Protein AF-0000000075576558 (afdb_homodimer)

Radius of gyration: 31.25 Å; Cα contacts (8 Å, |Δi|>4): 1022; chains: 2; bounding box: 121×92×85 Å

Structure (mmCIF, N/CA/C/O backbone):
data_AF-0000000075576558-model_v1
#
loop_
_entity.id
_entity.type
_entity.pdbx_description
1 polymer 'Transposase IS204/IS1001/IS1096/IS1165 family'
#
loop_
_atom_site.group_PDB
_atom_site.id
_atom_site.type_symbol
_atom_site.label_atom_id
_atom_site.label_alt_id
_atom_site.label_comp_id
_atom_site.label_asym_id
_atom_site.label_entity_id
_atom_site.label_seq_id
_atom_site.pdbx_PDB_ins_code
_atom_site.Cartn_x
_atom_site.Cartn_y
_atom_site.Cartn_z
_atom_site.occupancy
_atom_site.B_iso_or_equiv
_atom_site.auth_seq_id
_atom_site.auth_comp_id
_atom_site.auth_asym_id
_atom_site.auth_atom_id
_atom_site.pdbx_PDB_model_num
ATOM 1 N N . MET A 1 1 ? 25.047 -18.75 -14.352 1 43.75 1 MET A N 1
ATOM 2 C CA . MET A 1 1 ? 23.75 -18.609 -14.984 1 43.75 1 MET A CA 1
ATOM 3 C C . MET A 1 1 ? 22.656 -18.359 -13.945 1 43.75 1 MET A C 1
ATOM 5 O O . MET A 1 1 ? 22.531 -19.109 -12.977 1 43.75 1 MET A O 1
ATOM 9 N N . ASP A 1 2 ? 22.25 -17.172 -13.664 1 61.94 2 ASP A N 1
ATOM 10 C CA . ASP A 1 2 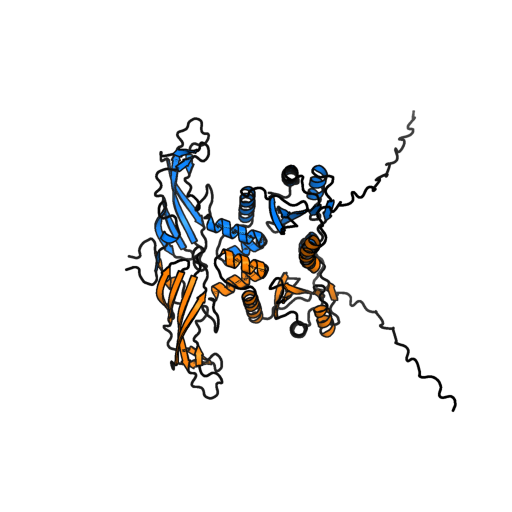? 21.359 -16.844 -12.555 1 61.94 2 ASP A CA 1
ATOM 11 C C . ASP A 1 2 ? 20.109 -17.719 -12.578 1 61.94 2 ASP A C 1
ATOM 13 O O . ASP A 1 2 ? 19.625 -18.094 -13.648 1 61.94 2 ASP A O 1
ATOM 17 N N . SER A 1 3 ? 20.016 -18.594 -11.555 1 80.56 3 SER A N 1
ATOM 18 C CA . SER A 1 3 ? 18.844 -19.469 -11.43 1 80.56 3 SER A CA 1
ATOM 19 C C . SER A 1 3 ? 17.578 -18.75 -11.891 1 80.56 3 SER A C 1
ATOM 21 O O . SER A 1 3 ? 17.406 -17.547 -11.641 1 80.56 3 SER A O 1
ATOM 23 N N . PRO A 1 4 ? 16.859 -19.344 -12.773 1 87.75 4 PRO A N 1
ATOM 24 C CA . PRO A 1 4 ? 15.672 -18.734 -13.383 1 87.75 4 PRO A CA 1
ATOM 25 C C . PRO A 1 4 ? 14.664 -18.25 -12.344 1 87.75 4 PRO A C 1
ATOM 27 O O . PRO A 1 4 ? 13.758 -17.484 -12.672 1 87.75 4 PRO A O 1
ATOM 30 N N . ASN A 1 5 ? 14.906 -18.609 -11.062 1 91.69 5 ASN A N 1
ATOM 31 C CA . ASN A 1 5 ? 13.914 -18.297 -10.031 1 91.69 5 ASN A CA 1
ATOM 32 C C . ASN A 1 5 ? 14.438 -17.281 -9.031 1 91.69 5 ASN A C 1
ATOM 34 O O . ASN A 1 5 ? 13.953 -17.203 -7.898 1 91.69 5 ASN A O 1
ATOM 38 N N . THR A 1 6 ? 15.492 -16.594 -9.531 1 90.94 6 THR A N 1
ATOM 39 C CA . THR A 1 6 ? 16.109 -15.664 -8.586 1 90.94 6 THR A CA 1
ATOM 40 C C . THR A 1 6 ? 15.938 -14.227 -9.055 1 90.94 6 THR A C 1
ATOM 42 O O . THR A 1 6 ? 15.82 -13.969 -10.25 1 90.94 6 THR A O 1
ATOM 45 N N . LEU A 1 7 ? 15.875 -13.344 -8.125 1 93 7 LEU A N 1
ATOM 46 C CA . LEU A 1 7 ? 15.828 -11.906 -8.367 1 93 7 LEU A CA 1
ATOM 47 C C . LEU A 1 7 ? 17.094 -11.234 -7.863 1 93 7 LEU A C 1
ATOM 49 O O . LEU A 1 7 ? 17.531 -11.484 -6.734 1 93 7 LEU A O 1
ATOM 53 N N . ILE A 1 8 ? 17.703 -10.469 -8.711 1 92.38 8 ILE A N 1
ATOM 54 C CA . ILE A 1 8 ? 18.891 -9.727 -8.32 1 92.38 8 ILE A CA 1
ATOM 55 C C . ILE A 1 8 ? 18.484 -8.445 -7.598 1 92.38 8 ILE A C 1
ATOM 57 O O . ILE A 1 8 ? 17.969 -7.516 -8.219 1 92.38 8 ILE A O 1
ATOM 61 N N . LEU A 1 9 ? 18.828 -8.359 -6.32 1 94.69 9 LEU A N 1
ATOM 62 C CA . LEU A 1 9 ? 18.344 -7.273 -5.477 1 94.69 9 LEU A CA 1
ATOM 63 C C . LEU A 1 9 ? 19.156 -6.004 -5.695 1 94.69 9 LEU A C 1
ATOM 65 O O . LEU A 1 9 ? 18.703 -4.902 -5.375 1 94.69 9 LEU A O 1
ATOM 69 N N . ASP A 1 10 ? 20.328 -6.051 -6.27 1 93.19 10 ASP A N 1
ATOM 70 C CA . ASP A 1 10 ? 21.188 -4.895 -6.496 1 93.19 10 ASP A CA 1
ATOM 71 C C . ASP A 1 10 ? 20.5 -3.861 -7.387 1 93.19 10 ASP A C 1
ATOM 73 O O . ASP A 1 10 ? 20.781 -2.664 -7.285 1 93.19 10 ASP A O 1
ATOM 77 N N . HIS A 1 11 ? 19.594 -4.352 -8.141 1 92.31 11 HIS A N 1
ATOM 78 C CA . HIS A 1 11 ? 18.922 -3.479 -9.094 1 92.31 11 HIS A CA 1
ATOM 79 C C . HIS A 1 11 ? 17.969 -2.518 -8.375 1 92.31 11 HIS A C 1
ATOM 81 O O . HIS A 1 11 ? 17.531 -1.526 -8.961 1 92.31 11 HIS A O 1
ATOM 87 N N . TYR A 1 12 ? 17.688 -2.75 -7.125 1 94.31 12 TYR A N 1
ATOM 88 C CA . TYR A 1 12 ? 16.672 -1.981 -6.414 1 94.31 12 TYR A CA 1
ATOM 89 C C . TYR A 1 12 ? 17.312 -1.049 -5.391 1 94.31 12 TYR A C 1
ATOM 91 O O . TYR A 1 12 ? 16.609 -0.318 -4.688 1 94.31 12 TYR A O 1
ATOM 99 N N . PHE A 1 13 ? 18.578 -1.089 -5.289 1 95.88 13 PHE A N 1
ATOM 100 C CA . PHE A 1 13 ? 19.312 -0.277 -4.332 1 95.88 13 PHE A CA 1
ATOM 101 C C . PHE A 1 13 ? 20.469 0.448 -5.02 1 95.88 13 PHE A C 1
ATOM 103 O O . PHE A 1 13 ? 20.875 0.072 -6.117 1 95.88 13 PHE A O 1
ATOM 110 N N . PRO A 1 14 ? 20.875 1.584 -4.43 1 95 14 PRO A N 1
ATOM 111 C CA . PRO A 1 14 ? 22.047 2.24 -5.008 1 95 14 PRO A CA 1
ATOM 112 C C . PRO A 1 14 ? 23.312 1.404 -4.867 1 95 14 PRO A C 1
ATOM 114 O O . PRO A 1 14 ? 24.094 1.612 -3.934 1 95 14 PRO A O 1
ATOM 117 N N . SER A 1 15 ? 23.547 0.588 -5.863 1 93.12 15 SER A N 1
ATOM 118 C CA . SER A 1 15 ? 24.594 -0.417 -5.805 1 93.12 15 SER A CA 1
ATOM 119 C C . SER A 1 15 ? 25.969 0.22 -5.953 1 93.12 15 SER A C 1
ATOM 121 O O . SER A 1 15 ? 27 -0.423 -5.691 1 93.12 15 SER A O 1
ATOM 123 N N . ASP A 1 16 ? 26 1.448 -6.332 1 92.88 16 ASP A N 1
ATOM 124 C CA . ASP A 1 16 ? 27.266 2.164 -6.461 1 92.88 16 ASP A CA 1
ATOM 125 C C . ASP A 1 16 ? 27.812 2.578 -5.094 1 92.88 16 ASP A C 1
ATOM 127 O O . ASP A 1 16 ? 29.016 2.734 -4.918 1 92.88 16 ASP A O 1
ATOM 131 N N . VAL A 1 17 ? 26.922 2.699 -4.105 1 94.81 17 VAL A N 1
ATOM 132 C CA . VAL A 1 17 ? 27.375 3.197 -2.812 1 94.81 17 VAL A CA 1
ATOM 133 C C . VAL A 1 17 ? 27.031 2.188 -1.72 1 94.81 17 VAL A C 1
ATOM 135 O O . VAL A 1 17 ? 27.531 2.279 -0.6 1 94.81 17 VAL A O 1
ATOM 138 N N . LEU A 1 18 ? 26.172 1.231 -2.031 1 96.12 18 LEU A N 1
ATOM 139 C CA . LEU A 1 18 ? 25.781 0.194 -1.083 1 96.12 18 LEU A CA 1
ATOM 140 C C . LEU A 1 18 ? 25.953 -1.193 -1.694 1 96.12 18 LEU A C 1
ATOM 142 O O . LEU A 1 18 ? 25.516 -1.438 -2.82 1 96.12 18 LEU A O 1
ATOM 146 N N . LYS A 1 19 ? 26.594 -2.057 -0.961 1 96.44 19 LYS A N 1
ATOM 147 C CA . LYS A 1 19 ? 26.781 -3.436 -1.399 1 96.44 19 LYS A CA 1
ATOM 148 C C . LYS A 1 19 ? 26 -4.406 -0.516 1 96.44 19 LYS A C 1
ATOM 150 O O . LYS A 1 19 ? 26.141 -4.387 0.709 1 96.44 19 LYS A O 1
ATOM 155 N N . ILE A 1 20 ? 25.266 -5.199 -1.132 1 97 20 ILE A N 1
ATOM 156 C CA . ILE A 1 20 ? 24.531 -6.211 -0.384 1 97 20 ILE A CA 1
ATOM 157 C C . ILE A 1 20 ? 25.469 -7.348 0.014 1 97 20 ILE A C 1
ATOM 159 O O . ILE A 1 20 ? 26.172 -7.902 -0.832 1 97 20 ILE A O 1
ATOM 163 N N . THR A 1 21 ? 25.484 -7.75 1.27 1 96.19 21 THR A N 1
ATOM 164 C CA . THR A 1 21 ? 26.406 -8.766 1.767 1 96.19 21 THR A CA 1
ATOM 165 C C . THR A 1 21 ? 25.672 -10.07 2.064 1 96.19 21 THR A C 1
ATOM 167 O O . THR A 1 21 ? 26.266 -11.148 2.006 1 96.19 21 THR A O 1
ATOM 170 N N . GLU A 1 22 ? 24.469 -9.898 2.441 1 95.75 22 GLU A N 1
ATOM 171 C CA . GLU A 1 22 ? 23.703 -11.086 2.811 1 95.75 22 GLU A CA 1
ATOM 172 C C . GLU A 1 22 ? 22.203 -10.805 2.773 1 95.75 22 GLU A C 1
ATOM 174 O O . GLU A 1 22 ? 21.766 -9.688 3.053 1 95.75 22 GLU A O 1
ATOM 179 N N . VAL A 1 23 ? 21.5 -11.805 2.373 1 95.69 23 VAL A N 1
ATOM 180 C CA . VAL A 1 23 ? 20.047 -11.766 2.432 1 95.69 23 VAL A CA 1
ATOM 181 C C . VAL A 1 23 ? 19.531 -12.93 3.275 1 95.69 23 VAL A C 1
ATOM 183 O O . VAL A 1 23 ? 19.812 -14.094 2.98 1 95.69 23 VAL A O 1
ATOM 186 N N . ILE A 1 24 ? 18.812 -12.578 4.328 1 94.88 24 ILE A N 1
ATOM 187 C CA . ILE A 1 24 ? 18.25 -13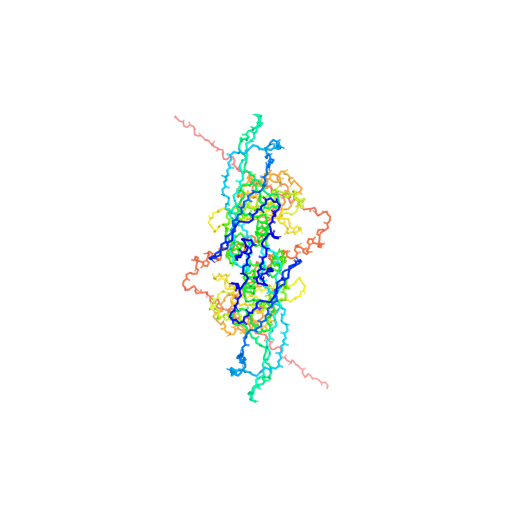.586 5.227 1 94.88 24 ILE A CA 1
ATOM 188 C C . ILE A 1 24 ? 16.719 -13.562 5.137 1 94.88 24 ILE A C 1
ATOM 190 O O . ILE A 1 24 ? 16.094 -12.531 5.363 1 94.88 24 ILE A O 1
ATOM 194 N N . GLU A 1 25 ? 16.156 -14.695 4.828 1 92.12 25 GLU A N 1
ATOM 195 C CA . GLU A 1 25 ? 14.711 -14.789 4.695 1 92.12 25 GLU A CA 1
ATOM 196 C C . GLU A 1 25 ? 14.102 -15.617 5.828 1 92.12 25 GLU A C 1
ATOM 198 O O . GLU A 1 25 ? 14.43 -16.797 5.988 1 92.12 25 GLU A O 1
ATOM 203 N N . THR A 1 26 ? 13.367 -15.07 6.711 1 90 26 THR A N 1
ATOM 204 C CA . THR A 1 26 ? 12.562 -15.719 7.738 1 90 26 THR A CA 1
ATOM 205 C C . THR A 1 26 ? 11.109 -15.258 7.656 1 90 26 THR A C 1
ATOM 207 O O . THR A 1 26 ? 10.469 -15.391 6.613 1 90 26 THR A O 1
ATOM 210 N N . ASP A 1 27 ? 10.555 -14.75 8.711 1 89.31 27 ASP A N 1
ATOM 211 C CA . ASP A 1 27 ? 9.242 -14.125 8.68 1 89.31 27 ASP A CA 1
ATOM 212 C C . ASP A 1 27 ? 9.289 -12.773 7.965 1 89.31 27 ASP A C 1
ATOM 214 O O . ASP A 1 27 ? 8.273 -12.297 7.453 1 89.31 27 ASP A O 1
ATOM 218 N N . LYS A 1 28 ? 10.445 -12.312 7.984 1 94.81 28 LYS A N 1
ATOM 219 C CA . LYS A 1 28 ? 10.75 -11.094 7.234 1 94.81 28 LYS A CA 1
ATOM 220 C C . LYS A 1 28 ? 12.008 -11.266 6.395 1 94.81 28 LYS A C 1
ATOM 222 O O . LYS A 1 28 ? 12.703 -12.281 6.5 1 94.81 28 LYS A O 1
ATOM 227 N N . ILE A 1 29 ? 12.227 -10.438 5.484 1 96.75 29 ILE A N 1
ATOM 228 C CA . ILE A 1 29 ? 13.438 -10.43 4.672 1 96.75 29 ILE A CA 1
ATOM 229 C C . ILE A 1 29 ? 14.422 -9.398 5.223 1 96.75 29 ILE A C 1
ATOM 231 O O . ILE A 1 29 ? 14.109 -8.203 5.277 1 96.75 29 ILE A O 1
ATOM 235 N N . ILE A 1 30 ? 15.523 -9.875 5.691 1 97.62 30 ILE A N 1
ATOM 236 C CA . ILE A 1 30 ? 16.562 -8.984 6.184 1 97.62 30 ILE A CA 1
ATOM 237 C C . ILE A 1 30 ? 17.703 -8.906 5.16 1 97.62 30 ILE A C 1
ATOM 239 O O . ILE A 1 30 ? 18.297 -9.922 4.809 1 97.62 30 ILE A O 1
ATOM 243 N N . ILE A 1 31 ? 17.969 -7.738 4.672 1 97.69 31 ILE A N 1
ATOM 244 C CA . ILE A 1 31 ? 19.031 -7.508 3.697 1 97.69 31 ILE A CA 1
ATOM 245 C C . ILE A 1 31 ? 20.188 -6.766 4.359 1 97.69 31 ILE A C 1
ATOM 247 O O . ILE A 1 31 ? 20.031 -5.625 4.801 1 97.69 31 ILE A O 1
ATOM 251 N N . HIS A 1 32 ? 21.266 -7.387 4.449 1 97.94 32 HIS A N 1
ATOM 252 C CA . HIS A 1 32 ? 22.469 -6.77 4.988 1 97.94 32 HIS A CA 1
ATOM 253 C C . HIS A 1 32 ? 23.266 -6.062 3.895 1 97.94 32 HIS A C 1
ATOM 255 O O . HIS A 1 32 ? 23.484 -6.621 2.818 1 97.94 32 HIS A O 1
ATOM 261 N N . MET A 1 33 ? 23.656 -4.832 4.23 1 97.31 33 MET A N 1
ATOM 262 C CA . MET A 1 33 ? 24.406 -4.027 3.273 1 97.31 33 MET A CA 1
ATOM 263 C C . MET A 1 33 ? 25.578 -3.334 3.953 1 97.31 33 MET A C 1
ATOM 265 O O . MET A 1 33 ? 25.578 -3.143 5.172 1 97.31 33 MET A O 1
ATOM 269 N N . LYS A 1 34 ? 26.516 -3.025 3.145 1 96.69 34 LYS A N 1
ATOM 270 C CA . LYS A 1 34 ? 27.688 -2.266 3.604 1 96.69 34 LYS A CA 1
ATOM 271 C C . LYS A 1 34 ? 27.953 -1.071 2.693 1 96.69 34 LYS A C 1
ATOM 273 O O . LYS A 1 34 ? 27.844 -1.179 1.47 1 96.69 34 LYS A O 1
ATOM 278 N N . SER A 1 35 ? 28.266 0.017 3.383 1 96.06 35 SER A N 1
ATOM 279 C CA . SER A 1 35 ? 28.562 1.229 2.629 1 96.06 35 SER A CA 1
ATOM 280 C C . SER A 1 35 ? 29.906 1.114 1.91 1 96.06 35 SER A C 1
ATOM 282 O O . SER A 1 35 ? 30.859 0.576 2.461 1 96.06 35 SER A O 1
ATOM 284 N N . LEU A 1 36 ? 29.891 1.662 0.644 1 94.19 36 LEU A N 1
ATOM 285 C CA . LEU A 1 36 ? 31.109 1.731 -0.153 1 94.19 36 LEU A CA 1
ATOM 286 C C . LEU A 1 36 ? 31.609 3.166 -0.244 1 94.19 36 LEU A C 1
ATOM 288 O O . LEU A 1 36 ? 32.625 3.43 -0.899 1 94.19 36 LEU A O 1
ATOM 292 N N . SER A 1 37 ? 30.922 4 0.435 1 91.25 37 SER A N 1
ATOM 293 C CA . SER A 1 37 ? 31.25 5.418 0.349 1 91.25 37 SER A CA 1
ATOM 294 C C . SER A 1 37 ? 32.594 5.707 1.018 1 91.25 37 SER A C 1
ATOM 296 O O . SER A 1 37 ? 32.969 5.062 2.002 1 91.25 37 SER A O 1
ATOM 298 N N . ARG A 1 38 ? 33.25 6.738 0.469 1 90.38 38 ARG A N 1
ATOM 299 C CA . ARG A 1 38 ? 34.531 7.129 1.039 1 90.38 38 ARG A CA 1
ATOM 300 C C . ARG A 1 38 ? 34.5 8.555 1.571 1 90.38 38 ARG A C 1
ATOM 302 O O . ARG A 1 38 ? 35.406 9 2.252 1 90.38 38 ARG A O 1
ATOM 309 N N . THR A 1 39 ? 33.438 9.188 1.192 1 91.44 39 THR A N 1
ATOM 310 C CA . THR A 1 39 ? 33.281 10.57 1.624 1 91.44 39 THR A CA 1
ATOM 311 C C . THR A 1 39 ? 31.828 10.883 1.938 1 91.44 39 THR A C 1
ATOM 313 O O . THR A 1 39 ? 30.922 10.117 1.584 1 91.44 39 THR A O 1
ATOM 316 N N . CYS A 1 40 ? 31.656 11.914 2.695 1 90.5 40 CYS A N 1
ATOM 317 C CA . CYS A 1 40 ? 30.312 12.422 2.979 1 90.5 40 CYS A CA 1
ATOM 318 C C . CYS A 1 40 ? 30.328 13.938 3.123 1 90.5 40 CYS A C 1
ATOM 320 O O . CYS A 1 40 ? 31.391 14.539 3.352 1 90.5 40 CYS A O 1
ATOM 322 N N . ILE A 1 41 ? 29.234 14.492 2.842 1 90 41 ILE A N 1
ATOM 323 C CA . ILE A 1 41 ? 29.125 15.938 2.969 1 90 41 ILE A CA 1
ATOM 324 C C . ILE A 1 41 ? 28.547 16.297 4.336 1 90 41 ILE A C 1
ATOM 326 O O . ILE A 1 41 ? 27.531 15.727 4.758 1 90 41 ILE A O 1
ATOM 330 N N . CYS A 1 42 ? 29.219 17.219 5.023 1 90.88 42 CYS A N 1
ATOM 331 C CA . CYS A 1 42 ? 28.703 17.703 6.301 1 90.88 42 CYS A CA 1
ATOM 332 C C . CYS A 1 42 ? 27.391 18.453 6.113 1 90.88 42 CYS A C 1
ATOM 334 O O . CYS A 1 42 ? 27.312 19.375 5.297 1 90.88 42 CYS A O 1
ATOM 336 N N . PRO A 1 43 ? 26.391 18.062 6.844 1 86.44 43 PRO A N 1
ATOM 337 C CA . PRO A 1 43 ? 25.109 18.734 6.664 1 86.44 43 PRO A CA 1
ATOM 338 C C . PRO A 1 43 ? 25.094 20.172 7.188 1 86.44 43 PRO A C 1
ATOM 340 O O . PRO A 1 43 ? 24.219 20.953 6.824 1 86.44 43 PRO A O 1
ATOM 343 N N . ARG A 1 44 ? 25.984 20.531 7.934 1 86.88 44 ARG A N 1
ATOM 344 C CA . ARG A 1 44 ? 26.016 21.844 8.547 1 86.88 44 ARG A CA 1
ATOM 345 C C . ARG A 1 44 ? 26.922 22.797 7.754 1 86.88 44 ARG A C 1
ATOM 347 O O . ARG A 1 44 ? 26.469 23.844 7.285 1 86.88 44 ARG A O 1
ATOM 354 N N . CYS A 1 45 ? 28.125 22.453 7.594 1 92 45 CYS A N 1
ATOM 355 C CA . CYS A 1 45 ? 29.078 23.359 6.949 1 92 45 CYS A CA 1
ATOM 356 C C . CYS A 1 45 ? 29.266 23 5.484 1 92 45 CYS A C 1
ATOM 358 O O . CYS A 1 45 ? 29.969 23.703 4.754 1 92 45 CYS A O 1
ATOM 360 N N . HIS A 1 46 ? 28.828 21.797 4.992 1 90.75 46 HIS A N 1
ATOM 361 C CA . HIS A 1 46 ? 28.781 21.344 3.604 1 90.75 46 HIS A CA 1
ATOM 362 C C . HIS A 1 46 ? 30.172 21 3.088 1 90.75 46 HIS A C 1
ATOM 364 O O . HIS A 1 46 ? 30.375 20.875 1.879 1 90.75 46 HIS A O 1
ATOM 370 N N . GLN A 1 47 ? 31.078 20.891 3.908 1 91.19 47 GLN A N 1
ATOM 371 C CA . GLN A 1 47 ? 32.406 20.438 3.512 1 91.19 47 GLN A CA 1
ATOM 372 C C . GLN A 1 47 ? 32.438 18.922 3.305 1 91.19 47 GLN A C 1
ATOM 374 O O . GLN A 1 47 ? 31.688 18.188 3.967 1 91.19 47 GLN A O 1
ATOM 379 N N . THR A 1 48 ? 33.312 18.531 2.393 1 93.12 48 THR A N 1
ATOM 380 C CA . THR A 1 48 ? 33.5 17.094 2.15 1 93.12 48 THR A CA 1
ATOM 381 C C . THR A 1 48 ? 34.344 16.469 3.254 1 93.12 48 THR A C 1
ATOM 383 O O . THR A 1 48 ? 35.438 16.938 3.555 1 93.12 48 THR A O 1
ATOM 386 N N . LEU A 1 49 ? 33.75 15.492 3.818 1 93 49 LEU A N 1
ATOM 387 C CA . LEU A 1 49 ? 34.375 14.789 4.918 1 93 49 LEU A CA 1
ATOM 388 C C . LEU A 1 49 ? 35.031 13.508 4.43 1 93 49 LEU A C 1
ATOM 390 O O . LEU A 1 49 ? 34.438 12.75 3.668 1 93 49 LEU A O 1
ATOM 394 N N . ASN A 1 50 ? 36.281 13.234 4.832 1 91.12 50 ASN A N 1
ATOM 395 C CA . ASN A 1 50 ? 37 12.039 4.398 1 91.12 50 ASN A CA 1
ATOM 396 C C . ASN A 1 50 ? 37.594 11.273 5.582 1 91.12 50 ASN A C 1
ATOM 398 O O . ASN A 1 50 ? 38.156 10.195 5.41 1 91.12 50 ASN A O 1
ATOM 402 N N . HIS A 1 51 ? 37.438 11.852 6.734 1 90.94 51 HIS A N 1
ATOM 403 C CA . HIS A 1 51 ? 38 11.211 7.918 1 90.94 51 HIS A CA 1
ATOM 404 C C . HIS A 1 51 ? 36.969 10.312 8.594 1 90.94 51 HIS A C 1
ATOM 406 O O . HIS A 1 51 ? 36 10.789 9.18 1 90.94 51 HIS A O 1
ATOM 412 N N . TYR A 1 52 ? 37.344 9.016 8.578 1 90.38 52 TYR A N 1
ATOM 413 C CA . TYR A 1 52 ? 36.438 8.039 9.164 1 90.38 52 TYR A CA 1
ATOM 414 C C . TYR A 1 52 ? 36.469 8.102 10.688 1 90.38 52 TYR A C 1
ATOM 416 O O . TYR A 1 52 ? 37.562 8.227 11.273 1 90.38 52 TYR A O 1
ATOM 424 N N . HIS A 1 53 ? 35.406 8.133 11.32 1 90.12 53 HIS A N 1
ATOM 425 C CA . HIS A 1 53 ? 35.312 8.039 12.773 1 90.12 53 HIS A CA 1
ATOM 426 C C . HIS A 1 53 ? 34.938 6.625 13.211 1 90.12 53 HIS A C 1
ATOM 428 O O . HIS A 1 53 ? 35.469 6.125 14.211 1 90.12 53 HIS A O 1
ATOM 434 N N . GLY A 1 54 ? 34.031 5.973 12.539 1 91.88 54 GLY A N 1
ATOM 435 C CA . GLY A 1 54 ? 33.562 4.648 12.891 1 91.88 54 GLY A CA 1
ATOM 436 C C . GLY A 1 54 ? 32.438 4.16 12 1 91.88 54 GLY A C 1
ATOM 437 O O . GLY A 1 54 ? 32.156 4.758 10.953 1 91.88 54 GLY A O 1
ATOM 438 N N . THR A 1 55 ? 32.094 2.928 12.312 1 91.38 55 THR A N 1
ATOM 439 C CA . THR A 1 55 ? 30.953 2.342 11.594 1 91.38 55 THR A CA 1
ATOM 440 C C . THR A 1 55 ? 29.781 2.104 12.539 1 91.38 55 THR A C 1
ATOM 442 O O . THR A 1 55 ? 29.969 1.946 13.742 1 91.38 55 THR A O 1
ATOM 445 N N . TYR A 1 56 ? 28.672 2.246 12.016 1 90.31 56 TYR A N 1
ATOM 446 C CA . TYR A 1 56 ? 27.484 1.903 12.781 1 90.31 56 TYR A CA 1
ATOM 447 C C . TYR A 1 56 ? 26.438 1.231 11.891 1 90.31 56 TYR A C 1
ATOM 449 O O . TYR A 1 56 ? 26.438 1.414 10.672 1 90.31 56 TYR A O 1
ATOM 457 N N . THR A 1 57 ? 25.641 0.376 12.539 1 94.75 57 THR A N 1
ATOM 458 C CA . THR A 1 57 ? 24.609 -0.355 11.805 1 94.75 57 THR A CA 1
ATOM 459 C C . THR A 1 57 ? 23.266 0.353 11.914 1 94.75 57 THR A C 1
ATOM 461 O O . THR A 1 57 ? 22.75 0.569 13.016 1 94.75 57 THR A O 1
ATOM 464 N N . ARG A 1 58 ? 22.75 0.715 10.758 1 95.12 58 ARG A N 1
ATOM 465 C CA . ARG A 1 58 ? 21.422 1.325 10.703 1 95.12 58 ARG A CA 1
ATOM 466 C C . ARG A 1 58 ? 20.359 0.287 10.375 1 95.12 58 ARG A C 1
ATOM 468 O O . ARG A 1 58 ? 20.562 -0.568 9.508 1 95.12 58 ARG A O 1
ATOM 475 N N . LYS A 1 59 ? 19.281 0.338 11.156 1 96.06 59 LYS A N 1
ATOM 476 C CA . LYS A 1 59 ? 18.109 -0.468 10.859 1 96.06 59 LYS A CA 1
ATOM 477 C C . LYS A 1 59 ? 17.062 0.344 10.102 1 96.06 59 LYS A C 1
ATOM 479 O O . LYS A 1 59 ? 16.5 1.308 10.641 1 96.06 59 LYS A O 1
ATOM 484 N N . VAL A 1 60 ? 16.859 -0.066 8.875 1 96.75 60 VAL A N 1
ATOM 485 C CA . VAL A 1 60 ? 16.016 0.718 7.988 1 96.75 60 VAL A CA 1
ATOM 486 C C . VAL A 1 60 ? 14.922 -0.176 7.398 1 96.75 60 VAL A C 1
ATOM 488 O O . VAL A 1 60 ? 15.195 -1.296 6.961 1 96.75 60 VAL A O 1
ATOM 491 N N . GLN A 1 61 ? 13.688 0.27 7.438 1 97.12 61 GLN A N 1
ATOM 492 C CA . GLN A 1 61 ? 12.586 -0.453 6.805 1 97.12 61 GLN A CA 1
ATOM 493 C C . GLN A 1 61 ? 12.398 -0.01 5.359 1 97.12 61 GLN A C 1
ATOM 495 O O . GLN A 1 61 ? 12.492 1.18 5.051 1 97.12 61 GLN A O 1
ATOM 500 N N . ASP A 1 62 ? 12.156 -0.929 4.438 1 97.06 62 ASP A N 1
ATOM 501 C CA . ASP A 1 62 ? 11.844 -0.652 3.039 1 97.06 62 ASP A CA 1
ATOM 502 C C . ASP A 1 62 ? 10.461 -1.189 2.67 1 97.06 62 ASP A C 1
ATOM 504 O O . ASP A 1 62 ? 9.766 -1.764 3.512 1 97.06 62 ASP A O 1
ATOM 508 N N . LEU A 1 63 ? 10.008 -0.887 1.453 1 95.75 63 LEU A N 1
ATOM 509 C CA . LEU A 1 63 ? 8.75 -1.438 0.952 1 95.75 63 LEU A CA 1
ATOM 510 C C . LEU A 1 63 ? 8.797 -2.963 0.944 1 95.75 63 LEU A C 1
ATOM 512 O O . LEU A 1 63 ? 9.852 -3.559 0.724 1 95.75 63 LEU A O 1
ATOM 516 N N . PRO A 1 64 ? 7.641 -3.602 1.137 1 95.12 64 PRO A N 1
ATOM 517 C CA . PRO A 1 64 ? 7.602 -5.066 1.174 1 95.12 64 PRO A CA 1
ATOM 518 C C . PRO A 1 64 ? 7.863 -5.695 -0.192 1 95.12 64 PRO A C 1
ATOM 520 O O . PRO A 1 64 ? 7.742 -5.027 -1.22 1 95.12 64 PRO A O 1
ATOM 523 N N . ILE A 1 65 ? 8.328 -6.883 -0.168 1 95.75 65 ILE A N 1
ATOM 524 C CA . ILE A 1 65 ? 8.438 -7.75 -1.337 1 95.75 65 ILE A CA 1
ATOM 525 C C . ILE A 1 65 ? 7.312 -8.781 -1.329 1 95.75 65 ILE A C 1
ATOM 527 O O . ILE A 1 65 ? 7.293 -9.68 -0.49 1 95.75 65 ILE A O 1
ATOM 531 N N . LEU A 1 66 ? 6.406 -8.586 -2.238 1 94.31 66 LEU A N 1
ATOM 532 C CA . LEU A 1 66 ? 5.27 -9.5 -2.357 1 94.31 66 LEU A CA 1
ATOM 533 C C . LEU A 1 66 ? 4.551 -9.648 -1.02 1 94.31 66 LEU A C 1
ATOM 535 O O . LEU A 1 66 ? 4.184 -10.758 -0.631 1 94.31 66 LEU A O 1
ATOM 539 N N . GLY A 1 67 ? 4.504 -8.57 -0.32 1 91.12 67 GLY A N 1
ATOM 540 C CA . GLY A 1 67 ? 3.752 -8.539 0.923 1 91.12 67 GLY A CA 1
ATOM 541 C C . GLY A 1 67 ? 4.594 -8.883 2.139 1 91.12 67 GLY A C 1
ATOM 542 O O . GLY A 1 67 ? 4.117 -8.789 3.273 1 91.12 67 GLY A O 1
ATOM 543 N N . LYS A 1 68 ? 5.797 -9.281 1.999 1 94.5 68 LYS A N 1
ATOM 544 C CA . LYS A 1 68 ? 6.668 -9.641 3.115 1 94.5 68 LYS A CA 1
ATOM 545 C C . LYS A 1 68 ? 7.496 -8.438 3.568 1 94.5 68 LYS A C 1
ATOM 547 O O . LYS A 1 68 ? 8.016 -7.688 2.742 1 94.5 68 LYS A O 1
ATOM 552 N N . ASN A 1 69 ? 7.613 -8.312 4.855 1 96.44 69 ASN A N 1
ATOM 553 C CA . ASN A 1 69 ? 8.336 -7.188 5.434 1 96.44 69 ASN A CA 1
ATOM 554 C C . ASN A 1 69 ? 9.812 -7.219 5.059 1 96.44 69 ASN A C 1
ATOM 556 O O . ASN A 1 69 ? 10.445 -8.281 5.078 1 96.44 69 ASN A O 1
ATOM 560 N N . VAL A 1 70 ? 10.359 -6.07 4.734 1 97.88 70 VAL A N 1
ATOM 561 C CA . VAL A 1 70 ? 11.758 -5.953 4.344 1 97.88 70 VAL A CA 1
ATOM 562 C C . VAL A 1 70 ? 12.484 -5.008 5.301 1 97.88 70 VAL A C 1
ATOM 564 O O . VAL A 1 70 ? 12.055 -3.867 5.5 1 97.88 70 VAL A O 1
ATOM 567 N N . GLN A 1 71 ? 13.539 -5.523 5.879 1 97.88 71 GLN A N 1
ATOM 568 C CA . GLN A 1 71 ? 14.414 -4.746 6.758 1 97.88 71 GLN A CA 1
ATOM 569 C C . GLN A 1 71 ? 15.836 -4.703 6.219 1 97.88 71 GLN A C 1
ATOM 571 O O . GLN A 1 71 ? 16.391 -5.73 5.812 1 97.88 71 GLN A O 1
ATOM 576 N N . LEU A 1 72 ? 16.344 -3.512 6.199 1 97.88 72 LEU A N 1
ATOM 577 C CA . LEU A 1 72 ? 17.734 -3.32 5.797 1 97.88 72 LEU A CA 1
ATOM 578 C C . LEU A 1 72 ? 18.641 -3.125 7.012 1 97.88 72 LEU A C 1
ATOM 580 O O . LEU A 1 72 ? 18.266 -2.41 7.949 1 97.88 72 LEU A O 1
ATOM 584 N N . ARG A 1 73 ? 19.672 -3.846 7.059 1 98 73 ARG A N 1
ATOM 585 C CA . ARG A 1 73 ? 20.75 -3.627 8.008 1 98 73 ARG A CA 1
ATOM 586 C C . ARG A 1 73 ? 21.984 -3.051 7.312 1 98 73 ARG A C 1
ATOM 588 O O . ARG A 1 73 ? 22.797 -3.793 6.754 1 98 73 ARG A O 1
ATOM 595 N N . ILE A 1 74 ? 22.141 -1.748 7.473 1 97.19 74 ILE A N 1
ATOM 596 C CA . ILE A 1 74 ? 23.172 -1.048 6.703 1 97.19 74 ILE A CA 1
ATOM 597 C C . ILE A 1 74 ? 24.344 -0.681 7.609 1 97.19 74 ILE A C 1
ATOM 599 O O . ILE A 1 74 ? 24.188 0.101 8.555 1 97.19 74 ILE A O 1
ATOM 603 N N . LYS A 1 75 ? 25.422 -1.265 7.348 1 96.69 75 LYS A N 1
ATOM 604 C CA . LYS A 1 75 ? 26.641 -0.816 7.996 1 96.69 75 LYS A CA 1
ATOM 605 C C . LYS A 1 75 ? 27.172 0.458 7.344 1 96.69 75 LYS A C 1
ATOM 607 O O . LYS A 1 75 ? 27.828 0.402 6.301 1 96.69 75 LYS A O 1
ATOM 612 N N . ALA A 1 76 ? 26.953 1.569 7.984 1 94.81 76 ALA A N 1
ATOM 613 C CA . ALA A 1 76 ? 27.312 2.881 7.449 1 94.81 76 ALA A CA 1
ATOM 614 C C . ALA A 1 76 ? 28.5 3.475 8.203 1 94.81 76 ALA A C 1
ATOM 616 O O . ALA A 1 76 ? 28.844 3.016 9.297 1 94.81 76 ALA A O 1
ATOM 617 N N . HIS A 1 77 ? 29.078 4.457 7.535 1 93.75 77 HIS A N 1
ATOM 618 C CA . HIS A 1 77 ? 30.234 5.109 8.117 1 93.75 77 HIS A CA 1
ATOM 619 C C . HIS A 1 77 ? 29.859 6.402 8.828 1 93.75 77 HIS A C 1
ATOM 621 O O . HIS A 1 77 ? 28.844 7.02 8.492 1 93.75 77 HIS A O 1
ATOM 627 N N . GLU A 1 78 ? 30.641 6.668 9.836 1 93.38 78 GLU A N 1
ATOM 628 C CA . GLU A 1 78 ? 30.641 7.988 10.461 1 93.38 78 GLU A CA 1
ATOM 629 C C . GLU A 1 78 ? 31.922 8.758 10.133 1 93.38 78 GLU A C 1
ATOM 631 O O . GLU A 1 78 ? 33 8.18 10.102 1 93.38 78 GLU A O 1
ATOM 636 N N . TYR A 1 79 ? 31.719 9.969 9.859 1 93.81 79 TYR A N 1
ATOM 637 C CA . TYR A 1 79 ? 32.844 10.82 9.508 1 93.81 79 TYR A CA 1
ATOM 638 C C . TYR A 1 79 ? 33.031 11.922 10.539 1 93.81 79 TYR A C 1
ATOM 640 O O . TYR A 1 79 ? 32.094 12.305 11.242 1 93.81 79 TYR A O 1
ATOM 648 N N . ILE A 1 80 ? 34.219 12.367 10.609 1 93.75 80 ILE A N 1
ATOM 649 C CA . ILE A 1 80 ? 34.562 13.492 11.484 1 93.75 80 ILE A CA 1
ATOM 650 C C . ILE A 1 80 ? 34.688 14.773 10.656 1 93.75 80 ILE A C 1
ATOM 652 O O . ILE A 1 80 ? 35.281 14.781 9.586 1 93.75 80 ILE A O 1
ATOM 656 N N . CYS A 1 81 ? 33.938 15.742 11.078 1 93.31 81 CYS A N 1
ATOM 657 C CA . CYS A 1 81 ? 34.094 17.062 10.469 1 93.31 81 CYS A CA 1
ATOM 658 C C . CYS A 1 81 ? 35.281 17.781 11.078 1 93.31 81 CYS A C 1
ATOM 660 O O . CYS A 1 81 ? 35.281 18.125 12.258 1 93.31 81 CYS A O 1
ATOM 662 N N . ASP A 1 82 ? 36.219 18.109 10.273 1 88.62 82 ASP A N 1
ATOM 663 C CA . ASP A 1 82 ? 37.469 18.719 10.734 1 88.62 82 ASP A CA 1
ATOM 664 C C . ASP A 1 82 ? 37.375 20.234 10.766 1 88.62 82 ASP A C 1
ATOM 666 O O . ASP A 1 82 ? 38.344 20.922 11.094 1 88.62 82 ASP A O 1
ATOM 670 N N . ASN A 1 83 ? 36.219 20.719 10.375 1 91.12 83 ASN A N 1
ATOM 671 C CA . ASN A 1 83 ? 36 22.172 10.438 1 91.12 83 ASN A CA 1
ATOM 672 C C . ASN A 1 83 ? 35.781 22.641 11.875 1 91.12 83 ASN A C 1
ATOM 674 O O . ASN A 1 83 ? 34.75 22.375 12.469 1 91.12 83 ASN A O 1
ATOM 678 N N . GLU A 1 84 ? 36.719 23.391 12.367 1 89.5 84 GLU A N 1
ATOM 679 C CA . GLU A 1 84 ? 36.656 23.844 13.758 1 89.5 84 GLU A CA 1
ATOM 680 C C . GLU A 1 84 ? 35.469 24.797 13.984 1 89.5 84 GLU A C 1
ATOM 682 O O . GLU A 1 84 ? 34.969 24.875 15.094 1 89.5 84 GLU A O 1
ATOM 687 N N . ALA A 1 85 ? 35.125 25.453 12.969 1 91.94 85 ALA A N 1
ATOM 688 C CA . ALA A 1 85 ? 34.031 26.422 13.086 1 91.94 85 ALA A CA 1
ATOM 689 C C . ALA A 1 85 ? 32.656 25.734 13.039 1 91.94 85 ALA A C 1
ATOM 691 O O . ALA A 1 85 ? 31.641 26.344 13.328 1 91.94 85 ALA A O 1
ATOM 692 N N . CYS A 1 86 ? 32.719 24.469 12.688 1 92.38 86 CYS A N 1
ATOM 693 C CA . CYS A 1 86 ? 31.469 23.734 12.531 1 92.38 86 CYS A CA 1
ATOM 694 C C . CYS A 1 86 ? 31.016 23.141 13.867 1 92.38 86 CYS A C 1
ATOM 696 O O . CYS A 1 86 ? 31.828 22.594 14.609 1 92.38 86 CYS A O 1
ATOM 698 N N . SER A 1 87 ? 29.766 23.266 14.219 1 90.38 87 SER A N 1
ATOM 699 C CA . SER A 1 87 ? 29.219 22.781 15.484 1 90.38 87 SER A CA 1
ATOM 700 C C . SER A 1 87 ? 29.078 21.25 15.461 1 90.38 87 SER A C 1
ATOM 702 O O . SER A 1 87 ? 28.938 20.625 16.516 1 90.38 87 SER A O 1
ATOM 704 N N . VAL A 1 88 ? 29.109 20.688 14.297 1 87.19 88 VAL A N 1
ATOM 705 C CA . VAL A 1 88 ? 28.938 19.25 14.188 1 87.19 88 VAL A CA 1
ATOM 706 C C . VAL A 1 88 ? 30.312 18.562 14.195 1 87.19 88 VAL A C 1
ATOM 708 O O . VAL A 1 88 ? 31.219 18.984 13.469 1 87.19 88 VAL A O 1
ATOM 711 N N . LYS A 1 89 ? 30.516 17.609 15.078 1 88.44 89 LYS A N 1
ATOM 712 C CA . LYS A 1 89 ? 31.781 16.906 15.172 1 88.44 89 LYS A CA 1
ATOM 713 C C . LYS A 1 89 ? 31.766 15.602 14.375 1 88.44 89 LYS A C 1
ATOM 715 O O . LYS A 1 89 ? 32.719 15.281 13.656 1 88.44 89 LYS A O 1
ATOM 720 N N . THR A 1 90 ? 30.703 14.891 14.555 1 91.12 90 THR A N 1
ATOM 721 C CA . THR A 1 90 ? 30.547 13.625 13.852 1 91.12 90 THR A CA 1
ATOM 722 C C . THR A 1 90 ? 29.297 13.625 13 1 91.12 90 THR A C 1
ATOM 724 O O . THR A 1 90 ? 28.25 14.164 13.406 1 91.12 90 THR A O 1
ATOM 727 N N . VAL A 1 91 ? 29.5 13.094 11.781 1 90.31 91 VAL A N 1
ATOM 728 C CA . VAL A 1 91 ? 28.375 13.07 10.844 1 90.31 91 VAL A CA 1
ATOM 729 C C . VAL A 1 91 ? 28.125 11.641 10.367 1 90.31 91 VAL A C 1
ATOM 731 O O . VAL A 1 91 ? 29.047 10.969 9.906 1 90.31 91 VAL A O 1
ATOM 734 N N . ALA A 1 92 ? 26.922 11.203 10.547 1 90 92 ALA A N 1
ATOM 735 C CA . ALA A 1 92 ? 26.516 9.93 9.961 1 90 92 ALA A CA 1
ATOM 736 C C . ALA A 1 92 ? 26.234 10.078 8.469 1 90 92 ALA A C 1
ATOM 738 O O . ALA A 1 92 ? 25.562 11.031 8.047 1 90 92 ALA A O 1
ATOM 739 N N . GLU A 1 93 ? 26.734 9.211 7.676 1 91.19 93 GLU A N 1
ATOM 740 C CA . GLU A 1 93 ? 26.547 9.336 6.234 1 91.19 93 GLU A CA 1
ATOM 741 C C . GLU A 1 93 ? 25.094 9.117 5.848 1 91.19 93 GLU A C 1
ATOM 743 O O . GLU A 1 93 ? 24.344 8.438 6.562 1 91.19 93 GLU A O 1
ATOM 748 N N . THR A 1 94 ? 24.672 9.742 4.785 1 88.12 94 THR A N 1
ATOM 749 C CA . THR A 1 94 ? 23.359 9.586 4.152 1 88.12 94 THR A CA 1
ATOM 750 C C . THR A 1 94 ? 23.516 9.086 2.721 1 88.12 94 THR A C 1
ATOM 752 O O . THR A 1 94 ? 24.609 9.094 2.166 1 88.12 94 THR A O 1
ATOM 755 N N . PHE A 1 95 ? 22.516 8.477 2.26 1 91.38 95 PHE A N 1
ATOM 756 C CA . PHE A 1 95 ? 22.5 7.992 0.884 1 91.38 95 PHE A CA 1
ATOM 757 C C . PHE A 1 95 ? 21.453 8.742 0.069 1 91.38 95 PHE A C 1
ATOM 759 O O . PHE A 1 95 ? 20.25 8.555 0.27 1 91.38 95 PHE A O 1
ATOM 766 N N . ASN A 1 96 ? 21.906 9.5 -0.83 1 85.62 96 ASN A N 1
ATOM 767 C CA . ASN A 1 96 ? 21.047 10.406 -1.589 1 85.62 96 ASN A CA 1
ATOM 768 C C . ASN A 1 96 ? 19.906 9.648 -2.266 1 85.62 96 ASN A C 1
ATOM 770 O O . ASN A 1 96 ? 20.125 8.617 -2.895 1 85.62 96 ASN A O 1
ATOM 774 N N . ASP A 1 97 ? 18.703 10.203 -2.137 1 86.75 97 ASP A N 1
ATOM 775 C CA . ASP A 1 97 ? 17.484 9.711 -2.785 1 86.75 97 ASP A CA 1
ATOM 776 C C . ASP A 1 97 ? 17.141 8.305 -2.311 1 86.75 97 ASP A C 1
ATOM 778 O O . ASP A 1 97 ? 16.438 7.566 -2.996 1 86.75 97 ASP A O 1
ATOM 782 N N . PHE A 1 98 ? 17.828 7.926 -1.27 1 93.88 98 PHE A N 1
ATOM 783 C CA . PHE A 1 98 ? 17.562 6.578 -0.772 1 93.88 98 PHE A CA 1
ATOM 784 C C . PHE A 1 98 ? 17.297 6.602 0.728 1 93.88 98 PHE A C 1
ATOM 786 O O . PHE A 1 98 ? 16.281 6.066 1.188 1 93.88 98 PHE A O 1
ATOM 793 N N . LEU A 1 99 ? 18.219 7.195 1.446 1 92.81 99 LEU A N 1
ATOM 794 C CA . LEU A 1 99 ? 18.125 7.23 2.9 1 92.81 99 LEU A CA 1
ATOM 795 C C . LEU A 1 99 ? 18.594 8.57 3.449 1 92.81 99 LEU A C 1
ATOM 797 O O . LEU A 1 99 ? 19.781 8.891 3.373 1 92.81 99 LEU A O 1
ATOM 801 N N . ASN A 1 100 ? 17.641 9.305 4.035 1 84.06 100 ASN A N 1
ATOM 802 C CA . ASN A 1 100 ? 17.953 10.609 4.602 1 84.06 100 ASN A CA 1
ATOM 803 C C . ASN A 1 100 ? 18.531 10.492 6.008 1 84.06 100 ASN A C 1
ATOM 805 O O . ASN A 1 100 ? 18.516 9.414 6.602 1 84.06 100 ASN A O 1
ATOM 809 N N . ALA A 1 101 ? 19.016 11.625 6.457 1 82 101 ALA A N 1
ATOM 810 C CA . ALA A 1 101 ? 19.625 11.656 7.781 1 82 101 ALA A CA 1
ATOM 811 C C . ALA A 1 101 ? 18.594 11.312 8.867 1 82 101 ALA A C 1
ATOM 813 O O . ALA A 1 101 ? 17.453 11.758 8.805 1 82 101 ALA A O 1
ATOM 814 N N . ASN A 1 102 ? 18.984 10.406 9.75 1 81.06 102 ASN A N 1
ATOM 815 C CA . ASN A 1 102 ? 18.234 10.062 10.953 1 81.06 102 ASN A CA 1
ATOM 816 C C . ASN A 1 102 ? 16.906 9.391 10.617 1 81.06 102 ASN A C 1
ATOM 818 O O . ASN A 1 102 ? 15.969 9.414 11.422 1 81.06 102 ASN A O 1
ATOM 822 N N . ARG A 1 103 ? 16.859 8.898 9.414 1 86.88 103 ARG A N 1
ATOM 823 C CA . ARG A 1 103 ? 15.633 8.203 9.023 1 86.88 103 ARG A CA 1
ATOM 824 C C . ARG A 1 103 ? 15.781 6.695 9.18 1 86.88 103 ARG A C 1
ATOM 826 O O . ARG A 1 103 ? 16.891 6.16 9.055 1 86.88 103 ARG A O 1
ATOM 833 N N . ARG A 1 104 ? 14.602 6.078 9.422 1 91.06 104 ARG A N 1
ATOM 834 C CA . ARG A 1 104 ? 14.602 4.633 9.625 1 91.06 104 ARG A CA 1
ATOM 835 C C . ARG A 1 104 ? 13.781 3.926 8.555 1 91.06 104 ARG A C 1
ATOM 837 O O . ARG A 1 104 ? 13.43 2.756 8.703 1 91.06 104 ARG A O 1
ATOM 844 N N . MET A 1 105 ? 13.453 4.652 7.531 1 93.38 105 MET A N 1
ATOM 845 C CA . MET A 1 105 ? 12.773 4.121 6.352 1 93.38 105 MET A CA 1
ATOM 846 C C . MET A 1 105 ? 13.391 4.68 5.074 1 93.38 105 MET A C 1
ATOM 848 O O . MET A 1 105 ? 13.883 5.809 5.059 1 93.38 105 MET A O 1
ATOM 852 N N . THR A 1 106 ? 13.43 3.881 4.07 1 94.94 106 THR A N 1
ATOM 853 C CA . THR A 1 106 ? 13.898 4.383 2.783 1 94.94 106 THR A CA 1
ATOM 854 C C . THR A 1 106 ? 12.992 5.504 2.279 1 94.94 106 THR A C 1
ATOM 856 O O . THR A 1 106 ? 11.844 5.629 2.713 1 94.94 106 THR A O 1
ATOM 859 N N . GLN A 1 107 ? 13.508 6.27 1.394 1 90.38 107 GLN A N 1
ATOM 860 C CA . GLN A 1 107 ? 12.742 7.371 0.819 1 90.38 107 GLN A CA 1
ATOM 861 C C . GLN A 1 107 ? 11.492 6.859 0.115 1 90.38 107 GLN A C 1
ATOM 863 O O . GLN A 1 107 ? 10.422 7.457 0.232 1 90.38 107 GLN A O 1
ATOM 868 N N . ARG A 1 108 ? 11.578 5.805 -0.644 1 91.12 108 ARG A N 1
ATOM 869 C CA . ARG A 1 108 ? 10.414 5.262 -1.337 1 91.12 108 ARG A CA 1
ATOM 870 C C . ARG A 1 108 ? 9.344 4.82 -0.345 1 91.12 108 ARG A C 1
ATOM 872 O O . ARG A 1 108 ? 8.148 4.969 -0.607 1 91.12 108 ARG A O 1
ATOM 879 N N . CYS A 1 109 ? 9.766 4.254 0.735 1 92.56 109 CYS A N 1
ATOM 880 C CA . CYS A 1 109 ? 8.828 3.846 1.774 1 92.56 109 CYS A CA 1
ATOM 881 C C . CYS A 1 109 ? 8.141 5.059 2.391 1 92.56 109 CYS A C 1
ATOM 883 O O . CYS A 1 109 ? 6.918 5.062 2.561 1 92.56 109 CYS A O 1
ATOM 885 N N . GLU A 1 110 ? 8.898 6.07 2.707 1 86.94 110 GLU A N 1
ATOM 886 C CA . GLU A 1 110 ? 8.352 7.301 3.26 1 86.94 110 GLU A CA 1
ATOM 887 C C . GLU A 1 110 ? 7.359 7.945 2.293 1 86.94 110 GLU A C 1
ATOM 889 O O . GLU A 1 110 ? 6.289 8.398 2.703 1 86.94 110 GLU A O 1
ATOM 894 N N . ASP A 1 111 ? 7.727 7.992 1.064 1 83.62 111 ASP A N 1
ATOM 895 C CA . ASP A 1 111 ? 6.859 8.578 0.047 1 83.62 111 ASP A CA 1
ATOM 896 C C . ASP A 1 111 ? 5.523 7.844 -0.025 1 83.62 111 ASP A C 1
ATOM 898 O O . ASP A 1 111 ? 4.469 8.469 -0.131 1 83.62 111 ASP A O 1
ATOM 902 N N . PHE A 1 112 ? 5.621 6.582 0.02 1 87.62 112 PHE A N 1
ATOM 903 C CA . PHE A 1 112 ? 4.418 5.758 -0.028 1 87.62 112 PHE A CA 1
ATOM 904 C C . PHE A 1 112 ? 3.523 6.031 1.173 1 87.62 112 PHE A C 1
ATOM 906 O O . PHE A 1 112 ? 2.311 6.199 1.025 1 87.62 112 PHE A O 1
ATOM 913 N N . ILE A 1 113 ? 4.102 6.082 2.293 1 83.88 113 ILE A N 1
ATOM 914 C CA . ILE A 1 113 ? 3.352 6.301 3.523 1 83.88 113 ILE A CA 1
ATOM 915 C C . ILE A 1 113 ? 2.693 7.68 3.486 1 83.88 113 ILE A C 1
ATOM 917 O O . ILE A 1 113 ? 1.538 7.832 3.887 1 83.88 113 ILE A O 1
ATOM 921 N N . CYS A 1 114 ? 3.424 8.617 3.055 1 76.44 114 CYS A N 1
ATOM 922 C CA . CYS A 1 114 ? 2.873 9.961 2.938 1 76.44 114 CYS A CA 1
ATOM 923 C C . CYS A 1 114 ? 1.675 9.977 1.996 1 76.44 114 CYS A C 1
ATOM 925 O O . CYS A 1 114 ? 0.667 10.625 2.281 1 76.44 114 CYS A O 1
ATOM 927 N N . LEU A 1 115 ? 1.802 9.305 0.957 1 75.12 115 LEU A N 1
ATOM 928 C CA . LEU A 1 115 ? 0.701 9.211 0.004 1 75.12 115 LEU A CA 1
ATOM 929 C C . LEU A 1 115 ? -0.515 8.547 0.641 1 75.12 115 LEU A C 1
ATOM 931 O O . LEU A 1 115 ? -1.642 9.016 0.482 1 75.12 115 LEU A O 1
ATOM 935 N N . LEU A 1 116 ? -0.277 7.453 1.339 1 79.44 116 LEU A N 1
ATOM 936 C CA . LEU A 1 116 ? -1.357 6.762 2.035 1 79.44 116 LEU A CA 1
ATOM 937 C C . LEU A 1 116 ? -2.047 7.691 3.027 1 79.44 116 LEU A C 1
ATOM 939 O O . LEU A 1 116 ? -3.277 7.738 3.088 1 79.44 116 LEU A O 1
ATOM 943 N N . ALA A 1 117 ? -1.197 8.344 3.711 1 72 117 ALA A N 1
ATOM 944 C CA . ALA A 1 117 ? -1.712 9.219 4.766 1 72 117 ALA A CA 1
ATOM 945 C C . ALA A 1 117 ? -2.576 10.328 4.18 1 72 117 ALA A C 1
ATOM 947 O O . ALA A 1 117 ? -3.572 10.734 4.785 1 72 117 ALA A O 1
ATOM 948 N N . MET A 1 118 ? -2.189 10.75 3.066 1 65.75 118 MET A N 1
ATOM 949 C CA . MET A 1 118 ? -2.922 11.828 2.41 1 65.75 118 MET A CA 1
ATOM 950 C C . MET A 1 118 ? -4.266 11.336 1.889 1 65.75 118 MET A C 1
ATOM 952 O O . MET A 1 118 ? -5.23 12.102 1.823 1 65.75 118 MET A O 1
ATOM 956 N N . GLU A 1 119 ? -4.305 10.07 1.521 1 63.81 119 GLU A N 1
ATOM 957 C CA . GLU A 1 119 ? -5.516 9.516 0.919 1 63.81 119 GLU A CA 1
ATOM 958 C C . GLU A 1 119 ? -6.441 8.93 1.979 1 63.81 119 GLU A C 1
ATOM 960 O O . GLU A 1 119 ? -7.594 8.602 1.69 1 63.81 119 GLU A O 1
ATOM 965 N N . THR A 1 120 ? -5.84 8.766 3.16 1 65.81 120 THR A N 1
ATOM 966 C CA . THR A 1 120 ? -6.602 8.125 4.227 1 65.81 120 THR A CA 1
ATOM 967 C C . THR A 1 120 ? -6.48 8.914 5.527 1 65.81 120 THR A C 1
ATOM 969 O O . THR A 1 120 ? -6.117 10.094 5.512 1 65.81 120 THR A O 1
ATOM 972 N N . SER A 1 121 ? -6.871 8.344 6.613 1 55.19 121 SER A N 1
ATOM 973 C CA . SER A 1 121 ? -6.559 8.844 7.949 1 55.19 121 SER A CA 1
ATOM 974 C C . SER A 1 121 ? -5.254 8.25 8.469 1 55.19 121 SER A C 1
ATOM 976 O O . SER A 1 121 ? -4.719 7.305 7.887 1 55.19 121 SER A O 1
ATOM 978 N N . CYS A 1 122 ? -4.742 8.961 9.461 1 59.09 122 CYS A N 1
ATOM 979 C CA . CYS A 1 122 ? -3.516 8.43 10.047 1 59.09 122 CYS A CA 1
ATOM 980 C C . CYS A 1 122 ? -3.723 7.004 10.547 1 59.09 122 CYS A C 1
ATOM 982 O O . CYS A 1 122 ? -2.842 6.156 10.398 1 59.09 122 CYS A O 1
ATOM 984 N N . GLU A 1 123 ? -4.902 6.805 11.078 1 61.12 123 GLU A N 1
ATOM 985 C CA . GLU A 1 123 ? -5.215 5.457 11.531 1 61.12 123 GLU A CA 1
ATOM 986 C C . GLU A 1 123 ? -5.402 4.504 10.359 1 61.12 123 GLU A C 1
ATOM 988 O O . GLU A 1 123 ? -4.941 3.359 10.398 1 61.12 123 GLU A O 1
ATOM 993 N N . GLY A 1 124 ? -6.137 5.027 9.375 1 68.38 124 GLY A N 1
ATOM 994 C CA . GLY A 1 124 ? -6.281 4.238 8.164 1 68.38 124 GLY A CA 1
ATOM 995 C C . GLY A 1 124 ? -4.957 3.895 7.516 1 68.38 124 GLY A C 1
ATOM 996 O O . GLY A 1 124 ? -4.738 2.754 7.102 1 68.38 124 GLY A O 1
ATOM 997 N N . CYS A 1 125 ? -4.145 4.906 7.496 1 76.12 125 CYS A N 1
ATOM 998 C CA . CYS A 1 125 ? -2.805 4.711 6.957 1 76.12 125 CYS A CA 1
ATOM 999 C C . CYS A 1 125 ? -2.053 3.639 7.738 1 76.12 125 CYS A C 1
ATOM 1001 O O . CYS A 1 125 ? -1.458 2.734 7.148 1 76.12 125 CYS A O 1
ATOM 1003 N N . ALA A 1 126 ? -2.09 3.736 9 1 75.69 126 ALA A N 1
ATOM 1004 C CA . ALA A 1 126 ? -1.397 2.766 9.844 1 75.69 126 ALA A CA 1
ATOM 1005 C C . ALA A 1 126 ? -1.955 1.361 9.633 1 75.69 126 ALA A C 1
ATOM 1007 O O . ALA A 1 126 ? -1.199 0.388 9.578 1 75.69 126 ALA A O 1
ATOM 1008 N N . ARG A 1 127 ? -3.215 1.206 9.5 1 73.62 127 ARG A N 1
ATOM 1009 C CA . ARG A 1 127 ? -3.855 -0.087 9.281 1 73.62 127 ARG A CA 1
ATOM 1010 C C . ARG A 1 127 ? -3.447 -0.683 7.941 1 73.62 127 ARG A C 1
ATOM 1012 O O . ARG A 1 127 ? -3.158 -1.878 7.848 1 73.62 127 ARG A O 1
ATOM 1019 N N . ILE A 1 128 ? -3.514 0.193 6.984 1 80.62 128 ILE A N 1
ATOM 1020 C CA . ILE A 1 128 ? -3.123 -0.253 5.652 1 80.62 128 ILE A CA 1
ATOM 1021 C C . ILE A 1 128 ? -1.661 -0.696 5.664 1 80.62 128 ILE A C 1
ATOM 1023 O O . ILE A 1 128 ? -1.317 -1.74 5.105 1 80.62 128 ILE A O 1
ATOM 1027 N N . CYS A 1 129 ? -0.837 0.084 6.297 1 87.62 129 CYS A N 1
ATOM 1028 C CA . CYS A 1 129 ? 0.574 -0.27 6.406 1 87.62 129 CYS A CA 1
ATOM 1029 C C . CYS A 1 129 ? 0.747 -1.605 7.121 1 87.62 129 CYS A C 1
ATOM 1031 O O . CYS A 1 129 ? 1.532 -2.449 6.684 1 87.62 129 CYS A O 1
ATOM 1033 N N . GLN A 1 130 ? 0.029 -1.773 8.109 1 84.56 130 GLN A N 1
ATOM 1034 C CA . GLN A 1 130 ? 0.102 -3.021 8.859 1 84.56 130 GLN A CA 1
ATOM 1035 C C . GLN A 1 130 ? -0.297 -4.211 7.988 1 84.56 130 GLN A C 1
ATOM 1037 O O . GLN A 1 130 ? 0.342 -5.266 8.039 1 84.56 130 GLN A O 1
ATOM 1042 N N . ALA A 1 131 ? -1.295 -4.051 7.277 1 81 131 ALA A N 1
ATOM 1043 C CA . ALA A 1 131 ? -1.769 -5.117 6.398 1 81 131 ALA A CA 1
ATOM 1044 C C . ALA A 1 131 ? -0.713 -5.477 5.355 1 81 131 ALA A C 1
ATOM 1046 O O . ALA A 1 131 ? -0.68 -6.609 4.863 1 81 131 ALA A O 1
ATOM 1047 N N . MET A 1 132 ? 0.101 -4.562 5.07 1 87.5 132 MET A N 1
ATOM 1048 C CA . MET A 1 132 ? 1.167 -4.789 4.098 1 87.5 132 MET A CA 1
ATOM 1049 C C . MET A 1 132 ? 2.463 -5.191 4.793 1 87.5 132 MET A C 1
ATOM 1051 O O . MET A 1 132 ? 3.521 -5.238 4.164 1 87.5 132 MET A O 1
ATOM 1055 N N . ASN A 1 133 ? 2.389 -5.359 6.078 1 90.31 133 ASN A N 1
ATOM 1056 C CA . ASN A 1 133 ? 3.539 -5.715 6.902 1 90.31 133 ASN A CA 1
ATOM 1057 C C . ASN A 1 133 ? 4.586 -4.605 6.914 1 90.31 133 ASN A C 1
ATOM 1059 O O . ASN A 1 133 ? 5.785 -4.875 6.832 1 90.31 133 ASN A O 1
ATOM 1063 N N . LEU A 1 134 ? 4.113 -3.418 6.801 1 91.31 134 LEU A N 1
ATOM 1064 C CA . LEU A 1 134 ? 4.902 -2.217 7.055 1 91.31 134 LEU A CA 1
ATOM 1065 C C . LEU A 1 134 ? 4.656 -1.691 8.461 1 91.31 134 LEU A C 1
ATOM 1067 O O . LEU A 1 134 ? 3.518 -1.398 8.836 1 91.31 134 LEU A O 1
ATOM 1071 N N . TYR A 1 135 ? 5.656 -1.615 9.195 1 88.5 135 TYR A N 1
ATOM 1072 C CA . TYR A 1 135 ? 5.488 -1.236 10.602 1 88.5 135 TYR A CA 1
ATOM 1073 C C . TYR A 1 135 ? 5.734 0.255 10.789 1 88.5 135 TYR A C 1
ATOM 1075 O O . TYR A 1 135 ? 6.859 0.733 10.617 1 88.5 135 TYR A O 1
ATOM 1083 N N . ILE A 1 136 ? 4.691 0.961 11.133 1 84.69 136 ILE A N 1
ATOM 1084 C CA . ILE A 1 136 ? 4.789 2.391 11.398 1 84.69 136 ILE A CA 1
ATOM 1085 C C . ILE A 1 136 ? 3.688 2.809 12.375 1 84.69 136 ILE A C 1
ATOM 1087 O O . ILE A 1 136 ? 2.59 2.248 12.352 1 84.69 136 ILE A O 1
ATOM 1091 N N . SER A 1 137 ? 4.062 3.619 13.234 1 73.88 137 SER A N 1
ATOM 1092 C CA . SER A 1 137 ? 3.074 4.137 14.172 1 73.88 137 SER A CA 1
ATOM 1093 C C . SER A 1 137 ? 2.352 5.352 13.602 1 73.88 137 SER A C 1
ATOM 1095 O O . SER A 1 137 ? 2.85 5.996 12.672 1 73.88 137 SER A O 1
ATOM 1097 N N . GLY A 1 138 ? 1.239 5.609 14.141 1 67.5 138 GLY A N 1
ATOM 1098 C CA . GLY A 1 138 ? 0.534 6.824 13.766 1 67.5 138 GLY A CA 1
ATOM 1099 C C . GLY A 1 138 ? 1.358 8.078 13.977 1 67.5 138 GLY A C 1
ATOM 1100 O O . GLY A 1 138 ? 1.33 8.992 13.148 1 67.5 138 GLY A O 1
ATOM 1101 N N . ASP A 1 139 ? 2.158 8.047 15.039 1 65.44 139 ASP A N 1
ATOM 1102 C CA . ASP A 1 139 ? 3.012 9.188 15.344 1 65.44 139 ASP A CA 1
ATOM 1103 C C . ASP A 1 139 ? 4.059 9.406 14.258 1 65.44 139 ASP A C 1
ATOM 1105 O O . ASP A 1 139 ? 4.355 10.539 13.883 1 65.44 139 ASP A O 1
ATOM 1109 N N . SER A 1 140 ? 4.582 8.367 13.742 1 75.19 140 SER A N 1
ATOM 1110 C CA . SER A 1 140 ? 5.574 8.453 12.68 1 75.19 140 SER A CA 1
ATOM 1111 C C . SER A 1 140 ? 4.953 8.945 11.375 1 75.19 140 SER A C 1
ATOM 1113 O O . SER A 1 140 ? 5.582 9.703 10.633 1 75.19 140 SER A O 1
ATOM 1115 N N . VAL A 1 141 ? 3.734 8.539 11.195 1 73.94 141 VAL A N 1
ATOM 1116 C CA . VAL A 1 141 ? 3.031 8.984 9.992 1 73.94 141 VAL A CA 1
ATOM 1117 C C . VAL A 1 141 ? 2.857 10.5 10.031 1 73.94 141 VAL A C 1
ATOM 1119 O O . VAL A 1 141 ? 3.123 11.188 9.047 1 73.94 141 VAL A O 1
ATOM 1122 N N . ILE A 1 142 ? 2.584 10.977 11.141 1 63.47 142 ILE A N 1
ATOM 1123 C CA . ILE A 1 142 ? 2.383 12.406 11.305 1 63.47 142 ILE A CA 1
ATOM 1124 C C . ILE A 1 142 ? 3.701 13.141 11.086 1 63.47 142 ILE A C 1
ATOM 1126 O O . ILE A 1 142 ? 3.74 14.164 10.398 1 63.47 142 ILE A O 1
ATOM 1130 N N . ARG A 1 143 ? 4.574 12.609 11.68 1 68.25 143 ARG A N 1
ATOM 1131 C CA . ARG A 1 143 ? 5.891 13.227 11.539 1 68.25 143 ARG A CA 1
ATOM 1132 C C . ARG A 1 143 ? 6.309 13.289 10.07 1 68.25 143 ARG A C 1
ATOM 1134 O O . ARG A 1 143 ? 6.781 14.328 9.602 1 68.25 143 ARG A O 1
ATOM 1141 N N . PHE A 1 144 ? 6.066 12.227 9.367 1 71.38 144 PHE A N 1
ATOM 1142 C CA . PHE A 1 144 ? 6.422 12.18 7.957 1 71.38 144 PHE A CA 1
ATOM 1143 C C . PHE A 1 144 ? 5.621 13.203 7.16 1 71.38 144 PHE A C 1
ATOM 1145 O O . PHE A 1 144 ? 6.168 13.898 6.301 1 71.38 144 PHE A O 1
ATOM 1152 N N . LEU A 1 145 ? 4.43 13.258 7.512 1 63.84 145 LEU A N 1
ATOM 1153 C CA . LEU A 1 145 ? 3.557 14.18 6.789 1 63.84 145 LEU A CA 1
ATOM 1154 C C . LEU A 1 145 ? 3.982 15.625 7.02 1 63.84 145 LEU A C 1
ATOM 1156 O O . LEU A 1 145 ? 4.035 16.422 6.078 1 63.84 145 LEU A O 1
ATOM 1160 N N . THR A 1 146 ? 4.207 15.914 8.227 1 61.41 146 THR A N 1
ATOM 1161 C CA . THR A 1 146 ? 4.609 17.266 8.586 1 61.41 146 THR A CA 1
ATOM 1162 C C . THR A 1 146 ? 5.918 17.641 7.898 1 61.41 146 THR A C 1
ATOM 1164 O O . THR A 1 146 ? 6.043 18.734 7.344 1 61.41 146 THR A O 1
ATOM 1167 N N . GLU A 1 147 ? 6.793 16.75 7.941 1 65.69 147 GLU A N 1
ATOM 1168 C CA . GLU A 1 147 ? 8.094 17 7.324 1 65.69 147 GLU A CA 1
ATOM 1169 C C . GLU A 1 147 ? 7.969 17.125 5.809 1 65.69 147 GLU A C 1
ATOM 1171 O O . GLU A 1 147 ? 8.656 17.938 5.188 1 65.69 147 GLU A O 1
ATOM 1176 N N . HIS A 1 148 ? 7.172 16.25 5.297 1 62.78 148 HIS A N 1
ATOM 1177 C CA . HIS A 1 148 ? 6.949 16.281 3.857 1 62.78 148 HIS A CA 1
ATOM 117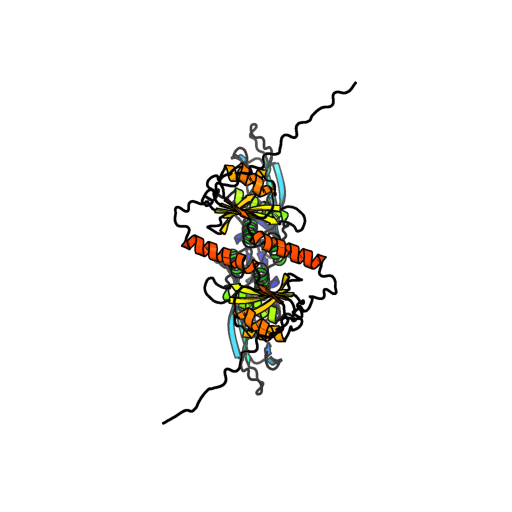8 C C . HIS A 1 148 ? 6.336 17.609 3.424 1 62.78 148 HIS A C 1
ATOM 1180 O O . HIS A 1 148 ? 6.703 18.156 2.383 1 62.78 148 HIS A O 1
ATOM 1186 N N . TYR A 1 149 ? 5.434 18.062 4.145 1 55.78 149 TYR A N 1
ATOM 1187 C CA . TYR A 1 149 ? 4.75 19.297 3.799 1 55.78 149 TYR A CA 1
ATOM 1188 C C . TYR A 1 149 ? 5.648 20.516 4.043 1 55.78 149 TYR A C 1
ATOM 1190 O O . TYR A 1 149 ? 5.57 21.5 3.322 1 55.78 149 TYR A O 1
ATOM 1198 N N . GLU A 1 150 ? 6.383 20.328 5.047 1 56.62 150 GLU A N 1
ATOM 1199 C CA . GLU A 1 150 ? 7.309 21.422 5.328 1 56.62 150 GLU A CA 1
ATOM 1200 C C . GLU A 1 150 ? 8.328 21.578 4.203 1 56.62 150 GLU A C 1
ATOM 1202 O O . GLU A 1 150 ? 8.797 22.688 3.943 1 56.62 150 GLU A O 1
ATOM 1207 N N . ALA A 1 151 ? 8.609 20.422 3.572 1 54.47 151 ALA A N 1
ATOM 1208 C CA . ALA A 1 151 ? 9.609 20.438 2.512 1 54.47 151 ALA A CA 1
ATOM 1209 C C . ALA A 1 151 ? 9.023 21 1.217 1 54.47 151 ALA A C 1
ATOM 1211 O O . ALA A 1 151 ? 9.766 21.438 0.331 1 54.47 151 ALA A O 1
ATOM 1212 N N . GLN A 1 152 ? 7.727 20.891 1.075 1 51.44 152 GLN A N 1
ATOM 1213 C CA . GLN A 1 152 ? 7.094 21.375 -0.147 1 51.44 152 GLN A CA 1
ATOM 1214 C C . GLN A 1 152 ? 6.977 22.906 -0.142 1 51.44 152 GLN A C 1
ATOM 1216 O O . GLN A 1 152 ? 6.848 23.516 0.919 1 51.44 152 GLN A O 1
ATOM 1221 N N . PRO A 1 153 ? 7.422 23.375 -1.335 1 49 153 PRO A N 1
ATOM 1222 C CA . PRO A 1 153 ? 7.168 24.812 -1.393 1 49 153 PRO A CA 1
ATOM 1223 C C . PRO A 1 153 ? 5.754 25.188 -0.953 1 49 153 PRO A C 1
ATOM 1225 O O . PRO A 1 153 ? 4.82 24.406 -1.134 1 49 153 PRO A O 1
ATOM 1228 N N . VAL A 1 154 ? 5.617 26.078 -0.083 1 49.03 154 VAL A N 1
ATOM 1229 C CA . VAL A 1 154 ? 4.348 26.562 0.454 1 49.03 154 VAL A CA 1
ATOM 1230 C C . VAL A 1 154 ? 3.326 26.688 -0.673 1 49.03 154 VAL A C 1
ATOM 1232 O O . VAL A 1 154 ? 3.527 27.453 -1.616 1 49.03 154 VAL A O 1
ATOM 1235 N N . PRO A 1 155 ? 2.656 25.625 -0.779 1 51.53 155 PRO A N 1
ATOM 1236 C CA . PRO A 1 155 ? 1.671 25.797 -1.848 1 51.53 155 PRO A CA 1
ATOM 1237 C C . PRO A 1 155 ? 0.896 27.109 -1.722 1 51.53 155 PRO A C 1
ATOM 1239 O O . PRO A 1 155 ? 0.681 27.609 -0.61 1 51.53 155 PRO A O 1
ATOM 1242 N N . VAL A 1 156 ? 0.836 27.812 -2.752 1 59.53 156 VAL A N 1
ATOM 1243 C CA . VAL A 1 156 ? -0.016 29 -2.758 1 59.53 156 VAL A CA 1
ATOM 1244 C C . VAL A 1 156 ? -1.458 28.609 -2.453 1 59.53 156 VAL A C 1
ATOM 1246 O O . VAL A 1 156 ? -2.021 27.734 -3.121 1 59.53 156 VAL A O 1
ATOM 1249 N N . CYS A 1 157 ? -1.798 28.734 -1.25 1 63.66 157 CYS A N 1
ATOM 1250 C CA . CYS A 1 157 ? -3.156 28.391 -0.845 1 63.66 157 CYS A CA 1
ATOM 1251 C C . CYS A 1 157 ? -4.156 29.422 -1.355 1 63.66 157 CYS A C 1
ATOM 1253 O O . CYS A 1 157 ? -3.828 30.609 -1.469 1 63.66 157 CYS A O 1
ATOM 1255 N N . SER A 1 158 ? -5.215 28.969 -1.84 1 74.06 158 SER A N 1
ATOM 1256 C CA . SER A 1 158 ? -6.297 29.859 -2.266 1 74.06 158 SER A CA 1
ATOM 1257 C C . SER A 1 158 ? -6.867 30.641 -1.087 1 74.06 158 SER A C 1
ATOM 1259 O O . SER A 1 158 ? -6.379 30.516 0.039 1 74.06 158 SER A O 1
ATOM 1261 N N . GLU A 1 159 ? -7.797 31.438 -1.413 1 81 159 GLU A N 1
ATOM 1262 C CA . GLU A 1 159 ? -8.398 32.312 -0.399 1 81 159 GLU A CA 1
ATOM 1263 C C . GLU A 1 159 ? -9.297 31.5 0.538 1 81 159 GLU A C 1
ATOM 1265 O O . GLU A 1 159 ? -9.711 32 1.587 1 81 159 GLU A O 1
ATOM 1270 N N . THR A 1 160 ? -9.648 30.266 0.135 1 79.81 160 THR A N 1
ATOM 1271 C CA . THR A 1 160 ? -10.516 29.438 0.968 1 79.81 160 THR A CA 1
ATOM 1272 C C . THR A 1 160 ? -9.781 28.188 1.437 1 79.81 160 THR A C 1
ATOM 1274 O O . THR A 1 160 ? -9.312 27.391 0.617 1 79.81 160 THR A O 1
ATOM 1277 N N . ILE A 1 161 ? -9.648 28.078 2.734 1 77.5 161 ILE A N 1
ATOM 1278 C CA . ILE A 1 161 ? -8.961 26.922 3.27 1 77.5 161 ILE A CA 1
ATOM 1279 C C . ILE A 1 161 ? -9.82 26.25 4.336 1 77.5 161 ILE A C 1
ATOM 1281 O O . ILE A 1 161 ? -10.75 26.859 4.867 1 77.5 161 ILE A O 1
ATOM 1285 N N . GLY A 1 162 ? -9.633 24.984 4.488 1 74.62 162 GLY A N 1
ATOM 1286 C CA . GLY A 1 162 ? -10.172 24.234 5.617 1 74.62 162 GLY A CA 1
ATOM 1287 C C . GLY A 1 162 ? -9.117 23.859 6.641 1 74.62 162 GLY A C 1
ATOM 1288 O O . GLY A 1 162 ? -7.996 23.5 6.277 1 74.62 162 GLY A O 1
ATOM 1289 N N . VAL A 1 163 ? -9.516 24.203 7.91 1 72.5 163 VAL A N 1
ATOM 1290 C CA . VAL A 1 163 ? -8.641 23.812 9.008 1 72.5 163 VAL A CA 1
ATOM 1291 C C . VAL A 1 163 ? -9.305 22.719 9.836 1 72.5 163 VAL A C 1
ATOM 1293 O O . VAL A 1 163 ? -10.469 22.844 10.227 1 72.5 163 VAL A O 1
ATOM 1296 N N . ASP A 1 164 ? -8.711 21.547 9.945 1 63.53 164 ASP A N 1
ATOM 1297 C CA . ASP A 1 164 ? -9.281 20.453 10.727 1 63.53 164 ASP A CA 1
ATOM 1298 C C . ASP A 1 164 ? -8.211 19.75 11.562 1 63.53 164 ASP A C 1
ATOM 1300 O O . ASP A 1 164 ? -7.02 19.875 11.289 1 63.53 164 ASP A O 1
ATOM 1304 N N . ASP A 1 165 ? -8.922 19.188 12.719 1 58.28 165 ASP A N 1
ATOM 1305 C CA . ASP A 1 165 ? -8.055 18.328 13.508 1 58.28 165 ASP A CA 1
ATOM 1306 C C . ASP A 1 165 ? -7.738 17.031 12.758 1 58.28 165 ASP A C 1
ATOM 1308 O O . ASP A 1 165 ? -8.594 16.484 12.062 1 58.28 165 ASP A O 1
ATOM 1312 N N . PHE A 1 166 ? -6.648 16.953 12.602 1 53.69 166 PHE A N 1
ATOM 1313 C CA . PHE A 1 166 ? -6.242 15.641 12.109 1 53.69 166 PHE A CA 1
ATOM 1314 C C . PHE A 1 166 ? -5.902 14.703 13.266 1 53.69 166 PHE A C 1
ATOM 1316 O O . PHE A 1 166 ? -5.055 15.031 14.102 1 53.69 166 PHE A O 1
ATOM 1323 N N . ALA A 1 167 ? -7.121 13.836 13.719 1 47.72 167 ALA A N 1
ATOM 1324 C CA . ALA A 1 167 ? -6.902 12.914 14.82 1 47.72 167 ALA A CA 1
ATOM 1325 C C . ALA A 1 167 ? -5.848 11.867 14.461 1 47.72 167 ALA A C 1
ATOM 1327 O O . ALA A 1 167 ? -5.945 11.211 13.422 1 47.72 167 ALA A O 1
ATOM 1328 N N . PHE A 1 168 ? -4.715 12.023 15.094 1 42.69 168 PHE A N 1
ATOM 1329 C CA . PHE A 1 168 ? -3.598 11.109 14.883 1 42.69 168 PHE A CA 1
ATOM 1330 C C . PHE A 1 168 ? -3.873 9.758 15.531 1 42.69 168 PHE A C 1
ATOM 1332 O O . PHE A 1 168 ? -3.438 8.719 15.031 1 42.69 168 PHE A O 1
ATOM 1339 N N . LYS A 1 169 ? -4.164 9.805 16.844 1 40.59 169 LYS A N 1
ATOM 1340 C CA . LYS A 1 169 ? -4.461 8.641 17.672 1 40.59 169 LYS A CA 1
ATOM 1341 C C . LYS A 1 169 ? -5.801 8.797 18.391 1 40.59 169 LYS A C 1
ATOM 1343 O O . LYS A 1 169 ? -6.27 9.922 18.594 1 40.59 169 LYS A O 1
ATOM 1348 N N . LYS A 1 170 ? -6.586 7.711 18.641 1 39.47 170 LYS A N 1
ATOM 1349 C CA . LYS A 1 170 ? -7.859 7.793 19.344 1 39.47 170 LYS A CA 1
ATOM 1350 C C . LYS A 1 170 ? -7.832 8.898 20.406 1 39.47 170 LYS A C 1
ATOM 1352 O O . LYS A 1 170 ? -8.828 9.594 20.594 1 39.47 170 LYS A O 1
ATOM 1357 N N . ARG A 1 171 ? -6.926 8.875 21.328 1 40.16 171 ARG A N 1
ATOM 1358 C CA . ARG A 1 171 ? -6.961 9.664 22.562 1 40.16 171 ARG A CA 1
ATOM 1359 C C . ARG A 1 171 ? -5.914 10.766 22.531 1 40.16 171 ARG A C 1
ATOM 1361 O O . ARG A 1 171 ? -5.695 11.445 23.531 1 40.16 171 ARG A O 1
ATOM 1368 N N . SER A 1 172 ? -5.031 10.867 21.641 1 44.25 172 SER A N 1
ATOM 1369 C CA . SER A 1 172 ? -4.043 11.859 22.062 1 44.25 172 SER A CA 1
ATOM 1370 C C . SER A 1 172 ? -3.781 12.883 20.953 1 44.25 172 SER A C 1
ATOM 1372 O O . SER A 1 172 ? -3.896 14.086 21.188 1 44.25 172 SER A O 1
ATOM 1374 N N . ARG A 1 173 ? -2.631 12.648 20.094 1 48.81 173 ARG A N 1
ATOM 1375 C CA . ARG A 1 173 ? -1.891 13.766 19.516 1 48.81 173 ARG A CA 1
ATOM 1376 C C . ARG A 1 173 ? -2.514 14.219 18.188 1 48.81 173 ARG A C 1
ATOM 1378 O O . ARG A 1 173 ? -2.781 13.398 17.312 1 48.81 173 ARG A O 1
ATOM 1385 N N . TYR A 1 174 ? -3.193 15.352 18.141 1 53.59 174 TYR A N 1
ATOM 1386 C CA . TYR A 1 174 ? -3.912 15.953 17.016 1 53.59 174 TYR A CA 1
ATOM 1387 C C . TYR A 1 174 ? -3.018 16.922 16.266 1 53.59 174 TYR A C 1
ATOM 1389 O O . TYR A 1 174 ? -2.08 17.484 16.828 1 53.59 174 TYR A O 1
ATOM 1397 N N . GLY A 1 175 ? -2.771 16.641 15.008 1 60.66 175 GLY A N 1
ATOM 1398 C CA . GLY A 1 175 ? -2.266 17.719 14.195 1 60.66 175 GLY A CA 1
ATOM 1399 C C . GLY A 1 175 ? -3.359 18.5 13.484 1 60.66 175 GLY A C 1
ATOM 1400 O O . GLY A 1 175 ? -4.543 18.203 13.641 1 60.66 175 GLY A O 1
ATOM 1401 N N . THR A 1 176 ? -2.973 19.734 13.125 1 65.56 176 THR A N 1
ATOM 1402 C CA . THR A 1 176 ? -3.871 20.562 12.328 1 65.56 176 THR A CA 1
ATOM 1403 C C . THR A 1 176 ? -3.572 20.422 10.844 1 65.56 176 THR A C 1
ATOM 1405 O O . THR A 1 176 ? -2.41 20.453 10.43 1 65.56 176 THR A O 1
ATOM 1408 N N . VAL A 1 177 ? -4.465 20 10.109 1 68.69 177 VAL A N 1
ATOM 1409 C CA . VAL A 1 177 ? -4.309 19.953 8.656 1 68.69 177 VAL A CA 1
ATOM 1410 C C . VAL A 1 177 ? -5.035 21.125 8.016 1 68.69 177 VAL A C 1
ATOM 1412 O O . VAL A 1 177 ? -6.141 21.484 8.438 1 68.69 177 VAL A O 1
ATOM 1415 N N . ILE A 1 178 ? -4.383 21.781 7.137 1 72.06 178 ILE A N 1
ATOM 1416 C CA . ILE A 1 178 ? -4.969 22.859 6.344 1 72.06 178 ILE A CA 1
ATOM 1417 C C . ILE A 1 178 ? -5.168 22.391 4.902 1 72.06 178 ILE A C 1
ATOM 1419 O O . ILE A 1 178 ? -4.23 21.906 4.266 1 72.06 178 ILE A O 1
ATOM 1423 N N . VAL A 1 179 ? -6.367 22.453 4.5 1 67.81 179 VAL A N 1
ATOM 1424 C CA . VAL A 1 179 ? -6.703 21.969 3.164 1 67.81 179 VAL A CA 1
ATOM 1425 C C . VAL A 1 179 ? -7.18 23.141 2.301 1 67.81 179 VAL A C 1
ATOM 1427 O O . VAL A 1 179 ? -7.938 23.984 2.766 1 67.81 179 VAL A O 1
ATOM 1430 N N . ASP A 1 180 ? -6.613 23.188 1.104 1 68 180 ASP A N 1
ATOM 1431 C CA . ASP A 1 180 ? -7.152 24.125 0.125 1 68 180 ASP A CA 1
ATOM 1432 C C . ASP A 1 180 ? -8.508 23.656 -0.401 1 68 180 ASP A C 1
ATOM 1434 O O . ASP A 1 180 ? -8.609 22.578 -0.98 1 68 180 ASP A O 1
ATOM 1438 N N . GLU A 1 181 ? -9.43 24.391 -0.137 1 65.19 181 GLU A N 1
ATOM 1439 C CA . GLU A 1 181 ? -10.781 23.953 -0.479 1 65.19 181 GLU A CA 1
ATOM 1440 C C . GLU A 1 181 ? -11.008 23.984 -1.987 1 65.19 181 GLU A C 1
ATOM 1442 O O . GLU A 1 181 ? -11.898 23.312 -2.502 1 65.19 181 GLU A O 1
ATOM 1447 N N . ALA A 1 182 ? -10.18 24.812 -2.627 1 60.41 182 ALA A N 1
ATOM 1448 C CA . ALA A 1 182 ? -10.289 24.875 -4.082 1 60.41 182 ALA A CA 1
ATOM 1449 C C . ALA A 1 182 ? -9.719 23.609 -4.73 1 60.41 182 ALA A C 1
ATOM 1451 O O . ALA A 1 182 ? -10.32 23.062 -5.66 1 60.41 182 ALA A O 1
ATOM 1452 N N . THR A 1 183 ? -8.656 23.203 -4.211 1 56.81 183 THR A N 1
ATOM 1453 C CA . THR A 1 183 ? -7.953 22.078 -4.824 1 56.81 183 THR A CA 1
ATOM 1454 C C . THR A 1 183 ? -8.234 20.781 -4.07 1 56.81 183 THR A C 1
ATOM 1456 O O . THR A 1 183 ? -7.984 19.703 -4.582 1 56.81 183 THR A O 1
ATOM 1459 N N . HIS A 1 184 ? -8.719 21.031 -2.822 1 55.12 184 HIS A N 1
ATOM 1460 C CA . HIS A 1 184 ? -8.984 19.922 -1.914 1 55.12 184 HIS A CA 1
ATOM 1461 C C . HIS A 1 184 ? -7.703 19.172 -1.573 1 55.12 184 HIS A C 1
ATOM 1463 O O . HIS A 1 184 ? -7.734 17.969 -1.301 1 55.12 184 HIS A O 1
ATOM 1469 N N . LYS A 1 185 ? -6.625 19.859 -1.739 1 59.97 185 LYS A N 1
ATOM 1470 C CA . LYS A 1 185 ? -5.324 19.312 -1.364 1 59.97 185 LYS A CA 1
ATOM 1471 C C . LYS A 1 185 ? -4.828 19.906 -0.053 1 59.97 185 LYS A C 1
ATOM 1473 O O . LYS A 1 185 ? -5.051 21.094 0.216 1 59.97 185 LYS A O 1
ATOM 1478 N N . PRO A 1 186 ? -4.293 19.016 0.742 1 62.41 186 PRO A N 1
ATOM 1479 C CA . PRO A 1 186 ? -3.67 19.609 1.929 1 62.41 186 PRO A CA 1
ATOM 1480 C C . PRO A 1 186 ? -2.541 20.578 1.582 1 62.41 186 PRO A C 1
ATOM 1482 O O . PRO A 1 186 ? -1.741 20.297 0.684 1 62.41 186 PRO A O 1
ATOM 1485 N N . VAL A 1 187 ? -2.6 21.766 2.141 1 67.19 187 VAL A N 1
ATOM 1486 C CA . VAL A 1 187 ? -1.572 22.766 1.866 1 67.19 187 VAL A CA 1
ATOM 1487 C C . VAL A 1 187 ? -0.603 22.844 3.045 1 67.19 187 VAL A C 1
ATOM 1489 O O . VAL A 1 187 ? 0.516 23.344 2.9 1 67.19 187 VAL A O 1
ATOM 1492 N N . ALA A 1 188 ? -1.137 22.359 4.219 1 67 188 ALA A N 1
ATOM 1493 C CA . ALA A 1 188 ? -0.235 22.359 5.367 1 67 188 ALA A CA 1
ATOM 1494 C C . ALA A 1 188 ? -0.676 21.344 6.418 1 67 188 ALA A C 1
ATOM 1496 O O . ALA A 1 188 ? -1.872 21.094 6.574 1 67 188 ALA A O 1
ATOM 1497 N N . VAL A 1 189 ? 0.216 20.734 7.039 1 66.69 189 VAL A N 1
ATOM 1498 C CA . VAL A 1 189 ? 0.008 19.938 8.242 1 66.69 189 VAL A CA 1
ATOM 1499 C C . VAL A 1 189 ? 0.849 20.5 9.391 1 66.69 189 VAL A C 1
ATOM 1501 O O . VAL A 1 189 ? 2.074 20.594 9.281 1 66.69 189 VAL A O 1
ATOM 1504 N N . LEU A 1 190 ? 0.123 21.016 10.336 1 68.31 190 LEU A N 1
ATOM 1505 C CA . LEU A 1 190 ? 0.794 21.688 11.438 1 68.31 190 LEU A CA 1
ATOM 1506 C C . LEU A 1 190 ? 0.868 20.781 12.664 1 68.31 190 LEU A C 1
ATOM 1508 O O . LEU A 1 190 ? -0.047 20 12.922 1 68.31 190 LEU A O 1
ATOM 1512 N N . ASN A 1 191 ? 1.989 20.812 13.305 1 63.88 191 ASN A N 1
ATOM 1513 C CA . ASN A 1 191 ? 2.166 20.016 14.516 1 63.88 191 ASN A CA 1
ATOM 1514 C C . ASN A 1 191 ? 1.303 20.531 15.664 1 63.88 191 ASN A C 1
ATOM 1516 O O . ASN A 1 191 ? 1.429 21.688 16.062 1 63.88 191 ASN A O 1
ATOM 1520 N N . GLY A 1 192 ? 0.51 19.703 16.141 1 62.19 192 GLY A N 1
ATOM 1521 C CA . GLY A 1 192 ? -0.298 20 17.312 1 62.19 192 GLY A CA 1
ATOM 1522 C C . GLY A 1 192 ? -1.582 20.734 16.984 1 62.19 192 GLY A C 1
ATOM 1523 O O . GLY A 1 192 ? -1.851 21.031 15.812 1 62.19 192 GLY A O 1
ATOM 1524 N N . ARG A 1 193 ? -2.393 20.891 18 1 60.88 193 ARG A N 1
ATOM 1525 C CA . ARG A 1 193 ? -3.656 21.609 17.891 1 60.88 193 ARG A CA 1
ATOM 1526 C C . ARG A 1 193 ? -3.549 23 18.5 1 60.88 193 ARG A C 1
ATOM 1528 O O . ARG A 1 193 ? -4.562 23.625 18.828 1 60.88 193 ARG A O 1
ATOM 1535 N N . ASP A 1 194 ? -2.26 23.312 18.562 1 65.31 194 ASP A N 1
ATOM 1536 C CA . ASP A 1 194 ? -2.055 24.594 19.234 1 65.31 194 ASP A CA 1
ATOM 1537 C C . ASP A 1 194 ? -2.303 25.766 18.281 1 65.31 194 ASP A C 1
ATOM 1539 O O . ASP A 1 194 ? -1.983 25.672 17.094 1 65.31 194 ASP A O 1
ATOM 1543 N N . SER A 1 195 ? -2.924 26.781 18.844 1 72.56 195 SER A N 1
ATOM 1544 C CA . SER A 1 195 ? -3.248 28 18.109 1 72.56 195 SER A CA 1
ATOM 1545 C C . SER A 1 195 ? -1.987 28.688 17.594 1 72.56 195 SER A C 1
ATOM 1547 O O . SER A 1 195 ? -2.016 29.328 16.547 1 72.56 195 SER A O 1
ATOM 1549 N N . ASN A 1 196 ? -0.882 28.406 18.172 1 79.5 196 ASN A N 1
ATOM 1550 C CA . ASN A 1 196 ? 0.319 29.141 17.797 1 79.5 196 ASN A CA 1
ATOM 1551 C C . ASN A 1 196 ? 0.847 28.672 16.438 1 79.5 196 ASN A C 1
ATOM 1553 O O . ASN A 1 196 ? 1.282 29.5 15.625 1 79.5 196 ASN A O 1
ATOM 1557 N N . THR A 1 197 ? 0.727 27.469 16.297 1 77.94 197 THR A N 1
ATOM 1558 C CA . THR A 1 197 ? 1.222 26.938 15.031 1 77.94 197 THR A CA 1
ATOM 1559 C C . THR A 1 197 ? 0.335 27.391 13.875 1 77.94 197 THR A C 1
ATOM 1561 O O . THR A 1 197 ? 0.834 27.734 12.805 1 77.94 197 THR A O 1
ATOM 1564 N N . LEU A 1 198 ? -0.908 27.359 14.164 1 81.88 198 LEU A N 1
ATOM 1565 C CA . LEU A 1 198 ? -1.829 27.844 13.141 1 81.88 198 LEU A CA 1
ATOM 1566 C C . LEU A 1 198 ? -1.62 29.328 12.883 1 81.88 198 LEU A C 1
ATOM 1568 O O . LEU A 1 198 ? -1.617 29.781 11.727 1 81.88 198 LEU A O 1
ATOM 1572 N N . LYS A 1 199 ? -1.413 30.094 13.914 1 86.62 199 LYS A N 1
ATOM 1573 C CA . LYS A 1 199 ? -1.172 31.531 13.781 1 86.62 199 LYS A CA 1
ATOM 1574 C C . LYS A 1 199 ? 0.048 31.812 12.906 1 86.62 199 LYS A C 1
ATOM 1576 O O . LYS A 1 199 ? 0.008 32.688 12.031 1 86.62 199 LYS A O 1
ATOM 1581 N N . ALA A 1 200 ? 1.039 31.078 13.141 1 84.62 200 ALA A N 1
ATOM 1582 C CA . ALA A 1 200 ? 2.268 31.25 12.375 1 84.62 200 ALA A CA 1
ATOM 1583 C C . ALA A 1 200 ? 2.027 30.984 10.891 1 84.62 200 ALA A C 1
ATOM 1585 O O . ALA A 1 200 ? 2.531 31.719 10.039 1 84.62 200 ALA A O 1
ATOM 1586 N N . TRP A 1 201 ? 1.263 30.031 10.664 1 83.12 201 TRP A N 1
ATOM 1587 C CA . TRP A 1 201 ? 0.978 29.703 9.273 1 83.12 201 TRP A CA 1
ATOM 1588 C C . TRP A 1 201 ? 0.102 30.766 8.633 1 83.12 201 TRP A C 1
ATOM 1590 O O . TRP A 1 201 ? 0.338 31.172 7.488 1 83.12 201 TRP A O 1
ATOM 1600 N N . LEU A 1 202 ? -0.835 31.281 9.367 1 86.88 202 LEU A N 1
ATOM 1601 C CA . LEU A 1 202 ? -1.751 32.281 8.859 1 86.88 202 LEU A CA 1
ATOM 1602 C C . LEU A 1 202 ? -1.012 33.594 8.562 1 86.88 202 LEU A C 1
ATOM 1604 O O . LEU A 1 202 ? -1.343 34.312 7.605 1 86.88 202 LEU A O 1
ATOM 1608 N N . ARG A 1 203 ? -0.017 33.875 9.328 1 87.44 203 ARG A N 1
ATOM 1609 C CA . ARG A 1 203 ? 0.77 35.062 9.125 1 87.44 203 ARG A CA 1
ATOM 1610 C C . ARG A 1 203 ? 1.486 35.062 7.777 1 87.44 203 ARG A C 1
ATOM 1612 O O . ARG A 1 203 ? 1.709 36.094 7.164 1 87.44 203 ARG A O 1
ATOM 1619 N N . GLN A 1 204 ? 1.776 33.844 7.363 1 83.75 204 GLN A N 1
ATOM 1620 C CA . GLN A 1 204 ? 2.49 33.688 6.102 1 83.75 204 GLN A CA 1
ATOM 1621 C C . GLN A 1 204 ? 1.518 33.562 4.93 1 83.75 204 GLN A C 1
ATOM 1623 O O . GLN A 1 204 ? 1.931 33.562 3.77 1 83.75 204 GLN A O 1
ATOM 1628 N N . ASN A 1 205 ? 0.252 33.406 5.305 1 86.12 205 ASN A N 1
ATOM 1629 C CA . ASN A 1 205 ? -0.77 33.219 4.281 1 86.12 205 ASN A CA 1
ATOM 1630 C C . ASN A 1 205 ? -1.966 34.125 4.496 1 86.12 205 ASN A C 1
ATOM 1632 O O . ASN A 1 205 ? -3.1 33.688 4.633 1 86.12 205 ASN A O 1
ATOM 1636 N N . ARG A 1 206 ? -1.72 35.344 4.371 1 85.88 206 ARG A N 1
ATOM 1637 C CA . ARG A 1 206 ? -2.703 36.344 4.711 1 85.88 206 ARG A CA 1
ATOM 1638 C C . ARG A 1 206 ? -3.717 36.531 3.586 1 85.88 206 ARG A C 1
ATOM 1640 O O . ARG A 1 206 ? -4.688 37.281 3.73 1 85.88 206 ARG A O 1
ATOM 1647 N N . GLN A 1 207 ? -3.469 35.812 2.549 1 83.38 207 GLN A N 1
ATOM 1648 C CA . GLN A 1 207 ? -4.395 35.875 1.424 1 83.38 207 GLN A CA 1
ATOM 1649 C C . GLN A 1 207 ? -5.672 35.094 1.702 1 83.38 207 GLN A C 1
ATOM 1651 O O . GLN A 1 207 ? -6.656 35.219 0.973 1 83.38 207 GLN A O 1
ATOM 1656 N N . VAL A 1 208 ? -5.715 34.281 2.682 1 87.06 208 VAL A N 1
ATOM 1657 C CA . VAL A 1 208 ? -6.859 33.438 3.033 1 87.06 208 VAL A CA 1
ATOM 1658 C C . VAL A 1 208 ? -8.023 34.344 3.49 1 87.06 208 VAL A C 1
ATOM 1660 O O . VAL A 1 208 ? -7.844 35.219 4.344 1 87.06 208 VAL A O 1
ATOM 1663 N N . LYS A 1 209 ? -9.242 34.062 2.963 1 84.62 209 LYS A N 1
ATOM 1664 C CA . LYS A 1 209 ? -10.398 34.906 3.281 1 84.62 209 LYS A CA 1
ATOM 1665 C C . LYS A 1 209 ? -11.531 34.062 3.875 1 84.62 209 LYS A C 1
ATOM 1667 O O . LYS A 1 209 ? -12.406 34.594 4.559 1 84.62 209 LYS A O 1
ATOM 1672 N N . ARG A 1 210 ? -11.578 32.875 3.559 1 82.31 210 ARG A N 1
ATOM 1673 C CA . ARG A 1 210 ? -12.609 31.953 4.059 1 82.31 210 ARG A CA 1
ATOM 1674 C C . ARG A 1 210 ? -11.977 30.703 4.664 1 82.31 210 ARG A C 1
ATOM 1676 O O . ARG A 1 210 ? -11.148 30.047 4.035 1 82.31 210 ARG A O 1
ATOM 1683 N N . ILE A 1 211 ? -12.336 30.422 5.855 1 81.94 211 ILE A N 1
ATOM 1684 C CA . ILE A 1 211 ? -11.781 29.266 6.555 1 81.94 211 ILE A CA 1
ATOM 1685 C C . ILE A 1 211 ? -12.914 28.406 7.113 1 81.94 211 ILE A C 1
ATOM 1687 O O . ILE A 1 211 ? -13.773 28.906 7.844 1 81.94 211 ILE A O 1
ATOM 1691 N N . THR A 1 212 ? -12.93 27.219 6.66 1 73.56 212 THR A N 1
ATOM 1692 C CA . THR A 1 212 ? -13.82 26.234 7.281 1 73.56 212 THR A CA 1
ATOM 1693 C C . THR A 1 212 ? -13.102 25.5 8.406 1 73.56 212 THR A C 1
ATOM 1695 O O . THR A 1 212 ? -11.953 25.078 8.258 1 73.56 212 THR A O 1
ATOM 1698 N N . ARG A 1 213 ? -13.609 25.531 9.531 1 70.25 213 ARG A N 1
ATOM 1699 C CA . ARG A 1 213 ? -12.961 24.891 10.672 1 70.25 213 ARG A CA 1
ATOM 1700 C C . ARG A 1 213 ? -13.961 24.109 11.508 1 70.25 213 ARG A C 1
ATOM 1702 O O . ARG A 1 213 ? -15.172 24.328 11.398 1 70.25 213 ARG A O 1
ATOM 1709 N N . ASP A 1 214 ? -13.289 23 12.164 1 59.53 214 ASP A N 1
ATOM 1710 C CA . ASP A 1 214 ? -14.133 22.359 13.156 1 59.53 214 ASP A CA 1
ATOM 1711 C C . ASP A 1 214 ? -14.477 23.312 14.297 1 59.53 214 ASP A C 1
ATOM 1713 O O . ASP A 1 214 ? -14.008 24.453 14.32 1 59.53 214 ASP A O 1
ATOM 1717 N N . ARG A 1 215 ? -15.328 22.844 15.195 1 49.81 215 ARG A N 1
ATOM 1718 C CA . ARG A 1 215 ? -15.859 23.688 16.266 1 49.81 215 ARG A CA 1
ATOM 1719 C C . ARG A 1 215 ? -14.797 23.969 17.312 1 49.81 215 ARG A C 1
ATOM 1721 O O . ARG A 1 215 ? -15.047 24.719 18.266 1 49.81 215 ARG A O 1
ATOM 1728 N N . ALA A 1 216 ? -13.602 23.5 17.062 1 53.94 216 ALA A N 1
ATOM 1729 C CA . ALA A 1 216 ? -12.688 23.75 18.172 1 53.94 216 ALA A CA 1
ATOM 1730 C C . ALA A 1 216 ? -12.383 25.25 18.281 1 53.94 216 ALA A C 1
ATOM 1732 O O . ALA A 1 216 ? -12.086 25.906 17.297 1 53.94 216 ALA A O 1
ATOM 1733 N N . GLY A 1 217 ? -12.703 25.75 19.328 1 60.53 217 GLY A N 1
ATOM 1734 C CA . GLY A 1 217 ? -12.547 27.141 19.719 1 60.53 217 GLY A CA 1
ATOM 1735 C C . GLY A 1 217 ? -11.133 27.656 19.531 1 60.53 217 GLY A C 1
ATOM 1736 O O . GLY A 1 217 ? -10.938 28.844 19.203 1 60.53 217 GLY A O 1
ATOM 1737 N N . ALA A 1 218 ? -10.188 26.844 19.562 1 69.19 218 ALA A N 1
ATOM 1738 C CA . ALA A 1 218 ? -8.812 27.312 19.484 1 69.19 218 ALA A CA 1
ATOM 1739 C C . ALA A 1 218 ? -8.484 27.828 18.094 1 69.19 218 ALA A C 1
ATOM 1741 O O . ALA A 1 218 ? -7.797 28.844 17.938 1 69.19 218 ALA A O 1
ATOM 1742 N N . TYR A 1 219 ? -9.133 27.219 17.109 1 78.06 219 TYR A N 1
ATOM 1743 C CA . TYR A 1 219 ? -8.867 27.672 15.75 1 78.06 219 TYR A CA 1
ATOM 1744 C C . TYR A 1 219 ? -9.578 28.984 15.469 1 78.06 219 TYR A C 1
ATOM 1746 O O . TYR A 1 219 ? -9.016 29.875 14.828 1 78.06 219 TYR A O 1
ATOM 1754 N N . ALA A 1 220 ? -10.766 29 16.031 1 78.69 220 ALA A N 1
ATOM 1755 C CA . ALA A 1 220 ? -11.531 30.219 15.805 1 78.69 220 ALA A CA 1
ATOM 1756 C C . ALA A 1 220 ? -10.789 31.438 16.344 1 78.69 220 ALA A C 1
ATOM 1758 O O . ALA A 1 220 ? -10.719 32.469 15.672 1 78.69 220 ALA A O 1
ATOM 1759 N N . SER A 1 221 ? -10.234 31.312 17.484 1 83.25 221 SER A N 1
ATOM 1760 C CA . SER A 1 221 ? -9.516 32.406 18.125 1 83.25 221 SER A CA 1
ATOM 1761 C C . SER A 1 221 ? -8.266 32.781 17.328 1 83.25 221 SER A C 1
ATOM 1763 O O . SER A 1 221 ? -7.973 33.969 17.141 1 83.25 221 SER A O 1
ATOM 1765 N N . ALA A 1 222 ? -7.547 31.859 16.922 1 85.25 222 ALA A N 1
ATOM 1766 C CA . ALA A 1 222 ? -6.32 32.094 16.156 1 85.25 222 ALA A CA 1
ATOM 1767 C C . ALA A 1 222 ? -6.621 32.812 14.844 1 85.25 222 ALA A C 1
ATOM 1769 O O . ALA A 1 222 ? -5.914 33.75 14.461 1 85.25 222 ALA A O 1
ATOM 1770 N N . ILE A 1 223 ? -7.695 32.438 14.242 1 86.19 223 ILE A N 1
ATOM 1771 C CA . ILE A 1 223 ? -8.078 33.031 12.961 1 86.19 223 ILE A CA 1
ATOM 1772 C C . ILE A 1 223 ? -8.516 34.469 13.164 1 86.19 223 ILE A C 1
ATOM 1774 O O . ILE A 1 223 ? -8.117 35.375 12.398 1 86.19 223 ILE A O 1
ATOM 1778 N N . ARG A 1 224 ? -9.289 34.656 14.172 1 86.44 224 ARG A N 1
ATOM 1779 C CA . ARG A 1 224 ? -9.766 36 14.469 1 86.44 224 ARG A CA 1
ATOM 1780 C C . ARG A 1 224 ? -8.602 36.938 14.766 1 86.44 224 ARG A C 1
ATOM 1782 O O . ARG A 1 224 ? -8.633 38.094 14.383 1 86.44 224 ARG A O 1
ATOM 1789 N N . GLU A 1 225 ? -7.617 36.438 15.383 1 89.94 225 GLU A N 1
ATOM 1790 C CA . GLU A 1 225 ? -6.469 37.25 15.781 1 89.94 225 GLU A CA 1
ATOM 1791 C C . GLU A 1 225 ? -5.613 37.625 14.578 1 89.94 225 GLU A C 1
ATOM 1793 O O . GLU A 1 225 ? -5.176 38.75 14.453 1 89.94 225 GLU A O 1
ATOM 1798 N N . ILE A 1 226 ? -5.422 36.75 13.695 1 90.75 226 ILE A N 1
ATOM 1799 C CA . ILE A 1 226 ? -4.457 36.969 12.617 1 90.75 226 ILE A CA 1
ATOM 1800 C C . ILE A 1 226 ? -5.18 37.469 11.367 1 90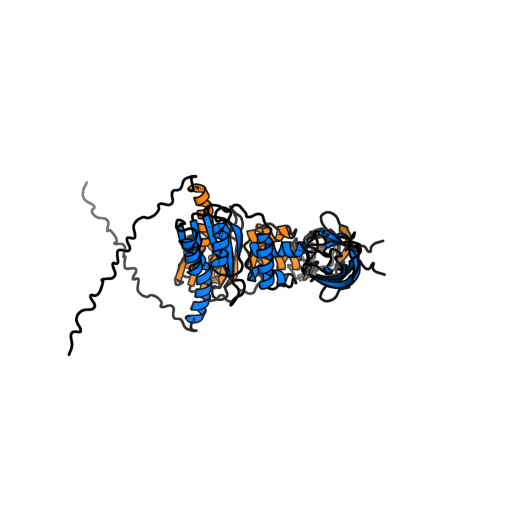.75 226 ILE A C 1
ATOM 1802 O O . ILE A 1 226 ? -4.66 38.312 10.641 1 90.75 226 ILE A O 1
ATOM 1806 N N . LEU A 1 227 ? -6.383 36.906 11.156 1 88.88 227 LEU A N 1
ATOM 1807 C CA . LEU A 1 227 ? -7.199 37.281 10.008 1 88.88 227 LEU A CA 1
ATOM 1808 C C . LEU A 1 227 ? -8.602 37.688 10.445 1 88.88 227 LEU A C 1
ATOM 1810 O O . LEU A 1 227 ? -9.578 37 10.148 1 88.88 227 LEU A O 1
ATOM 1814 N N . PRO A 1 228 ? -8.719 38.812 11.039 1 88.12 228 PRO A N 1
ATOM 1815 C CA . PRO A 1 228 ? -10.008 39.219 11.609 1 88.12 228 PRO A CA 1
ATOM 1816 C C . PRO A 1 228 ? -11.102 39.344 10.555 1 88.12 228 PRO A C 1
ATOM 1818 O O . PRO A 1 228 ? -12.281 39.188 10.859 1 88.12 228 PRO A O 1
ATOM 1821 N N . ASP A 1 229 ? -10.664 39.562 9.367 1 86 229 ASP A N 1
ATOM 1822 C CA . ASP A 1 229 ? -11.648 39.781 8.32 1 86 229 ASP A CA 1
ATOM 1823 C C . ASP A 1 229 ? -12.039 38.5 7.629 1 86 229 ASP A C 1
ATOM 1825 O O . ASP A 1 229 ? -12.922 38.469 6.762 1 86 229 ASP A O 1
ATOM 1829 N N . ALA A 1 230 ? -11.398 37.469 7.938 1 86.19 230 ALA A N 1
ATOM 1830 C CA . ALA A 1 230 ? -11.703 36.188 7.289 1 86.19 230 ALA A CA 1
ATOM 1831 C C . ALA A 1 230 ? -13.023 35.625 7.789 1 86.19 230 ALA A C 1
ATOM 1833 O O . ALA A 1 230 ? -13.328 35.688 8.984 1 86.19 230 ALA A O 1
ATOM 1834 N N . MET A 1 231 ? -13.859 35.125 6.898 1 80.44 231 MET A N 1
ATOM 1835 C CA . MET A 1 231 ? -15.102 34.469 7.25 1 80.44 231 MET A CA 1
ATOM 1836 C C . MET A 1 231 ? -14.82 33.031 7.746 1 80.44 231 MET A C 1
ATOM 1838 O O . MET A 1 231 ? -14.133 32.281 7.082 1 80.44 231 MET A O 1
ATOM 1842 N N . GLN A 1 232 ? -15.258 32.812 8.953 1 79.38 232 GLN A N 1
ATOM 1843 C CA . GLN A 1 232 ? -15.109 31.453 9.5 1 79.38 232 GLN A CA 1
ATOM 1844 C C . GLN A 1 232 ? -16.406 30.656 9.367 1 79.38 232 GLN A C 1
ATOM 1846 O O . GLN A 1 232 ? -17.484 31.141 9.719 1 79.38 232 GLN A O 1
ATOM 1851 N N . ILE A 1 233 ? -16.266 29.672 8.633 1 64.5 233 ILE A N 1
ATOM 1852 C CA . ILE A 1 233 ? -17.406 28.781 8.445 1 64.5 233 ILE A CA 1
ATOM 1853 C C . ILE A 1 233 ? -17.203 27.5 9.266 1 64.5 233 ILE A C 1
ATOM 1855 O O . ILE A 1 233 ? -16.172 26.844 9.156 1 64.5 233 ILE A O 1
ATOM 1859 N N . ALA A 1 234 ? -17.984 27.328 10.266 1 52.75 234 ALA A N 1
ATOM 1860 C CA . ALA A 1 234 ? -17.906 26.094 11.039 1 52.75 234 ALA A CA 1
ATOM 1861 C C . ALA A 1 234 ? -18.25 24.891 10.172 1 52.75 234 ALA A C 1
ATOM 1863 O O . ALA A 1 234 ? -19.234 24.906 9.43 1 52.75 234 ALA A O 1
ATOM 1864 N N . ASP A 1 235 ? -17.234 24.344 9.75 1 47.78 235 ASP A N 1
ATOM 1865 C CA . ASP A 1 235 ? -17.406 23.203 8.859 1 47.78 235 ASP A CA 1
ATOM 1866 C C . ASP A 1 235 ? -18.391 22.188 9.438 1 47.78 235 ASP A C 1
ATOM 1868 O O . ASP A 1 235 ? -18.156 21.625 10.516 1 47.78 235 ASP A O 1
ATOM 1872 N N . ARG A 1 236 ? -19.562 22.25 9.094 1 37 236 ARG A N 1
ATOM 1873 C CA . ARG A 1 236 ? -20.547 21.234 9.453 1 37 236 ARG A CA 1
ATOM 18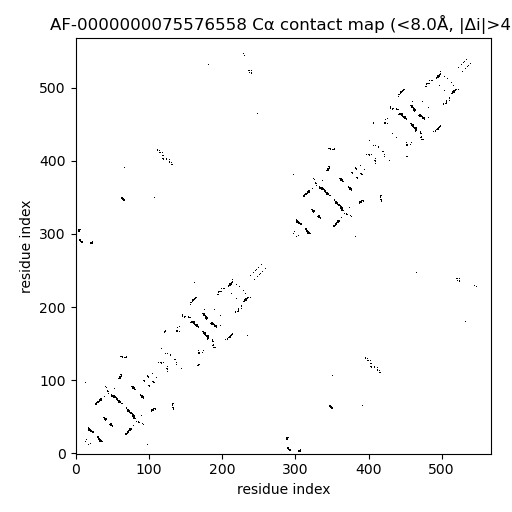74 C C . ARG A 1 236 ? -19.984 19.828 9.32 1 37 236 ARG A C 1
ATOM 1876 O O . ARG A 1 236 ? -20.375 18.922 10.055 1 37 236 ARG A O 1
ATOM 1883 N N . PHE A 1 237 ? -19.328 19.688 8.406 1 35.09 237 PHE A N 1
ATOM 1884 C CA . PHE A 1 237 ? -18.797 18.406 7.988 1 35.09 237 PHE A CA 1
ATOM 1885 C C . PHE A 1 237 ? -17.781 17.875 9.008 1 35.09 237 PHE A C 1
ATOM 1887 O O . PHE A 1 237 ? -17.422 16.703 8.977 1 35.09 237 PHE A O 1
ATOM 1894 N N . HIS A 1 238 ? -17.203 18.781 9.789 1 37.5 238 HIS A N 1
ATOM 1895 C CA . HIS A 1 238 ? -16.422 18.359 10.938 1 37.5 238 HIS A CA 1
ATOM 1896 C C . HIS A 1 238 ? -17.266 17.578 11.93 1 37.5 238 HIS A C 1
ATOM 1898 O O . HIS A 1 238 ? -16.766 16.656 12.578 1 37.5 238 HIS A O 1
ATOM 1904 N N . LEU A 1 239 ? -18.578 18.016 12.172 1 32.31 239 LEU A N 1
ATOM 1905 C CA . LEU A 1 239 ? -19.609 17.281 12.891 1 32.31 239 LEU A CA 1
ATOM 1906 C C . LEU A 1 239 ? -19.781 15.883 12.32 1 32.31 239 LEU A C 1
ATOM 1908 O O . LEU A 1 239 ? -19.922 14.914 13.078 1 32.31 239 LEU A O 1
ATOM 1912 N N . HIS A 1 240 ? -19.859 15.766 11.148 1 31.91 240 HIS A N 1
ATOM 1913 C CA . HIS A 1 240 ? -20 14.43 10.57 1 31.91 240 HIS A CA 1
ATOM 1914 C C . HIS A 1 240 ? -18.812 13.547 10.93 1 31.91 240 HIS A C 1
ATOM 1916 O O . HIS A 1 240 ? -18.984 12.391 11.312 1 31.91 240 HIS A O 1
ATOM 1922 N N . GLN A 1 241 ? -17.766 14.156 10.945 1 35 241 GLN A N 1
ATOM 1923 C CA . GLN A 1 241 ? -16.625 13.414 11.461 1 35 241 GLN A CA 1
ATOM 1924 C C . GLN A 1 241 ? -16.688 13.281 12.984 1 35 241 GLN A C 1
ATOM 1926 O O . GLN A 1 241 ? -16.391 12.219 13.531 1 35 241 GLN A O 1
ATOM 1931 N N . ASN A 1 242 ? -17.172 14.305 13.797 1 33.94 242 ASN A N 1
ATOM 1932 C CA . ASN A 1 242 ? -17.406 14.242 15.234 1 33.94 242 ASN A CA 1
ATOM 1933 C C . ASN A 1 242 ? -18.656 13.438 15.562 1 33.94 242 ASN A C 1
ATOM 1935 O O . ASN A 1 242 ? -18.672 12.664 16.531 1 33.94 242 ASN A O 1
ATOM 1939 N N . LEU A 1 243 ? -19.844 13.633 14.969 1 30.22 243 LEU A N 1
ATOM 1940 C CA . LEU A 1 243 ? -21.031 12.805 15.125 1 30.22 243 LEU A CA 1
ATOM 1941 C C . LEU A 1 243 ? -20.734 11.359 14.742 1 30.22 243 LEU A C 1
ATOM 1943 O O . LEU A 1 243 ? -21.141 10.43 15.445 1 30.22 243 LEU A O 1
ATOM 1947 N N . LEU A 1 244 ? -19.969 11.164 13.781 1 32.31 244 LEU A N 1
ATOM 1948 C CA . LEU A 1 244 ? -19.531 9.773 13.641 1 32.31 244 LEU A CA 1
ATOM 1949 C C . LEU A 1 244 ? -18.672 9.352 14.828 1 32.31 244 LEU A C 1
ATOM 1951 O O . LEU A 1 244 ? -18.828 8.242 15.352 1 32.31 244 LEU A O 1
ATOM 1955 N N . GLU A 1 245 ? -18.156 10.297 15.375 1 36.22 245 GLU A N 1
ATOM 1956 C CA . GLU A 1 245 ? -17.484 10.094 16.656 1 36.22 245 GLU A CA 1
ATOM 1957 C C . GLU A 1 245 ? -18.469 10.141 17.812 1 36.22 245 GLU A C 1
ATOM 1959 O O . GLU A 1 245 ? -18.391 9.312 18.719 1 36.22 245 GLU A O 1
ATOM 1964 N N . ALA A 1 246 ? -19.344 11.039 17.922 1 33.03 246 ALA A N 1
ATOM 1965 C CA . ALA A 1 246 ? -20.344 11.133 18.984 1 33.03 246 ALA A CA 1
ATOM 1966 C C . ALA A 1 246 ? -21.406 10.055 18.828 1 33.03 246 ALA A C 1
ATOM 1968 O O . ALA A 1 246 ? -21.812 9.422 19.812 1 33.03 246 ALA A O 1
ATOM 1969 N N . VAL A 1 247 ? -22 9.789 17.75 1 31.75 247 VAL A N 1
ATOM 1970 C CA . VAL A 1 247 ? -22.875 8.633 17.531 1 31.75 247 VAL A CA 1
ATOM 1971 C C . VAL A 1 247 ? -22.109 7.355 17.891 1 31.75 247 VAL A C 1
ATOM 1973 O O . VAL A 1 247 ? -22.656 6.477 18.562 1 31.75 247 VAL A O 1
ATOM 1976 N N . GLN A 1 248 ? -20.969 7.395 17.547 1 32.25 248 GLN A N 1
ATOM 1977 C CA . GLN A 1 248 ? -20.188 6.309 18.125 1 32.25 248 GLN A CA 1
ATOM 1978 C C . GLN A 1 248 ? -20.031 6.48 19.641 1 32.25 248 GLN A C 1
ATOM 1980 O O . GLN A 1 248 ? -20.156 5.516 20.391 1 32.25 248 GLN A O 1
ATOM 1985 N N . ASN A 1 249 ? -19.969 7.656 19.984 1 34.34 249 ASN A N 1
ATOM 1986 C CA . ASN A 1 249 ? -19.922 7.895 21.422 1 34.34 249 ASN A CA 1
ATOM 1987 C C . ASN A 1 249 ? -21.297 7.816 22.062 1 34.34 249 ASN A C 1
ATOM 1989 O O . ASN A 1 249 ? -21.469 7.242 23.141 1 34.34 249 ASN A O 1
ATOM 1993 N N . ALA A 1 250 ? -22.266 8.5 21.672 1 29.09 250 ALA A N 1
ATOM 1994 C CA . ALA A 1 250 ? -23.641 8.422 22.188 1 29.09 250 ALA A CA 1
ATOM 1995 C C . ALA A 1 250 ? -24.234 7.035 21.969 1 29.09 250 ALA A C 1
ATOM 1997 O O . ALA A 1 250 ? -24.938 6.512 22.828 1 29.09 250 ALA A O 1
ATOM 1998 N N . LEU A 1 251 ? -24.109 6.559 20.797 1 28.89 251 LEU A N 1
ATOM 1999 C CA . LEU A 1 251 ? -24.5 5.16 20.672 1 28.89 251 LEU A CA 1
ATOM 2000 C C . LEU A 1 251 ? -23.734 4.281 21.656 1 28.89 251 LEU A C 1
ATOM 2002 O O . LEU A 1 251 ? -24.281 3.314 22.188 1 28.89 251 LEU A O 1
ATOM 2006 N N . LYS A 1 252 ? -22.609 4.699 21.969 1 31.91 252 LYS A N 1
ATOM 2007 C CA . LYS A 1 252 ? -22.016 4.078 23.141 1 31.91 252 LYS A CA 1
ATOM 2008 C C . LYS A 1 252 ? -22.688 4.566 24.422 1 31.91 252 LYS A C 1
ATOM 2010 O O . LYS A 1 252 ? -22.797 3.82 25.391 1 31.91 252 LYS A O 1
ATOM 2015 N N . SER A 1 253 ? -23 5.793 24.5 1 28.64 253 SER A N 1
ATOM 2016 C CA . SER A 1 253 ? -23.562 6.195 25.781 1 28.64 253 SER A CA 1
ATOM 2017 C C . SER A 1 253 ? -25.031 5.781 25.891 1 28.64 253 SER A C 1
ATOM 2019 O O . SER A 1 253 ? -25.5 5.465 26.984 1 28.64 253 SER A O 1
ATOM 2021 N N . VAL A 1 254 ? -25.922 6.305 25.078 1 28 254 VAL A N 1
ATOM 2022 C CA . VAL A 1 254 ? -27.328 5.969 25.266 1 28 254 VAL A CA 1
ATOM 2023 C C . VAL A 1 254 ? -27.609 4.57 24.719 1 28 254 VAL A C 1
ATOM 2025 O O . VAL A 1 254 ? -28.703 4.027 24.891 1 28 254 VAL A O 1
ATOM 2028 N N . VAL A 1 255 ? -27.078 4.027 23.562 1 25.75 255 VAL A N 1
ATOM 2029 C CA . VAL A 1 255 ? -27.797 2.764 23.406 1 25.75 255 VAL A CA 1
ATOM 2030 C C . VAL A 1 255 ? -27.562 1.896 24.641 1 25.75 255 VAL A C 1
ATOM 2032 O O . VAL A 1 255 ? -26.453 1.428 24.891 1 25.75 255 VAL A O 1
ATOM 2035 N N . PRO A 1 256 ? -28.094 2.301 25.719 1 27.56 256 PRO A N 1
ATOM 2036 C CA . PRO A 1 256 ? -28.344 1.113 26.547 1 27.56 256 PRO A CA 1
ATOM 2037 C C . PRO A 1 256 ? -28.672 -0.123 25.703 1 27.56 256 PRO A C 1
ATOM 2039 O O . PRO A 1 256 ? -29.016 -0.002 24.531 1 27.56 256 PRO A O 1
ATOM 2042 N N . ALA A 1 257 ? -28.75 -1.501 26.156 1 27.62 257 ALA A N 1
ATOM 2043 C CA . ALA A 1 257 ? -29.328 -2.744 25.672 1 27.62 257 ALA A CA 1
ATOM 2044 C C . ALA A 1 257 ? -30.609 -2.473 24.875 1 27.62 257 ALA A C 1
ATOM 2046 O O . ALA A 1 257 ? -30.859 -3.096 23.844 1 27.62 257 ALA A O 1
ATOM 2047 N N . ASP A 1 258 ? -31.656 -1.795 25.484 1 24.39 258 ASP A N 1
ATOM 2048 C CA . ASP A 1 258 ? -33.125 -1.78 25.359 1 24.39 258 ASP A CA 1
ATOM 2049 C C . ASP A 1 258 ? -33.594 -0.537 24.609 1 24.39 258 ASP A C 1
ATOM 2051 O O . ASP A 1 258 ? -34.75 -0.114 24.766 1 24.39 258 ASP A O 1
ATOM 2055 N N . ILE A 1 259 ? -32.781 0.091 23.953 1 26.33 259 ILE A N 1
ATOM 2056 C CA . ILE A 1 259 ? -33.406 1.403 23.75 1 26.33 259 ILE A CA 1
ATOM 2057 C C . ILE A 1 259 ? -34.594 1.285 22.797 1 26.33 259 ILE A C 1
ATOM 2059 O O . ILE A 1 259 ? -34.406 0.907 21.641 1 26.33 259 ILE A O 1
ATOM 2063 N N . LYS A 1 260 ? -35.688 1.287 23.297 1 24.67 260 LYS A N 1
ATOM 2064 C CA . LYS A 1 260 ? -37.062 1.295 22.828 1 24.67 260 LYS A CA 1
ATOM 2065 C C . LYS A 1 260 ? -37.344 2.484 21.922 1 24.67 260 LYS A C 1
ATOM 2067 O O . LYS A 1 260 ? -37.188 3.639 22.328 1 24.67 260 LYS A O 1
ATOM 2072 N N . ILE A 1 261 ? -36.594 2.51 20.766 1 26.12 261 ILE A N 1
ATOM 2073 C CA . ILE A 1 261 ? -37 3.598 19.875 1 26.12 261 ILE A CA 1
ATOM 2074 C C . ILE A 1 261 ? -38.5 3.805 19.922 1 26.12 261 ILE A C 1
ATOM 2076 O O . ILE A 1 261 ? -39.281 2.891 19.609 1 26.12 261 ILE A O 1
ATOM 2080 N N . PRO A 1 262 ? -38.938 4.699 20.594 1 22.31 262 PRO A N 1
ATOM 2081 C CA . PRO A 1 262 ? -40.406 4.875 20.719 1 22.31 262 PRO A CA 1
ATOM 2082 C C . PRO A 1 262 ? -41.094 4.965 19.359 1 22.31 262 PRO A C 1
ATOM 2084 O O . PRO A 1 262 ? -40.562 5.586 18.438 1 22.31 262 PRO A O 1
ATOM 2087 N N . ILE A 1 263 ? -41.812 3.926 18.906 1 24.36 263 ILE A N 1
ATOM 2088 C CA . ILE A 1 263 ? -42.844 3.713 17.891 1 24.36 263 ILE A CA 1
ATOM 2089 C C . ILE A 1 263 ? -43.75 4.941 17.797 1 24.36 263 ILE A C 1
ATOM 2091 O O . ILE A 1 263 ? -44.5 5.246 18.734 1 24.36 263 ILE A O 1
ATOM 2095 N N . ASP A 1 264 ? -43 6.121 17.484 1 23.33 264 ASP A N 1
ATOM 2096 C CA . ASP A 1 264 ? -44 7.168 17.438 1 23.33 264 ASP A CA 1
ATOM 2097 C C . ASP A 1 264 ? -45.281 6.66 16.797 1 23.33 264 ASP A C 1
ATOM 2099 O O . ASP A 1 264 ? -45.25 6.023 15.742 1 23.33 264 ASP A O 1
ATOM 2103 N N . GLN A 1 265 ? -46.281 6.57 17.5 1 24.11 265 GLN A N 1
ATOM 2104 C CA . GLN A 1 265 ? -47.688 6.176 17.469 1 24.11 265 GLN A CA 1
ATOM 2105 C C . GLN A 1 265 ? -48.406 6.738 16.234 1 24.11 265 GLN A C 1
ATOM 2107 O O . GLN A 1 265 ? -49.062 6.004 15.508 1 24.11 265 GLN A O 1
ATOM 2112 N N . ASP A 1 266 ? -48.906 8.008 16.266 1 23.66 266 ASP A N 1
ATOM 2113 C CA . ASP A 1 266 ? -50.344 8.258 15.992 1 23.66 266 ASP A CA 1
ATOM 2114 C C . ASP A 1 266 ? -50.531 8.734 14.562 1 23.66 266 ASP A C 1
ATOM 2116 O O . ASP A 1 266 ? -51.594 9.266 14.227 1 23.66 266 ASP A O 1
ATOM 2120 N N . HIS A 1 267 ? -49.375 8.938 13.695 1 26.25 267 HIS A N 1
ATOM 2121 C CA . HIS A 1 267 ? -50 9.828 12.727 1 26.25 267 HIS A CA 1
ATOM 2122 C C . HIS A 1 267 ? -51.156 9.148 12.016 1 26.25 267 HIS A C 1
ATOM 2124 O O . HIS A 1 267 ? -50.969 8.141 11.32 1 26.25 267 HIS A O 1
ATOM 2130 N N . SER A 1 268 ? -52.281 9.141 12.516 1 24.83 268 SER A N 1
ATOM 2131 C CA . SER A 1 268 ? -53.656 8.898 12.016 1 24.83 268 SER A CA 1
ATOM 2132 C C . SER A 1 268 ? -53.844 9.5 10.633 1 24.83 268 SER A C 1
ATOM 2134 O O . SER A 1 268 ? -53.688 10.711 10.453 1 24.83 268 SER A O 1
ATOM 2136 N N . ASP A 1 269 ? -53.281 8.789 9.656 1 22.92 269 ASP A N 1
ATOM 2137 C CA . ASP A 1 269 ? -53.656 9.086 8.281 1 22.92 269 ASP A CA 1
ATOM 2138 C C . ASP A 1 269 ? -55.125 9.453 8.172 1 22.92 269 ASP A C 1
ATOM 2140 O O . ASP A 1 269 ? -55.969 8.57 8.07 1 22.92 269 ASP A O 1
ATOM 2144 N N . LYS A 1 270 ? -55.71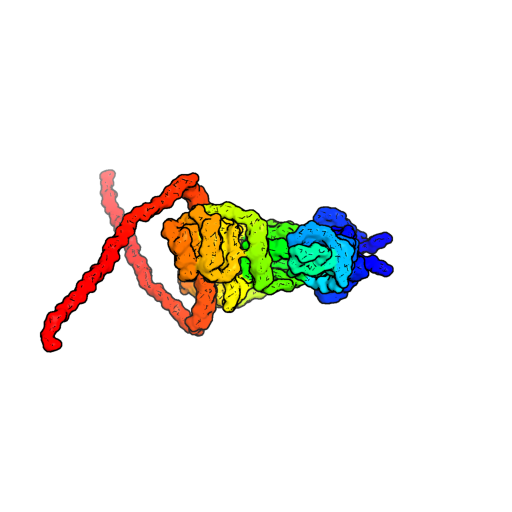9 10.422 8.938 1 24.61 270 LYS A N 1
ATOM 2145 C CA . LYS A 1 270 ? -57.094 10.797 8.695 1 24.61 270 LYS A CA 1
ATOM 2146 C C . LYS A 1 270 ? -57.312 11.188 7.238 1 24.61 270 LYS A C 1
ATOM 2148 O O . LYS A 1 270 ? -58.375 11.672 6.875 1 24.61 270 LYS A O 1
ATOM 2153 N N . GLN A 1 271 ? -56.25 11.617 6.48 1 24.22 271 GLN A N 1
ATOM 2154 C CA . GLN A 1 271 ? -56.844 12.414 5.426 1 24.22 271 GLN A CA 1
ATOM 2155 C C . GLN A 1 271 ? -57.625 11.531 4.438 1 24.22 271 GLN A C 1
ATOM 2157 O O . GLN A 1 271 ? -57 10.742 3.715 1 24.22 271 GLN A O 1
ATOM 2162 N N . GLN A 1 272 ? -58.844 11.117 4.77 1 23.22 272 GLN A N 1
ATOM 2163 C CA . GLN A 1 272 ? -59.938 10.516 4.008 1 23.22 272 GLN A CA 1
ATOM 2164 C C . GLN A 1 272 ? -60.188 11.266 2.699 1 23.22 272 GLN A C 1
ATOM 2166 O O . GLN A 1 272 ? -60.5 12.453 2.709 1 23.22 272 GLN A O 1
ATOM 2171 N N . PRO A 1 273 ? -59.469 11.016 1.66 1 22.88 273 PRO A N 1
ATOM 2172 C CA . PRO A 1 273 ? -59.938 11.727 0.465 1 22.88 273 PRO A CA 1
ATOM 2173 C C . PRO A 1 273 ? -61.438 11.57 0.228 1 22.88 273 PRO A C 1
ATOM 2175 O O . PRO A 1 273 ? -61.969 10.469 0.354 1 22.88 273 PRO A O 1
ATOM 2178 N N . LYS A 1 274 ? -62.281 12.609 0.445 1 23.44 274 LYS A N 1
ATOM 2179 C CA . LYS A 1 274 ? -63.719 12.758 0.151 1 23.44 274 LYS A CA 1
ATOM 2180 C C . LYS A 1 274 ? -64.062 12.297 -1.266 1 23.44 274 LYS A C 1
ATOM 2182 O O . LYS A 1 274 ? -63.312 12.633 -2.213 1 23.44 274 LYS A O 1
ATOM 2187 N N . GLU A 1 275 ? -64.875 11.234 -1.387 1 21.14 275 GLU A N 1
ATOM 2188 C CA . GLU A 1 275 ? -65.625 10.672 -2.508 1 21.14 275 GLU A CA 1
ATOM 2189 C C . GLU A 1 275 ? -66.438 11.742 -3.195 1 21.14 275 GLU A C 1
ATOM 2191 O O . GLU A 1 275 ? -67.438 12.258 -2.611 1 21.14 275 GLU A O 1
ATOM 2196 N N . LYS A 1 276 ? -65.938 12.844 -3.875 1 23.75 276 LYS A N 1
ATOM 2197 C CA . LYS A 1 276 ? -66.875 13.664 -4.617 1 23.75 276 LYS A CA 1
ATOM 2198 C C . LYS A 1 276 ? -67.812 12.797 -5.473 1 23.75 276 LYS A C 1
ATOM 2200 O O . LYS A 1 276 ? -67.375 12.031 -6.32 1 23.75 276 LYS A O 1
ATOM 2205 N N . THR A 1 277 ? -69.125 12.539 -5.062 1 19.97 277 THR A N 1
ATOM 2206 C CA . THR A 1 277 ? -70.312 12.062 -5.699 1 19.97 277 THR A CA 1
ATOM 2207 C C . THR A 1 277 ? -70.625 12.883 -6.949 1 19.97 277 THR A C 1
ATOM 2209 O O . THR A 1 277 ? -70.625 14.109 -6.906 1 19.97 277 THR A O 1
ATOM 2212 N N . ALA A 1 278 ? -70.812 12.266 -8.203 1 22.88 278 ALA A N 1
ATOM 2213 C CA . ALA A 1 278 ? -71.312 12.617 -9.516 1 22.88 278 ALA A CA 1
ATOM 2214 C C . ALA A 1 278 ? -72.75 13.203 -9.398 1 22.88 278 ALA A C 1
ATOM 2216 O O . ALA A 1 278 ? -73.625 12.555 -8.859 1 22.88 278 ALA A O 1
ATOM 2217 N N . GLU A 1 279 ? -72.938 14.547 -9.211 1 22.48 279 GLU A N 1
ATOM 2218 C CA . GLU A 1 279 ? -74.25 15.203 -9.5 1 22.48 279 GLU A CA 1
ATOM 2219 C C . GLU A 1 279 ? -74.875 14.648 -10.773 1 22.48 279 GLU A C 1
ATOM 2221 O O . GLU A 1 279 ? -74.188 14.031 -11.594 1 22.48 279 GLU A O 1
ATOM 2226 N N . GLY A 1 280 ? -76 15.461 -11.328 1 22.69 280 GLY A N 1
ATOM 2227 C CA . GLY A 1 280 ? -77.312 15.625 -11.82 1 22.69 280 GLY A CA 1
ATOM 2228 C C . GLY A 1 280 ? -77.438 15.477 -13.328 1 22.69 280 GLY A C 1
ATOM 2229 O O . GLY A 1 280 ? -76.688 16.078 -14.07 1 22.69 280 GLY A O 1
ATOM 2230 N N . PHE A 1 281 ? -78.188 14.406 -13.836 1 22.36 281 PHE A N 1
ATOM 2231 C CA . PHE A 1 281 ? -79 14.055 -15 1 22.36 281 PHE A CA 1
ATOM 2232 C C . PHE A 1 281 ? -80.125 15.094 -15.25 1 22.36 281 PHE A C 1
ATOM 2234 O O . PHE A 1 281 ? -81.188 15.039 -14.641 1 22.36 281 PHE A O 1
ATOM 2241 N N . LYS A 1 282 ? -80.125 16.391 -15.18 1 19.77 282 LYS A N 1
ATOM 2242 C CA . LYS A 1 282 ? -81.25 16.984 -15.883 1 19.77 282 LYS A CA 1
ATOM 2243 C C . LYS A 1 282 ? -81.562 16.203 -17.156 1 19.77 282 LYS A C 1
ATOM 2245 O O . LYS A 1 282 ? -80.75 15.406 -17.625 1 19.77 282 LYS A O 1
ATOM 2250 N N . LYS A 1 283 ? -81.938 17.141 -18.266 1 22.78 283 LYS A N 1
ATOM 2251 C CA . LYS A 1 283 ? -82.938 17.641 -19.172 1 22.78 283 LYS A CA 1
ATOM 2252 C C . LYS A 1 283 ? -82.875 16.969 -20.547 1 22.78 283 LYS A C 1
ATOM 2254 O O . LYS A 1 283 ? -83.875 16.5 -21.078 1 22.78 283 LYS A O 1
ATOM 2259 N N . LYS A 1 284 ? -82.438 17.562 -21.844 1 21.05 284 LYS A N 1
ATOM 2260 C CA . LYS A 1 284 ? -83.125 17.234 -23.078 1 21.05 284 LYS A CA 1
ATOM 2261 C C . LYS A 1 284 ? -82.812 15.805 -23.516 1 21.05 284 LYS A C 1
ATOM 2263 O O . LYS A 1 284 ? -81.688 15.359 -23.406 1 21.05 284 LYS A O 1
ATOM 2268 N N . MET B 1 1 ? 26.219 -21.75 -4.648 1 44 1 MET B N 1
ATOM 2269 C CA . MET B 1 1 ? 26.219 -20.812 -3.525 1 44 1 MET B CA 1
ATOM 2270 C C . MET B 1 1 ? 25.391 -19.578 -3.857 1 44 1 MET B C 1
ATOM 2272 O O . MET B 1 1 ? 25.609 -18.922 -4.875 1 44 1 MET B O 1
ATOM 2276 N N . ASP B 1 2 ? 24.141 -19.484 -3.521 1 62.28 2 ASP B N 1
ATOM 2277 C CA . ASP B 1 2 ? 23.25 -18.422 -3.969 1 62.28 2 ASP B CA 1
ATOM 2278 C C . ASP B 1 2 ? 23.859 -17.047 -3.719 1 62.28 2 ASP B C 1
ATOM 2280 O O . ASP B 1 2 ? 24.547 -16.844 -2.721 1 62.28 2 ASP B O 1
ATOM 2284 N N . SER B 1 3 ? 24.203 -16.359 -4.836 1 81.06 3 SER B N 1
ATOM 2285 C CA . SER B 1 3 ? 24.75 -15.016 -4.746 1 81.06 3 SER B CA 1
ATOM 2286 C C . SER B 1 3 ? 24.109 -14.234 -3.6 1 81.06 3 SER B C 1
ATOM 2288 O O . SER B 1 3 ? 22.891 -14.344 -3.363 1 81.06 3 SER B O 1
ATOM 2290 N N . PRO B 1 4 ? 24.906 -13.68 -2.744 1 87.88 4 PRO B N 1
ATOM 2291 C CA . PRO B 1 4 ? 24.422 -13 -1.536 1 87.88 4 PRO B CA 1
ATOM 2292 C C . PRO B 1 4 ? 23.406 -11.898 -1.84 1 87.88 4 PRO B C 1
ATOM 2294 O O . PRO B 1 4 ? 22.719 -11.422 -0.933 1 87.88 4 PRO B O 1
ATOM 2297 N N . ASN B 1 5 ? 23.234 -11.594 -3.143 1 91.69 5 ASN B N 1
ATOM 2298 C CA . ASN B 1 5 ? 22.391 -10.461 -3.504 1 91.69 5 ASN B CA 1
ATOM 2299 C C . ASN B 1 5 ? 21.141 -10.922 -4.242 1 91.69 5 ASN B C 1
ATOM 2301 O O . ASN B 1 5 ? 20.531 -10.141 -4.98 1 91.69 5 ASN B O 1
ATOM 2305 N N . THR B 1 6 ? 20.875 -12.227 -4.027 1 91.25 6 THR B N 1
ATOM 2306 C CA . THR B 1 6 ? 19.75 -12.75 -4.785 1 91.25 6 THR B CA 1
ATOM 2307 C C . THR B 1 6 ? 18.625 -13.18 -3.848 1 91.25 6 THR B C 1
ATOM 2309 O O . THR B 1 6 ? 18.875 -13.539 -2.697 1 91.25 6 THR B O 1
ATOM 2312 N N . LEU B 1 7 ? 17.453 -13.07 -4.328 1 93.06 7 LEU B N 1
ATOM 2313 C CA . LEU B 1 7 ? 16.25 -13.539 -3.641 1 93.06 7 LEU B CA 1
ATOM 2314 C C . LEU B 1 7 ? 15.625 -14.719 -4.379 1 93.06 7 LEU B C 1
ATOM 2316 O O . LEU B 1 7 ? 15.453 -14.672 -5.598 1 93.06 7 LEU B O 1
ATOM 2320 N N . ILE B 1 8 ? 15.383 -15.766 -3.65 1 92.5 8 ILE B N 1
ATOM 2321 C CA . ILE B 1 8 ? 14.742 -16.938 -4.242 1 92.5 8 ILE B CA 1
ATOM 2322 C C . ILE B 1 8 ? 13.227 -16.719 -4.273 1 92.5 8 ILE B C 1
ATOM 2324 O O . ILE B 1 8 ? 12.57 -16.734 -3.229 1 92.5 8 ILE B O 1
ATOM 2328 N N . LEU B 1 9 ? 12.672 -16.656 -5.473 1 94.69 9 LEU B N 1
ATOM 2329 C CA . LEU B 1 9 ? 11.273 -16.266 -5.637 1 94.69 9 LEU B CA 1
ATOM 2330 C C . LEU B 1 9 ? 10.352 -17.453 -5.387 1 94.69 9 LEU B C 1
ATOM 2332 O O . LEU B 1 9 ? 9.156 -17.266 -5.109 1 94.69 9 LEU B O 1
ATOM 2336 N N . ASP B 1 10 ? 10.805 -18.672 -5.402 1 93.25 10 ASP B N 1
ATOM 2337 C CA . ASP B 1 10 ? 9.992 -19.875 -5.191 1 93.25 10 ASP B CA 1
ATOM 2338 C C . ASP B 1 10 ? 9.336 -19.859 -3.816 1 93.25 10 ASP B C 1
ATOM 2340 O O . ASP B 1 10 ? 8.266 -20.438 -3.629 1 93.25 10 ASP B O 1
ATOM 2344 N N . HIS B 1 11 ? 9.961 -19.125 -2.951 1 92.25 11 HIS B N 1
ATOM 2345 C CA . HIS B 1 11 ? 9.469 -19.094 -1.578 1 92.25 11 HIS B CA 1
ATOM 2346 C C . HIS B 1 11 ? 8.164 -18.297 -1.479 1 92.25 11 HIS B C 1
ATOM 2348 O O . HIS B 1 11 ? 7.457 -18.391 -0.477 1 92.25 11 HIS B O 1
ATOM 2354 N N . TYR B 1 12 ? 7.816 -17.562 -2.49 1 94.19 12 TYR B N 1
ATOM 2355 C CA . TYR B 1 12 ? 6.68 -16.656 -2.42 1 94.19 12 TYR B CA 1
ATOM 2356 C C . TYR B 1 12 ? 5.508 -17.172 -3.246 1 94.19 12 TYR B C 1
ATOM 2358 O O . TYR B 1 12 ? 4.453 -16.547 -3.307 1 94.19 12 TYR B O 1
ATOM 2366 N N . PHE B 1 13 ? 5.695 -18.266 -3.883 1 95.75 13 PHE B N 1
ATOM 2367 C CA . PHE B 1 13 ? 4.676 -18.875 -4.738 1 95.75 13 PHE B CA 1
ATOM 2368 C C . PHE B 1 13 ? 4.48 -20.344 -4.398 1 95.75 13 PHE B C 1
ATOM 2370 O O . PHE B 1 13 ? 5.34 -20.953 -3.762 1 95.75 13 PHE B O 1
ATOM 2377 N N . PRO B 1 14 ? 3.279 -20.859 -4.688 1 94.94 14 PRO B N 1
ATOM 2378 C CA . PRO B 1 14 ? 3.105 -22.297 -4.473 1 94.94 14 PRO B CA 1
ATOM 2379 C C . PRO B 1 14 ? 3.984 -23.141 -5.391 1 94.94 14 PRO B C 1
ATOM 2381 O O . PRO B 1 14 ? 3.523 -23.609 -6.434 1 94.94 14 PRO B O 1
ATOM 2384 N N . SER B 1 15 ? 5.164 -23.422 -4.914 1 92.94 15 SER B N 1
ATOM 2385 C CA . SER B 1 15 ? 6.199 -24.047 -5.73 1 92.94 15 SER B CA 1
ATOM 2386 C C . SER B 1 15 ? 5.895 -25.516 -5.965 1 92.94 15 SER B C 1
ATOM 2388 O O . SER B 1 15 ? 6.512 -26.156 -6.824 1 92.94 15 SER B O 1
ATOM 2390 N N . ASP B 1 16 ? 4.961 -26.031 -5.25 1 92.88 16 ASP B N 1
ATOM 2391 C CA . ASP B 1 16 ? 4.562 -27.422 -5.43 1 92.88 16 ASP B CA 1
ATOM 2392 C C . ASP B 1 16 ? 3.701 -27.594 -6.68 1 92.88 16 ASP B C 1
ATOM 2394 O O . ASP B 1 16 ? 3.674 -28.672 -7.281 1 92.88 16 ASP B O 1
ATOM 2398 N N . VAL B 1 17 ? 3.037 -26.516 -7.105 1 94.75 17 VAL B N 1
ATOM 2399 C CA . VAL B 1 17 ? 2.123 -26.656 -8.234 1 94.75 17 VAL B CA 1
ATOM 2400 C C . VAL B 1 17 ? 2.523 -25.688 -9.352 1 94.75 17 VAL B C 1
ATOM 2402 O O . VAL B 1 17 ? 2.049 -25.812 -10.484 1 94.75 17 VAL B O 1
ATOM 2405 N N . LEU B 1 18 ? 3.379 -24.734 -9.039 1 96 18 LEU B N 1
ATOM 2406 C CA . LEU B 1 18 ? 3.855 -23.766 -10.023 1 96 18 LEU B CA 1
ATOM 2407 C C . LEU B 1 18 ? 5.379 -23.703 -10.031 1 96 18 LEU B C 1
ATOM 2409 O O . LEU B 1 18 ? 6.004 -23.594 -8.969 1 96 18 LEU B O 1
ATOM 2413 N N . LYS B 1 19 ? 5.949 -23.781 -11.203 1 96.38 19 LYS B N 1
ATOM 2414 C CA . LYS B 1 19 ? 7.398 -23.688 -11.367 1 96.38 19 LYS B CA 1
ATOM 2415 C C . LYS B 1 19 ? 7.785 -22.406 -12.109 1 96.38 19 LYS B C 1
ATOM 2417 O O . LYS B 1 19 ? 7.277 -22.141 -13.195 1 96.38 19 LYS B O 1
ATOM 2422 N N . ILE B 1 20 ? 8.625 -21.703 -11.523 1 96.88 20 ILE B N 1
ATOM 2423 C CA . ILE B 1 20 ? 9.109 -20.484 -12.188 1 96.88 20 ILE B CA 1
ATOM 2424 C C . ILE B 1 20 ? 10.109 -20.875 -13.281 1 96.88 20 ILE B C 1
ATOM 2426 O O . ILE B 1 20 ? 11.062 -21.609 -13.031 1 96.88 20 ILE B O 1
ATOM 2430 N N . THR B 1 21 ? 9.953 -20.359 -14.492 1 96.12 21 THR B N 1
ATOM 2431 C CA . THR B 1 21 ? 10.789 -20.719 -15.633 1 96.12 21 THR B CA 1
ATOM 2432 C C . THR B 1 21 ? 11.727 -19.578 -16 1 96.12 21 THR B C 1
ATOM 2434 O O . THR B 1 21 ? 12.812 -19.797 -16.547 1 96.12 21 THR B O 1
ATOM 2437 N N . GLU B 1 22 ? 11.227 -18.406 -15.766 1 95.69 22 GLU B N 1
ATOM 2438 C CA . GLU B 1 22 ? 12.023 -17.25 -16.156 1 95.69 22 GLU B CA 1
ATOM 2439 C C . GLU B 1 22 ? 11.562 -16 -15.406 1 95.69 22 GLU B C 1
ATOM 2441 O O . GLU B 1 22 ? 10.375 -15.852 -15.102 1 95.69 22 GLU B O 1
ATOM 2446 N N . VAL B 1 23 ? 12.523 -15.195 -15.086 1 95.69 23 VAL B N 1
ATOM 2447 C CA . VAL B 1 23 ? 12.242 -13.883 -14.523 1 95.69 23 VAL B CA 1
ATOM 2448 C C . VAL B 1 23 ? 12.859 -12.797 -15.398 1 95.69 23 VAL B C 1
ATOM 2450 O O . VAL B 1 23 ? 14.07 -12.797 -15.641 1 95.69 23 VAL B O 1
ATOM 2453 N N . ILE B 1 24 ? 12.016 -11.914 -15.891 1 94.81 24 ILE B N 1
ATOM 2454 C CA . ILE B 1 24 ? 12.461 -10.82 -16.75 1 94.81 24 ILE B CA 1
ATOM 2455 C C . ILE B 1 24 ? 12.25 -9.484 -16.031 1 94.81 24 ILE B C 1
ATOM 2457 O O . ILE B 1 24 ? 11.133 -9.156 -15.625 1 94.81 24 ILE B O 1
ATOM 2461 N N . GLU B 1 25 ? 13.305 -8.742 -15.906 1 92.06 25 GLU B N 1
ATOM 2462 C CA . GLU B 1 25 ? 13.227 -7.453 -15.227 1 92.06 25 GLU B CA 1
ATOM 2463 C C . GLU B 1 25 ? 13.406 -6.297 -16.203 1 92.06 25 GLU B C 1
ATOM 2465 O O . GLU B 1 25 ? 14.445 -6.188 -16.859 1 92.06 25 GLU B O 1
ATOM 2470 N N . THR B 1 26 ? 12.438 -5.516 -16.484 1 90 26 THR B N 1
ATOM 2471 C CA . THR B 1 26 ? 12.469 -4.266 -17.234 1 90 26 THR B CA 1
ATOM 2472 C C . THR B 1 26 ? 11.875 -3.125 -16.406 1 90 26 THR B C 1
ATOM 2474 O O . THR B 1 26 ? 12.352 -2.836 -15.305 1 90 26 THR B O 1
ATOM 2477 N N . ASP B 1 27 ? 10.898 -2.441 -16.906 1 89.25 27 ASP B N 1
ATOM 2478 C CA . ASP B 1 27 ? 10.156 -1.457 -16.125 1 89.25 27 ASP B CA 1
ATOM 2479 C C . ASP B 1 27 ? 9.25 -2.137 -15.102 1 89.25 27 ASP B C 1
ATOM 2481 O O . ASP B 1 27 ? 8.883 -1.53 -14.094 1 89.25 27 ASP B O 1
ATOM 2485 N N . LYS B 1 28 ? 9.008 -3.316 -15.445 1 94.81 28 LYS B N 1
ATOM 2486 C CA . LYS B 1 28 ? 8.273 -4.191 -14.539 1 94.81 28 LYS B CA 1
ATOM 2487 C C . LYS B 1 28 ? 8.969 -5.547 -14.398 1 94.81 28 LYS B C 1
ATOM 2489 O O . LYS B 1 28 ? 9.938 -5.824 -15.102 1 94.81 28 LYS B O 1
ATOM 2494 N N . ILE B 1 29 ? 8.625 -6.273 -13.453 1 96.69 29 ILE B N 1
ATOM 2495 C CA . ILE B 1 29 ? 9.141 -7.625 -13.258 1 96.69 29 ILE B CA 1
ATOM 2496 C C . ILE B 1 29 ? 8.133 -8.641 -13.797 1 96.69 29 ILE B C 1
ATOM 2498 O O . ILE B 1 29 ? 6.996 -8.711 -13.328 1 96.69 29 ILE B O 1
ATOM 2502 N N . ILE B 1 30 ? 8.531 -9.336 -14.805 1 97.62 30 ILE B N 1
ATOM 2503 C CA . ILE B 1 30 ? 7.688 -10.383 -15.367 1 97.62 30 ILE B CA 1
ATOM 2504 C C . ILE B 1 30 ? 8.211 -11.75 -14.945 1 97.62 30 ILE B C 1
ATOM 2506 O O . ILE B 1 30 ? 9.359 -12.102 -15.227 1 97.62 30 ILE B O 1
ATOM 2510 N N . ILE B 1 31 ? 7.398 -12.5 -14.266 1 97.69 31 ILE B N 1
ATOM 2511 C CA . ILE B 1 31 ? 7.758 -13.836 -13.805 1 97.69 31 ILE B CA 1
ATOM 2512 C C . ILE B 1 31 ? 6.988 -14.883 -14.602 1 97.69 31 ILE B C 1
ATOM 2514 O O . ILE B 1 31 ? 5.758 -14.945 -14.547 1 97.69 31 ILE B O 1
ATOM 2518 N N . HIS B 1 32 ? 7.676 -15.641 -15.32 1 97.94 32 HIS B N 1
ATOM 2519 C CA . HIS B 1 32 ? 7.082 -16.734 -16.078 1 97.94 32 HIS B CA 1
ATOM 2520 C C . HIS B 1 32 ? 7.02 -18.016 -15.25 1 97.94 32 HIS B C 1
ATOM 2522 O O . HIS B 1 32 ? 8 -18.391 -14.617 1 97.94 32 HIS B O 1
ATOM 2528 N N . MET B 1 33 ? 5.828 -18.625 -15.289 1 97.25 33 MET B N 1
ATOM 2529 C CA . MET B 1 33 ? 5.613 -19.844 -14.531 1 97.25 33 MET B CA 1
ATOM 2530 C C . MET B 1 33 ? 4.883 -20.891 -15.375 1 97.25 33 MET B C 1
ATOM 2532 O O . MET B 1 33 ? 4.199 -20.547 -16.344 1 97.25 33 MET B O 1
ATOM 2536 N N . LYS B 1 34 ? 5.086 -22.094 -14.984 1 96.5 34 LYS B N 1
ATOM 2537 C CA . LYS B 1 34 ? 4.383 -23.219 -15.609 1 96.5 34 LYS B CA 1
ATOM 2538 C C . LYS B 1 34 ? 3.734 -24.109 -14.555 1 96.5 34 LYS B C 1
ATOM 2540 O O . LYS B 1 34 ? 4.324 -24.375 -13.508 1 96.5 34 LYS B O 1
ATOM 2545 N N . SER B 1 35 ? 2.518 -24.5 -14.906 1 96 35 SER B N 1
ATOM 2546 C CA . SER B 1 35 ? 1.793 -25.375 -13.992 1 96 35 SER B CA 1
ATOM 2547 C C . SER B 1 35 ? 2.395 -26.781 -13.977 1 96 35 SER B C 1
ATOM 2549 O O . SER B 1 35 ? 2.787 -27.297 -15.023 1 96 35 SER B O 1
ATOM 2551 N N . LEU B 1 36 ? 2.438 -27.344 -12.719 1 94.19 36 LEU B N 1
ATOM 2552 C CA . LEU B 1 36 ? 2.889 -28.719 -12.531 1 94.19 36 LEU B CA 1
ATOM 2553 C C . LEU B 1 36 ? 1.716 -29.625 -12.195 1 94.19 36 LEU B C 1
ATOM 2555 O O . LEU B 1 36 ? 1.904 -30.828 -11.969 1 94.19 36 LEU B O 1
ATOM 2559 N N . SER B 1 37 ? 0.574 -29.031 -12.219 1 91.12 37 SER B N 1
ATOM 2560 C CA . SER B 1 37 ? -0.609 -29.781 -11.82 1 91.12 37 SER B CA 1
ATOM 2561 C C . SER B 1 37 ? -0.947 -30.859 -12.852 1 91.12 37 SER B C 1
ATOM 2563 O O . SER B 1 37 ? -0.722 -30.672 -14.047 1 91.12 37 SER B O 1
ATOM 2565 N N . ARG B 1 38 ? -1.541 -31.922 -12.32 1 90.06 38 ARG B N 1
ATOM 2566 C CA . ARG B 1 38 ? -1.931 -33 -13.219 1 90.06 38 ARG B CA 1
ATOM 2567 C C . ARG B 1 38 ? -3.439 -33.219 -13.195 1 90.06 38 ARG B C 1
ATOM 2569 O O . ARG B 1 38 ? -3.982 -33.969 -14.023 1 90.06 38 ARG B O 1
ATOM 2576 N N . THR B 1 39 ? -4.004 -32.594 -12.219 1 91.44 39 THR B N 1
ATOM 2577 C CA . THR B 1 39 ? -5.449 -32.75 -12.078 1 91.44 39 THR B CA 1
ATOM 2578 C C . THR B 1 39 ? -6.078 -31.438 -11.633 1 91.44 39 THR B C 1
ATOM 2580 O O . THR B 1 39 ? -5.375 -30.516 -11.211 1 91.44 39 THR B O 1
ATOM 2583 N N . CYS B 1 40 ? -7.332 -31.344 -11.867 1 90.5 40 CYS B N 1
ATOM 2584 C CA . CYS B 1 40 ? -8.109 -30.203 -11.383 1 90.5 40 CYS B CA 1
ATOM 2585 C C . CYS B 1 40 ? -9.523 -30.641 -11.023 1 90.5 40 CYS B C 1
ATOM 2587 O O . CYS B 1 40 ? -9.992 -31.688 -11.453 1 90.5 40 CYS B O 1
ATOM 2589 N N . ILE B 1 41 ? -10.078 -29.891 -10.156 1 89.94 41 ILE B N 1
ATOM 2590 C CA . ILE B 1 41 ? -11.445 -30.188 -9.742 1 89.94 41 ILE B CA 1
ATOM 2591 C C . ILE B 1 41 ? -12.414 -29.328 -10.555 1 89.94 41 ILE B C 1
ATOM 2593 O O . ILE B 1 41 ? -12.234 -28.125 -10.672 1 89.94 41 ILE B O 1
ATOM 2597 N N . CYS B 1 42 ? -13.43 -30 -11.117 1 90.81 42 CYS B N 1
ATOM 2598 C CA . CYS B 1 42 ? -14.461 -29.266 -11.836 1 90.81 42 CYS B CA 1
ATOM 2599 C C . CYS B 1 42 ? -15.258 -28.375 -10.891 1 90.81 42 CYS B C 1
ATOM 2601 O O . CYS B 1 42 ? -15.758 -28.844 -9.867 1 90.81 42 CYS B O 1
ATOM 2603 N N . PRO B 1 43 ? -15.375 -27.125 -11.227 1 86.38 43 PRO B N 1
ATOM 2604 C CA . PRO B 1 43 ? -16.094 -26.219 -10.328 1 86.38 43 PRO B CA 1
ATOM 2605 C C . PRO B 1 43 ? -17.594 -26.484 -10.297 1 86.38 43 PRO B C 1
ATOM 2607 O O . PRO B 1 43 ? -18.281 -26.047 -9.367 1 86.38 43 PRO B O 1
ATOM 2610 N N . ARG B 1 44 ? -18.094 -27.141 -11.188 1 86.81 44 ARG B N 1
ATOM 2611 C CA . ARG B 1 44 ? -19.531 -27.359 -11.289 1 86.81 44 ARG B CA 1
ATOM 2612 C C . ARG B 1 44 ? -19.922 -28.703 -10.68 1 86.81 44 ARG B C 1
ATOM 2614 O O . ARG B 1 44 ? -20.734 -28.766 -9.758 1 86.81 44 ARG B O 1
ATOM 2621 N N . CYS B 1 45 ? -19.359 -29.75 -11.164 1 92 45 CYS B N 1
ATOM 2622 C CA . CYS B 1 45 ? -19.766 -31.078 -10.711 1 92 45 CYS B CA 1
ATOM 2623 C C . CYS B 1 45 ? -18.797 -31.625 -9.664 1 92 45 CYS B C 1
ATOM 2625 O O . CYS B 1 45 ? -19.016 -32.688 -9.109 1 92 45 CYS B O 1
ATOM 2627 N N . HIS B 1 46 ? -17.594 -31.031 -9.445 1 90.81 46 HIS B N 1
ATOM 2628 C CA . HIS B 1 46 ? -16.609 -31.297 -8.391 1 90.81 46 HIS B CA 1
ATOM 2629 C C . HIS B 1 46 ? -15.883 -32.625 -8.633 1 90.81 46 HIS B C 1
ATOM 2631 O O . HIS B 1 46 ? -15.258 -33.156 -7.723 1 90.81 46 HIS B O 1
ATOM 2637 N N . GLN B 1 47 ? -15.992 -33.125 -9.75 1 91.25 47 GLN B N 1
ATOM 2638 C CA . GLN B 1 47 ? -15.219 -34.312 -10.109 1 91.25 47 GLN B CA 1
ATOM 2639 C C . GLN B 1 47 ? -13.773 -33.938 -10.43 1 91.25 47 GLN B C 1
ATOM 2641 O O . GLN B 1 47 ? -13.5 -32.844 -10.922 1 91.25 47 GLN B O 1
ATOM 2646 N N . THR B 1 48 ? -12.914 -34.906 -10.172 1 93.12 48 THR B N 1
ATOM 2647 C CA . THR B 1 48 ? -11.5 -34.719 -10.5 1 93.12 48 THR B CA 1
ATOM 2648 C C . THR B 1 48 ? -11.266 -34.906 -12 1 93.12 48 THR B C 1
ATOM 2650 O O . THR B 1 48 ? -11.656 -35.938 -12.562 1 93.12 48 THR B O 1
ATOM 2653 N N . LEU B 1 49 ? -10.727 -33.938 -12.531 1 92.94 49 LEU B N 1
ATOM 2654 C CA . LEU B 1 49 ? -10.461 -33.938 -13.961 1 92.94 49 LEU B CA 1
ATOM 2655 C C . LEU B 1 49 ? -9.008 -34.281 -14.242 1 92.94 49 LEU B C 1
ATOM 2657 O O . LEU B 1 49 ? -8.094 -33.75 -13.594 1 92.94 49 LEU B O 1
ATOM 2661 N N . ASN B 1 50 ? -8.742 -35.188 -15.195 1 91.12 50 ASN B N 1
ATOM 2662 C CA . ASN B 1 50 ? -7.383 -35.625 -15.508 1 91.12 50 ASN B CA 1
ATOM 2663 C C . ASN B 1 50 ? -7.102 -35.531 -17.016 1 91.12 50 ASN B C 1
ATOM 2665 O O . ASN B 1 50 ? -5.977 -35.781 -17.453 1 91.12 50 ASN B O 1
ATOM 2669 N N . HIS B 1 51 ? -8.117 -35.219 -17.734 1 91 51 HIS B N 1
ATOM 2670 C CA . HIS B 1 51 ? -7.949 -35.156 -19.188 1 91 51 HIS B CA 1
ATOM 2671 C C . HIS B 1 51 ? -7.57 -33.719 -19.625 1 91 51 HIS B C 1
ATOM 2673 O O . HIS B 1 51 ? -8.391 -32.812 -19.547 1 91 51 HIS B O 1
ATOM 2679 N N . TYR B 1 52 ? -6.359 -33.656 -20.172 1 90.12 52 TYR B N 1
ATOM 2680 C CA . TYR B 1 52 ? -5.863 -32.375 -20.609 1 90.12 52 TYR B CA 1
ATOM 2681 C C . TYR B 1 52 ? -6.547 -31.938 -21.906 1 90.12 52 TYR B C 1
ATOM 2683 O O . TYR B 1 52 ? -6.746 -32.75 -22.812 1 90.12 52 TYR B O 1
ATOM 2691 N N . HIS B 1 53 ? -6.992 -30.781 -21.984 1 90.25 53 HIS B N 1
ATOM 2692 C CA . HIS B 1 53 ? -7.527 -30.188 -23.219 1 90.25 53 HIS B CA 1
ATOM 2693 C C . HIS B 1 53 ? -6.496 -29.297 -23.891 1 90.25 53 HIS B C 1
ATOM 2695 O O . HIS B 1 53 ? -6.391 -29.281 -25.109 1 90.25 53 HIS B O 1
ATOM 2701 N N . GLY B 1 54 ? -5.762 -28.5 -23.156 1 91.88 54 GLY B N 1
ATOM 2702 C CA . GLY B 1 54 ? -4.789 -27.562 -23.688 1 91.88 54 GLY B CA 1
ATOM 2703 C C . GLY B 1 54 ? -4.152 -26.703 -22.609 1 91.88 54 GLY B C 1
ATOM 2704 O O . GLY B 1 54 ? -4.297 -26.969 -21.422 1 91.88 54 GLY B O 1
ATOM 2705 N N . THR B 1 55 ? -3.234 -25.891 -23.125 1 91.38 55 THR B N 1
ATOM 2706 C CA . THR B 1 55 ? -2.584 -24.938 -22.234 1 91.38 55 THR B CA 1
ATOM 2707 C C . THR B 1 55 ? -2.939 -23.5 -22.625 1 91.38 55 THR B C 1
ATOM 2709 O O . THR B 1 55 ? -3.268 -23.234 -23.781 1 91.38 55 THR B O 1
ATOM 2712 N N . TYR B 1 56 ? -3.014 -22.734 -21.672 1 90.38 56 TYR B N 1
ATOM 2713 C CA . TYR B 1 56 ? -3.207 -21.312 -21.938 1 90.38 56 TYR B CA 1
ATOM 2714 C C . TYR B 1 56 ? -2.389 -20.453 -20.969 1 90.38 56 TYR B C 1
ATOM 2716 O O . TYR B 1 56 ? -2.047 -20.906 -19.875 1 90.38 56 TYR B O 1
ATOM 2724 N N . THR B 1 57 ? -2.004 -19.281 -21.469 1 94.75 57 THR B N 1
ATOM 2725 C CA . THR B 1 57 ? -1.193 -18.375 -20.656 1 94.75 57 THR B CA 1
ATOM 2726 C C . THR B 1 57 ? -2.072 -17.344 -19.969 1 94.75 57 THR B C 1
ATOM 2728 O O . THR B 1 57 ? -2.793 -16.594 -20.625 1 94.75 57 THR B O 1
ATOM 2731 N N . ARG B 1 58 ? -1.995 -17.359 -18.656 1 95.06 58 ARG B N 1
ATOM 2732 C CA . ARG B 1 58 ? -2.717 -16.375 -17.859 1 95.06 58 ARG B CA 1
ATOM 2733 C C . ARG B 1 58 ? -1.809 -15.211 -17.469 1 95.06 58 ARG B C 1
ATOM 2735 O O . ARG B 1 58 ? -0.652 -15.414 -17.094 1 95.06 58 ARG B O 1
ATOM 2742 N N . LYS B 1 59 ? -2.344 -14.016 -17.672 1 96 59 LYS B N 1
ATOM 2743 C CA . LYS B 1 59 ? -1.674 -12.805 -17.203 1 96 59 LYS B CA 1
ATOM 2744 C C . LYS B 1 59 ? -2.24 -12.359 -15.859 1 96 59 LYS B C 1
ATOM 2746 O O . LYS B 1 59 ? -3.408 -11.977 -15.766 1 96 59 LYS B O 1
ATOM 2751 N N . VAL B 1 60 ? -1.379 -12.453 -14.867 1 96.75 60 VAL B N 1
ATOM 2752 C CA . VAL B 1 60 ? -1.841 -12.203 -13.5 1 96.75 60 VAL B CA 1
ATOM 2753 C C . VAL B 1 60 ? -0.958 -11.156 -12.836 1 96.75 60 VAL B C 1
ATOM 2755 O O . VAL B 1 60 ? 0.27 -11.203 -12.945 1 96.75 60 VAL B O 1
ATOM 2758 N N . GLN B 1 61 ? -1.56 -10.172 -12.219 1 97 61 GLN B N 1
ATOM 2759 C CA . GLN B 1 61 ? -0.814 -9.172 -11.461 1 97 61 GLN B CA 1
ATOM 2760 C C . GLN B 1 61 ? -0.635 -9.609 -10.008 1 97 61 GLN B C 1
ATOM 2762 O O . GLN B 1 61 ? -1.559 -10.148 -9.398 1 97 61 GLN B O 1
ATOM 2767 N N . ASP B 1 62 ? 0.539 -9.414 -9.43 1 97.12 62 ASP B N 1
ATOM 2768 C CA . ASP B 1 62 ? 0.828 -9.664 -8.023 1 97.12 62 ASP B CA 1
ATOM 2769 C C . ASP B 1 62 ? 1.253 -8.383 -7.312 1 97.12 62 ASP B C 1
ATOM 2771 O O . ASP B 1 62 ? 1.313 -7.32 -7.926 1 97.12 62 ASP B O 1
ATOM 2775 N N . LEU B 1 63 ? 1.425 -8.461 -5.984 1 95.69 63 LEU B N 1
ATOM 2776 C CA . LEU B 1 63 ? 1.938 -7.336 -5.219 1 95.69 63 LEU B CA 1
ATOM 2777 C C . LEU B 1 63 ? 3.314 -6.914 -5.723 1 95.69 63 LEU B C 1
ATOM 2779 O O . LEU B 1 63 ? 4.098 -7.754 -6.168 1 95.69 63 LEU B O 1
ATOM 2783 N N . PRO B 1 64 ? 3.637 -5.621 -5.613 1 95.12 64 PRO B N 1
ATOM 2784 C CA . PRO B 1 64 ? 4.926 -5.133 -6.105 1 95.12 64 PRO B CA 1
ATOM 2785 C C . PRO B 1 64 ? 6.102 -5.617 -5.262 1 95.12 64 PRO B C 1
ATOM 2787 O O . PRO B 1 64 ? 5.914 -6.043 -4.117 1 95.12 64 PRO B O 1
ATOM 2790 N N . ILE B 1 65 ? 7.227 -5.676 -5.867 1 95.81 65 ILE B N 1
ATOM 2791 C CA . ILE B 1 65 ? 8.508 -5.895 -5.203 1 95.81 65 ILE B CA 1
ATOM 2792 C C . ILE B 1 65 ? 9.25 -4.57 -5.074 1 95.81 65 ILE B C 1
ATOM 2794 O O . ILE B 1 65 ? 9.711 -4.008 -6.07 1 95.81 65 ILE B O 1
ATOM 2798 N N . LEU B 1 66 ? 9.32 -4.102 -3.863 1 94.31 66 LEU B N 1
ATOM 2799 C CA . LEU B 1 66 ? 10.016 -2.848 -3.582 1 94.31 66 LEU B CA 1
ATOM 2800 C C . LEU B 1 66 ? 9.484 -1.726 -4.469 1 94.31 66 LEU B C 1
ATOM 2802 O O . LEU B 1 66 ? 10.266 -0.934 -5.008 1 94.31 66 LEU B O 1
ATOM 2806 N N . GLY B 1 67 ? 8.203 -1.783 -4.688 1 91.12 67 GLY B N 1
ATOM 2807 C CA . GLY B 1 67 ? 7.551 -0.711 -5.422 1 91.12 67 GLY B CA 1
ATOM 2808 C C . GLY B 1 67 ? 7.48 -0.967 -6.918 1 91.12 67 GLY B C 1
ATOM 2809 O O . GLY B 1 67 ? 6.859 -0.2 -7.656 1 91.12 67 GLY B O 1
ATOM 2810 N N . LYS B 1 68 ? 8.078 -1.974 -7.434 1 94.44 68 LYS B N 1
ATOM 2811 C CA . LYS B 1 68 ? 8.062 -2.285 -8.859 1 94.44 68 LYS B CA 1
ATOM 2812 C C . LYS B 1 68 ? 6.922 -3.242 -9.203 1 94.44 68 LYS B C 1
ATOM 2814 O O . LYS B 1 68 ? 6.676 -4.203 -8.477 1 94.44 68 LYS B O 1
ATOM 2819 N N . ASN B 1 69 ? 6.289 -2.965 -10.305 1 96.5 69 ASN B N 1
ATOM 2820 C CA . ASN B 1 69 ? 5.148 -3.768 -10.734 1 96.5 69 ASN B CA 1
ATOM 2821 C C . ASN B 1 69 ? 5.559 -5.203 -11.039 1 96.5 69 ASN B C 1
ATOM 2823 O O . ASN B 1 69 ? 6.594 -5.441 -11.656 1 96.5 69 ASN B O 1
ATOM 2827 N N . VAL B 1 70 ? 4.742 -6.152 -10.609 1 97.81 70 VAL B N 1
ATOM 2828 C CA . VAL B 1 70 ? 5.016 -7.57 -10.82 1 97.81 70 VAL B CA 1
ATOM 2829 C C . VAL B 1 70 ? 3.877 -8.195 -11.625 1 97.81 70 VAL B C 1
ATOM 2831 O O . VAL B 1 70 ? 2.709 -8.094 -11.242 1 97.81 70 VAL B O 1
ATOM 2834 N N . GLN B 1 71 ? 4.27 -8.805 -12.727 1 97.88 71 GLN B N 1
ATOM 2835 C CA . GLN B 1 71 ? 3.336 -9.531 -13.578 1 97.88 71 GLN B CA 1
ATOM 2836 C C . GLN B 1 71 ? 3.732 -11 -13.703 1 97.88 71 GLN B C 1
ATOM 2838 O O . GLN B 1 71 ? 4.902 -11.32 -13.922 1 97.88 71 GLN B O 1
ATOM 2843 N N . LEU B 1 72 ? 2.734 -11.828 -13.508 1 97.88 72 LEU B N 1
ATOM 2844 C CA . LEU B 1 72 ? 2.938 -13.266 -13.68 1 97.88 72 LEU B CA 1
ATOM 2845 C C . LEU B 1 72 ? 2.389 -13.734 -15.023 1 97.88 72 LEU B C 1
ATOM 2847 O O . LEU B 1 72 ? 1.304 -13.32 -15.43 1 97.88 72 LEU B O 1
ATOM 2851 N N . ARG B 1 73 ? 3.18 -14.438 -15.727 1 97.94 73 ARG B N 1
ATOM 2852 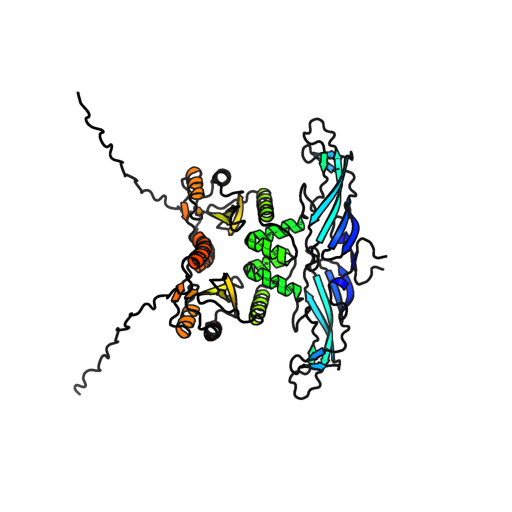C CA . ARG B 1 73 ? 2.746 -15.172 -16.906 1 97.94 73 ARG B CA 1
ATOM 2853 C C . ARG B 1 73 ? 2.699 -16.672 -16.641 1 97.94 73 ARG B C 1
ATOM 2855 O O . ARG B 1 73 ? 3.721 -17.359 -16.734 1 97.94 73 ARG B O 1
ATOM 2862 N N . ILE B 1 74 ? 1.49 -17.156 -16.422 1 97.19 74 ILE B N 1
ATOM 2863 C CA . ILE B 1 74 ? 1.333 -18.531 -15.953 1 97.19 74 ILE B CA 1
ATOM 2864 C C . ILE B 1 74 ? 0.799 -19.391 -17.094 1 97.19 74 ILE B C 1
ATOM 2866 O O . ILE B 1 74 ? -0.318 -19.188 -17.562 1 97.19 74 ILE B O 1
ATOM 2870 N N . LYS B 1 75 ? 1.597 -20.281 -17.516 1 96.62 75 LYS B N 1
ATOM 2871 C CA . LYS B 1 75 ? 1.106 -21.297 -18.438 1 96.62 75 LYS B CA 1
ATOM 2872 C C . LYS B 1 75 ? 0.316 -22.375 -17.688 1 96.62 75 LYS B C 1
ATOM 2874 O O . LYS B 1 75 ? 0.899 -23.281 -17.094 1 96.62 75 LYS B O 1
ATOM 2879 N N . ALA B 1 76 ? -0.976 -22.281 -17.766 1 94.81 76 ALA B N 1
ATOM 2880 C CA . ALA B 1 76 ? -1.875 -23.172 -17.031 1 94.81 76 ALA B CA 1
ATOM 2881 C C . ALA B 1 76 ? -2.541 -24.172 -17.969 1 94.81 76 ALA B C 1
ATOM 2883 O O . ALA B 1 76 ? -2.547 -23.984 -19.188 1 94.81 76 ALA B O 1
ATOM 2884 N N . HIS B 1 77 ? -3.037 -25.219 -17.312 1 93.81 77 HIS B N 1
ATOM 2885 C CA . HIS B 1 77 ? -3.689 -26.266 -18.094 1 93.81 77 HIS B CA 1
ATOM 2886 C C . HIS B 1 77 ? -5.203 -26.078 -18.109 1 93.81 77 HIS B C 1
ATOM 2888 O O . HIS B 1 77 ? -5.77 -25.453 -17.203 1 93.81 77 HIS B O 1
ATOM 2894 N N . GLU B 1 78 ? -5.742 -26.547 -19.219 1 93.38 78 GLU B N 1
ATOM 2895 C CA . GLU B 1 78 ? -7.188 -26.734 -19.312 1 93.38 78 GLU B CA 1
ATOM 2896 C C . GLU B 1 78 ? -7.555 -28.219 -19.312 1 93.38 78 GLU B C 1
ATOM 2898 O O . GLU B 1 78 ? -6.859 -29.031 -19.922 1 93.38 78 GLU B O 1
ATOM 2903 N N . TYR B 1 79 ? -8.562 -28.5 -18.609 1 93.75 79 TYR B N 1
ATOM 2904 C CA . TYR B 1 79 ? -9.008 -29.875 -18.516 1 93.75 79 TYR B CA 1
ATOM 2905 C C . TYR B 1 79 ? -10.398 -30.047 -19.109 1 93.75 79 TYR B C 1
ATOM 2907 O O . TYR B 1 79 ? -11.172 -29.094 -19.188 1 93.75 79 TYR B O 1
ATOM 2915 N N . ILE B 1 80 ? -10.641 -31.234 -19.516 1 93.69 80 ILE B N 1
ATOM 2916 C CA . ILE B 1 80 ? -11.961 -31.578 -20.031 1 93.69 80 ILE B CA 1
ATOM 2917 C C . ILE B 1 80 ? -12.75 -32.312 -18.969 1 93.69 80 ILE B C 1
ATOM 2919 O O . ILE B 1 80 ? -12.227 -33.219 -18.312 1 93.69 80 ILE B O 1
ATOM 2923 N N . CYS B 1 81 ? -13.93 -31.797 -18.703 1 93.25 81 CYS B N 1
ATOM 2924 C CA . CYS B 1 81 ? -14.828 -32.531 -17.828 1 93.25 81 CYS B CA 1
ATOM 2925 C C . CYS B 1 81 ? -15.555 -33.625 -18.609 1 93.25 81 CYS B C 1
ATOM 2927 O O . CYS B 1 81 ? -16.359 -33.344 -19.5 1 93.25 81 CYS B O 1
ATOM 2929 N N . ASP B 1 82 ? -15.375 -34.844 -18.203 1 88.75 82 ASP B N 1
ATOM 2930 C CA . ASP B 1 82 ? -15.922 -36 -18.922 1 88.75 82 ASP B CA 1
ATOM 2931 C C . ASP B 1 82 ? -17.328 -36.344 -18.406 1 88.75 82 ASP B C 1
ATOM 2933 O O . ASP B 1 82 ? -17.922 -37.312 -18.875 1 88.75 82 ASP B O 1
ATOM 2937 N N . ASN B 1 83 ? -17.766 -35.594 -17.438 1 91.12 83 ASN B N 1
ATOM 2938 C CA . ASN B 1 83 ? -19.109 -35.812 -16.938 1 91.12 83 ASN B CA 1
ATOM 2939 C C . ASN B 1 83 ? -20.172 -35.281 -17.922 1 91.12 83 ASN B C 1
ATOM 2941 O O . ASN B 1 83 ? -20.328 -34.094 -18.078 1 91.12 83 ASN B O 1
ATOM 2945 N N . GLU B 1 84 ? -20.906 -36.188 -18.484 1 89.69 84 GLU B N 1
ATOM 2946 C CA . GLU B 1 84 ? -21.891 -35.844 -19.5 1 89.69 84 GLU B CA 1
ATOM 2947 C C . GLU B 1 84 ? -23.016 -35 -18.891 1 89.69 84 GLU B C 1
ATOM 2949 O O . GLU B 1 84 ? -23.641 -34.188 -19.594 1 89.69 84 GLU B O 1
ATOM 2954 N N . ALA B 1 85 ? -23.25 -35.156 -17.656 1 92 85 ALA B N 1
ATOM 2955 C CA . ALA B 1 85 ? -24.328 -34.438 -16.984 1 92 85 ALA B CA 1
ATOM 2956 C C . ALA B 1 85 ? -23.891 -33.031 -16.609 1 92 85 ALA B C 1
ATOM 2958 O O . ALA B 1 85 ? -24.719 -32.188 -16.234 1 92 85 ALA B O 1
ATOM 2959 N N . CYS B 1 86 ? -22.609 -32.844 -16.75 1 92.44 86 CYS B N 1
ATOM 2960 C CA . CYS B 1 86 ? -22.062 -31.547 -16.328 1 92.44 86 CYS B CA 1
ATOM 2961 C C . CYS B 1 86 ? -22.156 -30.531 -17.469 1 92.44 86 CYS B C 1
ATOM 2963 O O . CYS B 1 86 ? -21.844 -30.859 -18.625 1 92.44 86 CYS B O 1
ATOM 2965 N N . SER B 1 87 ? -22.594 -29.312 -17.203 1 90.56 87 SER B N 1
ATOM 2966 C CA . SER B 1 87 ? -22.75 -28.281 -18.219 1 90.56 87 SER B CA 1
ATOM 2967 C C . SER B 1 87 ? -21.406 -27.703 -18.625 1 90.56 87 SER B C 1
ATOM 2969 O O . SER B 1 87 ? -21.297 -27.047 -19.672 1 90.56 87 SER B O 1
ATOM 2971 N N . VAL B 1 88 ? -20.422 -27.922 -17.828 1 87.62 88 VAL B N 1
ATOM 2972 C CA . VAL B 1 88 ? -19.109 -27.391 -18.125 1 87.62 88 VAL B CA 1
ATOM 2973 C C . VAL B 1 88 ? -18.297 -28.406 -18.922 1 87.62 88 VAL B C 1
ATOM 2975 O O . VAL B 1 88 ? -18.234 -29.578 -18.547 1 87.62 88 VAL B O 1
ATOM 2978 N N . LYS B 1 89 ? -17.766 -28.016 -20.078 1 88.81 89 LYS B N 1
ATOM 2979 C CA . LYS B 1 89 ? -16.984 -28.922 -20.906 1 88.81 89 LYS B CA 1
ATOM 2980 C C . LYS B 1 89 ? -15.484 -28.766 -20.641 1 88.81 89 LYS B C 1
ATOM 2982 O O . LYS B 1 89 ? -14.758 -29.75 -20.531 1 88.81 89 LYS B O 1
ATOM 2987 N N . THR B 1 90 ? -15.078 -27.547 -20.578 1 91.25 90 THR B N 1
ATOM 2988 C CA . THR B 1 90 ? -13.672 -27.25 -20.344 1 91.25 90 THR B CA 1
ATOM 2989 C C . THR B 1 90 ? -13.508 -26.391 -19.094 1 91.25 90 THR B C 1
ATOM 2991 O O . THR B 1 90 ? -14.312 -25.5 -18.828 1 91.25 90 THR B O 1
ATOM 2994 N N . VAL B 1 91 ? -12.492 -26.797 -18.312 1 90.44 91 VAL B N 1
ATOM 2995 C CA . VAL B 1 91 ? -12.25 -26.094 -17.062 1 90.44 91 VAL B CA 1
ATOM 2996 C C . VAL B 1 91 ? -10.812 -25.594 -17.016 1 90.44 91 VAL B C 1
ATOM 2998 O O . VAL B 1 91 ? -9.875 -26.375 -17.234 1 90.44 91 VAL B O 1
ATOM 3001 N N . ALA B 1 92 ? -10.664 -24.312 -16.812 1 90 92 ALA B N 1
ATOM 3002 C CA . ALA B 1 92 ? -9.336 -23.766 -16.562 1 90 92 ALA B CA 1
ATOM 3003 C C . ALA B 1 92 ? -8.891 -24.047 -15.117 1 90 92 ALA B C 1
ATOM 3005 O O . ALA B 1 92 ? -9.672 -23.859 -14.18 1 90 92 ALA B O 1
ATOM 3006 N N . GLU B 1 93 ? -7.715 -24.5 -14.953 1 91.25 93 GLU B N 1
ATOM 3007 C CA . GLU B 1 93 ? -7.258 -24.828 -13.602 1 91.25 93 GLU B CA 1
ATOM 3008 C C . GLU B 1 93 ? -7.117 -23.578 -12.742 1 91.25 93 GLU B C 1
ATOM 3010 O O . GLU B 1 93 ? -6.918 -22.484 -13.266 1 91.25 93 GLU B O 1
ATOM 3015 N N . THR B 1 94 ? -7.309 -23.734 -11.453 1 88.25 94 THR B N 1
ATOM 3016 C CA . THR B 1 94 ? -7.102 -22.719 -10.43 1 88.25 94 THR B CA 1
ATOM 3017 C C . THR B 1 94 ? -6.031 -23.156 -9.43 1 88.25 94 THR B C 1
ATOM 3019 O O . THR B 1 94 ? -5.645 -24.328 -9.414 1 88.25 94 THR B O 1
ATOM 3022 N N . PHE B 1 95 ? -5.43 -22.25 -8.844 1 91.25 95 PHE B N 1
ATOM 3023 C CA . PHE B 1 95 ? -4.43 -22.531 -7.816 1 91.25 95 PHE B CA 1
ATOM 3024 C C . PHE B 1 95 ? -4.922 -22.078 -6.445 1 91.25 95 PHE B C 1
ATOM 3026 O O . PHE B 1 95 ? -5.02 -20.875 -6.176 1 91.25 95 PHE B O 1
ATOM 3033 N N . ASN B 1 96 ? -5.16 -23 -5.621 1 85.69 96 ASN B N 1
ATOM 3034 C CA . ASN B 1 96 ? -5.785 -22.75 -4.328 1 85.69 96 ASN B CA 1
ATOM 3035 C C . ASN B 1 96 ? -5.004 -21.719 -3.518 1 85.69 96 ASN B C 1
ATOM 3037 O O . ASN B 1 96 ? -3.781 -21.812 -3.406 1 85.69 96 ASN B O 1
ATOM 3041 N N . ASP B 1 97 ? -5.742 -20.766 -2.957 1 86.88 97 ASP B N 1
ATOM 3042 C CA . ASP B 1 97 ? -5.215 -19.75 -2.061 1 86.88 97 ASP B CA 1
ATOM 3043 C C . ASP B 1 97 ? -4.203 -18.859 -2.777 1 86.88 97 ASP B C 1
ATOM 3045 O O . ASP B 1 97 ? -3.365 -18.219 -2.135 1 86.88 97 ASP B O 1
ATOM 3049 N N . PHE B 1 98 ? -4.195 -19 -4.055 1 93.81 98 PHE B N 1
ATOM 3050 C CA . PHE B 1 98 ? -3.234 -18.203 -4.805 1 93.81 98 PHE B CA 1
ATOM 3051 C C . PHE B 1 98 ? -3.916 -17.484 -5.961 1 93.81 98 PHE B C 1
ATOM 3053 O O . PHE B 1 98 ? -3.783 -16.266 -6.102 1 93.81 98 PHE B O 1
ATOM 3060 N N . LEU B 1 99 ? -4.602 -18.25 -6.766 1 92.81 99 LEU B N 1
ATOM 3061 C CA . LEU B 1 99 ? -5.25 -17.703 -7.949 1 92.81 99 LEU B CA 1
ATOM 3062 C C . LEU B 1 99 ? -6.609 -18.344 -8.18 1 92.81 99 LEU B C 1
ATOM 3064 O O . LEU B 1 99 ? -6.688 -19.531 -8.508 1 92.81 99 LEU B O 1
ATOM 3068 N N . ASN B 1 100 ? -7.648 -17.531 -8.031 1 84.19 100 ASN B N 1
ATOM 3069 C CA . ASN B 1 100 ? -9.016 -18.016 -8.211 1 84.19 100 ASN B CA 1
ATOM 3070 C C . ASN B 1 100 ? -9.406 -18.031 -9.688 1 84.19 100 ASN B C 1
ATOM 3072 O O . ASN B 1 100 ? -8.688 -17.5 -10.531 1 84.19 100 ASN B O 1
ATOM 3076 N N . ALA B 1 101 ? -10.531 -18.672 -9.914 1 82.19 101 ALA B N 1
ATOM 3077 C CA . ALA B 1 101 ? -11.023 -18.797 -11.281 1 82.19 101 ALA B CA 1
ATOM 3078 C C . ALA B 1 101 ? -11.32 -17.422 -11.883 1 82.19 101 ALA B C 1
ATOM 3080 O O . ALA B 1 101 ? -11.859 -16.547 -11.211 1 82.19 101 ALA B O 1
ATOM 3081 N N . ASN B 1 102 ? -10.828 -17.203 -13.086 1 81.38 102 ASN B N 1
ATOM 3082 C CA . ASN B 1 102 ? -11.133 -16.047 -13.914 1 81.38 102 ASN B CA 1
ATOM 3083 C C . ASN B 1 102 ? -10.586 -14.758 -13.297 1 81.38 102 ASN B C 1
ATOM 3085 O O . ASN B 1 102 ? -11.062 -13.664 -13.594 1 81.38 102 ASN B O 1
ATOM 3089 N N . ARG B 1 103 ? -9.656 -14.969 -12.406 1 86.88 103 ARG B N 1
ATOM 3090 C CA . ARG B 1 103 ? -9.055 -13.789 -11.789 1 86.88 103 ARG B CA 1
ATOM 3091 C C . ARG B 1 103 ? -7.746 -13.422 -12.477 1 86.88 103 ARG B C 1
ATOM 3093 O O . ARG B 1 103 ? -7.043 -14.289 -12.992 1 86.88 103 ARG B O 1
ATOM 3100 N N . ARG B 1 104 ? -7.457 -12.094 -12.391 1 91.12 104 ARG B N 1
ATOM 3101 C CA . ARG B 1 104 ? -6.25 -11.586 -13.031 1 91.12 104 ARG B CA 1
ATOM 3102 C C . ARG B 1 104 ? -5.289 -10.984 -12.016 1 91.12 104 ARG B C 1
ATOM 3104 O O . ARG B 1 104 ? -4.359 -10.266 -12.375 1 91.12 104 ARG B O 1
ATOM 3111 N N . MET B 1 105 ? -5.574 -11.258 -10.773 1 93.38 105 MET B N 1
ATOM 3112 C CA . MET B 1 105 ? -4.707 -10.867 -9.664 1 93.38 105 MET B CA 1
ATOM 3113 C C . MET B 1 105 ? -4.582 -12 -8.648 1 93.38 105 MET B C 1
ATOM 3115 O O . MET B 1 105 ? -5.516 -12.789 -8.477 1 93.38 105 MET B O 1
ATOM 3119 N N . THR B 1 106 ? -3.434 -12.12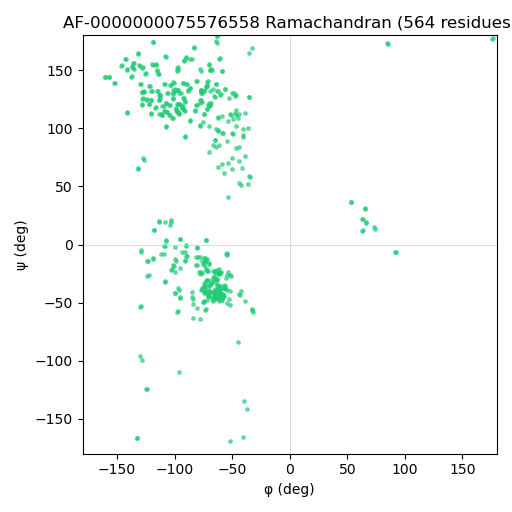5 -8.078 1 94.94 106 THR B N 1
ATOM 3120 C CA . THR B 1 106 ? -3.279 -13.109 -7.012 1 94.94 106 THR B CA 1
ATOM 3121 C C . THR B 1 106 ? -4.211 -12.797 -5.844 1 94.94 106 THR B C 1
ATOM 3123 O O . THR B 1 106 ? -4.672 -11.664 -5.699 1 94.94 106 THR B O 1
ATOM 3126 N N . GLN B 1 107 ? -4.449 -13.773 -5.059 1 90.5 107 GLN B N 1
ATOM 3127 C CA . GLN B 1 107 ? -5.312 -13.602 -3.895 1 90.5 107 GLN B CA 1
ATOM 3128 C C . GLN B 1 107 ? -4.75 -12.555 -2.943 1 90.5 107 GLN B C 1
ATOM 3130 O O . GLN B 1 107 ? -5.496 -11.734 -2.402 1 90.5 107 GLN B O 1
ATOM 3135 N N . ARG B 1 108 ? -3.479 -12.562 -2.686 1 91.12 108 ARG B N 1
ATOM 3136 C CA . ARG B 1 108 ? -2.879 -11.578 -1.791 1 91.12 108 ARG B CA 1
ATOM 3137 C C . ARG B 1 108 ? -3.061 -10.164 -2.332 1 91.12 108 ARG B C 1
ATOM 3139 O O . ARG B 1 108 ? -3.268 -9.219 -1.566 1 91.12 108 ARG B O 1
ATOM 3146 N N . CYS B 1 109 ? -2.932 -10.016 -3.604 1 92.56 109 CYS B N 1
ATOM 3147 C CA . CYS B 1 109 ? -3.143 -8.711 -4.23 1 92.56 109 CYS B CA 1
ATOM 3148 C C . CYS B 1 109 ? -4.59 -8.258 -4.074 1 92.56 109 CYS B C 1
ATOM 3150 O O . CYS B 1 109 ? -4.852 -7.113 -3.709 1 92.56 109 CYS B O 1
ATOM 3152 N N . GLU B 1 110 ? -5.512 -9.156 -4.332 1 86.88 110 GLU B N 1
ATOM 3153 C CA . GLU B 1 110 ? -6.93 -8.852 -4.172 1 86.88 110 GLU B CA 1
ATOM 3154 C C . GLU B 1 110 ? -7.254 -8.469 -2.73 1 86.88 110 GLU B C 1
ATOM 3156 O O . GLU B 1 110 ? -7.992 -7.512 -2.488 1 86.88 110 GLU B O 1
ATOM 3161 N N . ASP B 1 111 ? -6.73 -9.211 -1.827 1 83.75 111 ASP B N 1
ATOM 3162 C CA . ASP B 1 111 ? -6.965 -8.938 -0.413 1 83.75 111 ASP B CA 1
ATOM 3163 C C . ASP B 1 111 ? -6.48 -7.539 -0.035 1 83.75 111 ASP B C 1
ATOM 3165 O O . ASP B 1 111 ? -7.16 -6.816 0.695 1 83.75 111 ASP B O 1
ATOM 3169 N N . PHE B 1 112 ? -5.359 -7.234 -0.521 1 87.69 112 PHE B N 1
ATOM 3170 C CA . PHE B 1 112 ? -4.781 -5.926 -0.247 1 87.69 112 PHE B CA 1
ATOM 3171 C C . PHE B 1 112 ? -5.664 -4.816 -0.81 1 87.69 112 PHE B C 1
ATOM 3173 O O . PHE B 1 112 ? -5.938 -3.826 -0.128 1 87.69 112 PHE B O 1
ATOM 3180 N N . ILE B 1 113 ? -6.082 -4.984 -1.99 1 83.75 113 ILE B N 1
ATOM 3181 C CA . ILE B 1 113 ? -6.902 -3.98 -2.654 1 83.75 113 ILE B CA 1
ATOM 3182 C C . ILE B 1 113 ? -8.227 -3.816 -1.903 1 83.75 113 ILE B C 1
ATOM 3184 O O . ILE B 1 113 ? -8.703 -2.697 -1.715 1 83.75 113 ILE B O 1
ATOM 3188 N N . CYS B 1 114 ? -8.758 -4.898 -1.528 1 76.31 114 CYS B N 1
ATOM 3189 C CA . CYS B 1 114 ? -10 -4.848 -0.761 1 76.31 114 CYS B CA 1
ATOM 3190 C C . CYS B 1 114 ? -9.805 -4.078 0.541 1 76.31 114 CYS B C 1
ATOM 3192 O O . CYS B 1 114 ? -10.648 -3.273 0.925 1 76.31 114 CYS B O 1
ATOM 3194 N N . LEU B 1 115 ? -8.75 -4.32 1.152 1 75.19 115 LEU B N 1
ATOM 3195 C CA . LEU B 1 115 ? -8.438 -3.611 2.389 1 75.19 115 LEU B CA 1
ATOM 3196 C C . LEU B 1 115 ? -8.289 -2.115 2.137 1 75.19 115 LEU B C 1
ATOM 3198 O O . LEU B 1 115 ? -8.82 -1.298 2.893 1 75.19 115 LEU B O 1
ATOM 3202 N N . LEU B 1 116 ? -7.559 -1.776 1.086 1 79.38 116 LEU B N 1
ATOM 3203 C CA . LEU B 1 116 ? -7.395 -0.374 0.719 1 79.38 116 LEU B CA 1
ATOM 3204 C C . LEU B 1 116 ? -8.742 0.286 0.464 1 79.38 116 LEU B C 1
ATOM 3206 O O . LEU B 1 116 ? -8.992 1.396 0.937 1 79.38 116 LEU B O 1
ATOM 3210 N N . ALA B 1 117 ? -9.484 -0.459 -0.262 1 72 117 ALA B N 1
ATOM 3211 C CA . ALA B 1 117 ? -10.781 0.081 -0.661 1 72 117 ALA B CA 1
ATOM 3212 C C . ALA B 1 117 ? -11.664 0.334 0.556 1 72 117 ALA B C 1
ATOM 3214 O O . ALA B 1 117 ? -12.43 1.305 0.586 1 72 117 ALA B O 1
ATOM 3215 N N . MET B 1 118 ? -11.508 -0.498 1.491 1 65.75 118 MET B N 1
ATOM 3216 C CA . MET B 1 118 ? -12.312 -0.381 2.703 1 65.75 118 MET B CA 1
ATOM 3217 C C . MET B 1 118 ? -11.859 0.807 3.545 1 65.75 118 MET B C 1
ATOM 3219 O O . MET B 1 118 ? -12.664 1.417 4.25 1 65.75 118 MET B O 1
ATOM 3223 N N . GLU B 1 119 ? -10.578 1.103 3.463 1 63.78 119 GLU B N 1
ATOM 3224 C CA . GLU B 1 119 ? -10.016 2.158 4.305 1 63.78 119 GLU B CA 1
ATOM 3225 C C . GLU B 1 119 ? -10.07 3.51 3.598 1 63.78 119 GLU B C 1
ATOM 3227 O O . GLU B 1 119 ? -9.82 4.547 4.215 1 63.78 119 GLU B O 1
ATOM 3232 N N . THR B 1 120 ? -10.336 3.41 2.289 1 65.62 120 THR B N 1
ATOM 3233 C CA . THR B 1 120 ? -10.32 4.629 1.49 1 65.62 120 THR B CA 1
ATOM 3234 C C . THR B 1 120 ? -11.555 4.715 0.599 1 65.62 120 THR B C 1
ATOM 3236 O O . THR B 1 120 ? -12.555 4.031 0.847 1 65.62 120 THR B O 1
ATOM 3239 N N . SER B 1 121 ? -11.555 5.594 -0.345 1 55.53 121 SER B N 1
ATOM 3240 C CA . SER B 1 121 ? -12.516 5.602 -1.443 1 55.53 121 SER B CA 1
ATOM 3241 C C . SER B 1 121 ? -12.008 4.777 -2.623 1 55.53 121 SER B C 1
ATOM 3243 O O . SER B 1 121 ? -10.844 4.391 -2.664 1 55.53 121 SER B O 1
ATOM 3245 N N . CYS B 1 122 ? -12.977 4.43 -3.457 1 59.03 122 CYS B N 1
ATOM 3246 C CA . CYS B 1 122 ? -12.57 3.684 -4.641 1 59.03 122 CYS B CA 1
ATOM 3247 C C . CYS B 1 122 ? -11.531 4.457 -5.441 1 59.03 122 CYS B C 1
ATOM 3249 O O . CYS B 1 122 ? -10.57 3.871 -5.953 1 59.03 122 CYS B O 1
ATOM 3251 N N . GLU B 1 123 ? -11.742 5.746 -5.465 1 60.84 123 GLU B N 1
ATOM 3252 C CA . GLU B 1 123 ? -10.773 6.582 -6.164 1 60.84 123 GLU B CA 1
ATOM 3253 C C . GLU B 1 123 ? -9.453 6.652 -5.395 1 60.84 123 GLU B C 1
ATOM 3255 O O . GLU B 1 123 ? -8.375 6.594 -5.992 1 60.84 123 GLU B O 1
ATOM 3260 N N . GLY B 1 124 ? -9.625 6.836 -4.082 1 68.31 124 GLY B N 1
ATOM 3261 C CA . GLY B 1 124 ? -8.43 6.805 -3.248 1 68.31 124 GLY B CA 1
ATOM 3262 C C . GLY B 1 124 ? -7.656 5.508 -3.367 1 68.31 124 GLY B C 1
ATOM 3263 O O . GLY B 1 124 ? -6.43 5.52 -3.479 1 68.31 124 GLY B O 1
ATOM 3264 N N . CYS B 1 125 ? -8.43 4.477 -3.357 1 76.25 125 CYS B N 1
ATOM 3265 C CA . CYS B 1 125 ? -7.828 3.156 -3.523 1 76.25 125 CYS B CA 1
ATOM 3266 C C . CYS B 1 125 ? -7.082 3.061 -4.848 1 76.25 125 CYS B C 1
ATOM 3268 O O . CYS B 1 125 ? -5.938 2.605 -4.891 1 76.25 125 CYS B O 1
ATOM 3270 N N . ALA B 1 126 ? -7.703 3.469 -5.871 1 75.25 126 ALA B N 1
ATOM 3271 C CA . ALA B 1 126 ? -7.082 3.418 -7.191 1 75.25 126 ALA B CA 1
ATOM 3272 C C . ALA B 1 126 ? -5.816 4.27 -7.238 1 75.25 126 ALA B C 1
ATOM 3274 O O . ALA B 1 126 ? -4.809 3.865 -7.824 1 75.25 126 ALA B O 1
ATOM 3275 N N . ARG B 1 127 ? -5.797 5.402 -6.645 1 73.44 127 ARG B N 1
ATOM 3276 C CA . ARG B 1 127 ? -4.641 6.293 -6.613 1 73.44 127 ARG B CA 1
ATOM 3277 C C . ARG B 1 127 ? -3.486 5.664 -5.84 1 73.44 127 ARG B C 1
ATOM 3279 O O . ARG B 1 127 ? -2.334 5.734 -6.27 1 73.44 127 ARG B O 1
ATOM 3286 N N . ILE B 1 128 ? -3.893 5.148 -4.727 1 80.75 128 ILE B N 1
ATOM 3287 C CA . ILE B 1 128 ? -2.881 4.496 -3.904 1 80.75 128 ILE B CA 1
ATOM 3288 C C . ILE B 1 128 ? -2.273 3.32 -4.668 1 80.75 128 ILE B C 1
ATOM 3290 O O . ILE B 1 128 ? -1.052 3.145 -4.68 1 80.75 128 ILE B O 1
ATOM 3294 N N . CYS B 1 129 ? -3.109 2.553 -5.293 1 87.69 129 CYS B N 1
ATOM 3295 C CA . CYS B 1 129 ? -2.627 1.431 -6.09 1 87.69 129 CYS B CA 1
ATOM 3296 C C . CYS B 1 129 ? -1.701 1.907 -7.203 1 87.69 129 CYS B C 1
ATOM 3298 O O . CYS B 1 129 ? -0.644 1.317 -7.43 1 87.69 129 CYS B O 1
ATOM 3300 N N . GLN B 1 130 ? -2.061 2.924 -7.805 1 84.62 130 GLN B N 1
ATOM 3301 C CA . GLN B 1 130 ? -1.242 3.477 -8.875 1 84.62 130 GLN B CA 1
ATOM 3302 C C . GLN B 1 130 ? 0.126 3.91 -8.359 1 84.62 130 GLN B C 1
ATOM 3304 O O . GLN B 1 130 ? 1.146 3.666 -9.008 1 84.62 130 GLN B O 1
ATOM 3309 N N . ALA B 1 131 ? 0.12 4.523 -7.285 1 80.75 131 ALA B N 1
ATOM 3310 C CA . ALA B 1 131 ? 1.37 4.984 -6.688 1 80.75 131 ALA B CA 1
ATOM 3311 C C . ALA B 1 131 ? 2.287 3.809 -6.355 1 80.75 131 ALA B C 1
ATOM 3313 O O . ALA B 1 131 ? 3.51 3.961 -6.312 1 80.75 131 ALA B O 1
ATOM 3314 N N . MET B 1 132 ? 1.706 2.711 -6.152 1 87.38 132 MET B N 1
ATOM 3315 C CA . MET B 1 132 ? 2.473 1.507 -5.844 1 87.38 132 MET B CA 1
ATOM 3316 C C . MET B 1 132 ? 2.736 0.689 -7.102 1 87.38 132 MET B C 1
ATOM 3318 O O . MET B 1 132 ? 3.197 -0.45 -7.023 1 87.38 132 MET B O 1
ATOM 3322 N N . ASN B 1 133 ? 2.332 1.225 -8.227 1 90.12 133 ASN B N 1
ATOM 3323 C CA . ASN B 1 133 ? 2.48 0.565 -9.516 1 90.12 133 ASN B CA 1
ATOM 3324 C C . ASN B 1 133 ? 1.638 -0.705 -9.602 1 90.12 133 ASN B C 1
ATOM 3326 O O . ASN B 1 133 ? 2.094 -1.726 -10.117 1 90.12 133 ASN B O 1
ATOM 3330 N N . LEU B 1 134 ? 0.558 -0.667 -8.914 1 91.19 134 LEU B N 1
ATOM 3331 C CA . LEU B 1 134 ? -0.504 -1.656 -9.062 1 91.19 134 LEU B CA 1
ATOM 3332 C C . LEU B 1 134 ? -1.597 -1.14 -9.992 1 91.19 134 LEU B C 1
ATOM 3334 O O . LEU B 1 134 ? -2.18 -0.082 -9.75 1 91.19 134 LEU B O 1
ATOM 3338 N N . TYR B 1 135 ? -1.821 -1.822 -11.008 1 88.19 135 TYR B N 1
ATOM 3339 C CA . TYR B 1 135 ? -2.77 -1.337 -12.008 1 88.19 135 TYR B CA 1
ATOM 3340 C C . TYR B 1 135 ? -4.148 -1.953 -11.789 1 88.19 135 TYR B C 1
ATOM 3342 O O . TYR B 1 135 ? -4.324 -3.164 -11.953 1 88.19 135 TYR B O 1
ATOM 3350 N N . ILE B 1 136 ? -5.078 -1.133 -11.406 1 84.06 136 ILE B N 1
ATOM 3351 C CA . ILE B 1 136 ? -6.457 -1.573 -11.211 1 84.06 136 ILE B CA 1
ATOM 3352 C C . ILE B 1 136 ? -7.41 -0.408 -11.461 1 84.06 136 ILE B C 1
ATOM 3354 O O . ILE B 1 136 ? -7.078 0.746 -11.188 1 84.06 136 ILE B O 1
ATOM 3358 N N . SER B 1 137 ? -8.445 -0.706 -12.094 1 73.12 137 SER B N 1
ATOM 3359 C CA . SER B 1 137 ? -9.461 0.319 -12.32 1 73.12 137 SER B CA 1
ATOM 3360 C C . SER B 1 137 ? -10.414 0.421 -11.141 1 73.12 137 SER B C 1
ATOM 3362 O O . SER B 1 137 ? -10.523 -0.509 -10.336 1 73.12 137 SER B O 1
ATOM 3364 N N . GLY B 1 138 ? -11.055 1.506 -11.062 1 66.88 138 GLY B N 1
ATOM 3365 C CA . GLY B 1 138 ? -12.094 1.654 -10.055 1 66.88 138 GLY B CA 1
ATOM 3366 C C . GLY B 1 138 ? -13.18 0.599 -10.164 1 66.88 138 GLY B C 1
ATOM 3367 O O . GLY B 1 138 ? -13.648 0.084 -9.141 1 66.88 138 GLY B O 1
ATOM 3368 N N . ASP B 1 139 ? -13.461 0.214 -11.398 1 64.69 139 ASP B N 1
ATOM 3369 C CA . ASP B 1 139 ? -14.477 -0.807 -11.641 1 64.69 139 ASP B CA 1
ATOM 3370 C C . ASP B 1 139 ? -14.047 -2.154 -11.062 1 64.69 139 ASP B C 1
ATOM 3372 O O . ASP B 1 139 ? -14.867 -2.881 -10.492 1 64.69 139 ASP B O 1
ATOM 3376 N N . SER B 1 140 ? -12.828 -2.482 -11.18 1 75 140 SER B N 1
ATOM 3377 C CA . SER B 1 140 ? -12.305 -3.736 -10.648 1 75 140 SER B CA 1
ATOM 3378 C C . SER B 1 140 ? -12.297 -3.73 -9.125 1 75 140 SER B C 1
ATOM 3380 O O . SER B 1 140 ? -12.562 -4.758 -8.492 1 75 140 SER B O 1
ATOM 3382 N N . VAL B 1 141 ? -12.047 -2.568 -8.602 1 73.56 141 VAL B N 1
ATOM 3383 C CA . VAL B 1 141 ? -12.055 -2.445 -7.148 1 73.56 141 VAL B CA 1
ATOM 3384 C C . VAL B 1 141 ? -13.453 -2.74 -6.613 1 73.56 141 VAL B C 1
ATOM 3386 O O . VAL B 1 141 ? -13.617 -3.498 -5.652 1 73.56 141 VAL B O 1
ATOM 3389 N N . ILE B 1 142 ? -14.375 -2.279 -7.281 1 63.12 142 ILE B N 1
ATOM 3390 C CA . ILE B 1 142 ? -15.758 -2.48 -6.871 1 63.12 142 ILE B CA 1
ATOM 3391 C C . ILE B 1 142 ? -16.125 -3.961 -6.98 1 63.12 142 ILE B C 1
ATOM 3393 O O . ILE B 1 142 ? -16.75 -4.52 -6.074 1 63.12 142 ILE B O 1
ATOM 3397 N N . ARG B 1 143 ? -15.766 -4.398 -8.023 1 67.81 143 ARG B N 1
ATOM 3398 C CA . ARG B 1 143 ? -16.047 -5.812 -8.242 1 67.81 143 ARG B CA 1
ATOM 3399 C C . ARG B 1 143 ? -15.43 -6.668 -7.141 1 67.81 143 ARG B C 1
ATOM 3401 O O . ARG B 1 143 ? -16.094 -7.559 -6.598 1 67.81 143 ARG B O 1
ATOM 3408 N N . PHE B 1 144 ? -14.211 -6.367 -6.809 1 71.19 144 PHE B N 1
ATOM 3409 C CA . PHE B 1 144 ? -13.523 -7.113 -5.762 1 71.19 144 PHE B CA 1
ATOM 3410 C C . PHE B 1 144 ? -14.234 -6.953 -4.426 1 71.19 144 PHE B C 1
ATOM 3412 O O . PHE B 1 144 ? -14.406 -7.926 -3.686 1 71.19 144 PHE B O 1
ATOM 3419 N N . LEU B 1 145 ? -14.633 -5.785 -4.207 1 63.66 145 LEU B N 1
ATOM 3420 C CA . LEU B 1 145 ? -15.297 -5.504 -2.938 1 63.66 145 LEU B CA 1
ATOM 3421 C C . LEU B 1 145 ? -16.625 -6.25 -2.838 1 63.66 145 LEU B C 1
ATOM 3423 O O . LEU B 1 145 ? -16.938 -6.836 -1.798 1 63.66 145 LEU B O 1
ATOM 3427 N N . THR B 1 146 ? -17.328 -6.16 -3.867 1 60.66 146 THR B N 1
ATOM 3428 C CA . THR B 1 146 ? -18.625 -6.82 -3.896 1 60.66 146 THR B CA 1
ATOM 3429 C C . THR B 1 146 ? -18.469 -8.328 -3.725 1 60.66 146 THR B C 1
ATOM 3431 O O . THR B 1 146 ? -19.203 -8.945 -2.943 1 60.66 146 THR B O 1
ATOM 3434 N N . GLU B 1 147 ? -17.562 -8.828 -4.414 1 65.81 147 GLU B N 1
ATOM 3435 C CA . GLU B 1 147 ? -17.312 -10.266 -4.336 1 65.81 147 GLU B CA 1
ATOM 3436 C C . GLU B 1 147 ? -16.812 -10.672 -2.949 1 65.81 147 GLU B C 1
ATOM 3438 O O . GLU B 1 147 ? -17.188 -11.727 -2.436 1 65.81 147 GLU B O 1
ATOM 3443 N N . HIS B 1 148 ? -15.961 -9.859 -2.463 1 62.62 148 HIS B N 1
ATOM 3444 C CA . HIS B 1 148 ? -15.43 -10.117 -1.131 1 62.62 148 HIS B CA 1
ATOM 3445 C C . HIS B 1 148 ? -16.531 -10.102 -0.079 1 62.62 148 HIS B C 1
ATOM 3447 O O . HIS B 1 148 ? -16.531 -10.922 0.841 1 62.62 148 HIS B O 1
ATOM 3453 N N . TYR B 1 149 ? -17.359 -9.188 -0.188 1 55.59 149 TYR B N 1
ATOM 3454 C CA . TYR B 1 149 ? -18.438 -9.055 0.789 1 55.59 149 TYR B CA 1
ATOM 3455 C C . TYR B 1 149 ? -19.484 -10.156 0.611 1 55.59 149 TYR B C 1
ATOM 3457 O O . TYR B 1 149 ? -20.078 -10.617 1.588 1 55.59 149 TYR B O 1
ATOM 3465 N N . GLU B 1 150 ? -19.625 -10.438 -0.61 1 56.78 150 GLU B N 1
ATOM 3466 C CA . GLU B 1 150 ? -20.562 -11.516 -0.871 1 56.78 150 GLU B CA 1
ATOM 3467 C C . GLU B 1 150 ? -20.094 -12.836 -0.272 1 56.78 150 GLU B C 1
ATOM 3469 O O . GLU B 1 150 ? -20.891 -13.68 0.117 1 56.78 150 GLU B O 1
ATOM 3474 N N . ALA B 1 151 ? -18.75 -12.922 -0.234 1 54.94 151 ALA B N 1
ATOM 3475 C CA . ALA B 1 151 ? -18.172 -14.164 0.271 1 54.94 151 ALA B CA 1
ATOM 3476 C C . ALA B 1 151 ? -18.219 -14.211 1.796 1 54.94 151 ALA B C 1
ATOM 3478 O O . ALA B 1 151 ? -18.125 -15.289 2.393 1 54.94 151 ALA B O 1
ATOM 3479 N N . GLN B 1 152 ? -18.281 -13.07 2.414 1 51.59 152 GLN B N 1
ATOM 3480 C CA . GLN B 1 152 ? -18.312 -13.031 3.871 1 51.59 152 GLN B CA 1
ATOM 3481 C C . GLN B 1 152 ? -19.688 -13.391 4.41 1 51.59 152 GLN B C 1
ATOM 3483 O O . GLN B 1 152 ? -20.703 -13.125 3.76 1 51.59 152 GLN B O 1
ATOM 3488 N N . PRO B 1 153 ? -19.531 -14.297 5.398 1 49.25 153 PRO B N 1
ATOM 3489 C CA . PRO B 1 153 ? -20.844 -14.516 6.023 1 49.25 153 PRO B CA 1
ATOM 3490 C C . PRO B 1 153 ? -21.578 -13.219 6.344 1 49.25 153 PRO B C 1
ATOM 3492 O O . PRO B 1 153 ? -20.938 -12.195 6.617 1 49.25 153 PRO B O 1
ATOM 3495 N N . VAL B 1 154 ? -22.766 -13.078 5.938 1 49.12 154 VAL B N 1
ATOM 3496 C CA . VAL B 1 154 ? -23.609 -11.906 6.141 1 49.12 154 VAL B CA 1
ATOM 3497 C C . VAL B 1 154 ? -23.406 -11.367 7.559 1 49.12 154 VAL B C 1
ATOM 3499 O O . VAL B 1 154 ? -23.672 -12.07 8.539 1 49.12 154 VAL B O 1
ATOM 3502 N N . PRO B 1 155 ? -22.531 -10.453 7.57 1 51.41 155 PRO B N 1
ATOM 3503 C CA . PRO B 1 155 ? -22.391 -9.945 8.938 1 51.41 155 PRO B CA 1
ATOM 3504 C C . PRO B 1 155 ? -23.734 -9.594 9.57 1 51.41 155 PRO B C 1
ATOM 3506 O O . PRO B 1 155 ? -24.672 -9.203 8.867 1 51.41 155 PRO B O 1
ATOM 3509 N N . VAL B 1 156 ? -23.938 -10.055 10.711 1 59.69 156 VAL B N 1
ATOM 3510 C CA . VAL B 1 156 ? -25.125 -9.641 11.453 1 59.69 156 VAL B CA 1
ATOM 3511 C C . VAL B 1 156 ? -25.125 -8.125 11.641 1 59.69 156 VAL B C 1
ATOM 3513 O O . VAL B 1 156 ? -24.156 -7.566 12.156 1 59.69 156 VAL B O 1
ATOM 3516 N N . CYS B 1 157 ? -25.797 -7.496 10.773 1 63.84 157 CYS B N 1
ATOM 3517 C CA . CYS B 1 157 ? -25.859 -6.043 10.867 1 63.84 157 CYS B CA 1
ATOM 3518 C C . CYS B 1 157 ? -26.734 -5.613 12.039 1 63.84 157 CYS B C 1
ATOM 3520 O O . CYS B 1 157 ? -27.703 -6.301 12.391 1 63.84 157 CYS B O 1
ATOM 3522 N N . SER B 1 158 ? -26.297 -4.668 12.734 1 73.44 158 SER B N 1
ATOM 3523 C CA . SER B 1 158 ? -27.078 -4.094 13.82 1 73.44 158 SER B CA 1
ATOM 3524 C C . SER B 1 158 ? -28.359 -3.455 13.297 1 73.44 158 SER B C 1
ATOM 3526 O O . SER B 1 158 ? -28.641 -3.51 12.102 1 73.44 158 SER B O 1
ATOM 3528 N N . GLU B 1 159 ? -29.078 -2.957 14.203 1 80.69 159 GLU B N 1
ATOM 3529 C CA . GLU B 1 159 ? -30.359 -2.357 13.859 1 80.69 159 GLU B CA 1
ATOM 3530 C C . GLU B 1 159 ? -30.172 -1.013 13.164 1 80.69 159 GLU B C 1
ATOM 3532 O O . GLU B 1 159 ? -31.109 -0.464 12.594 1 80.69 159 GLU B O 1
ATOM 3537 N N . THR B 1 160 ? -28.969 -0.449 13.234 1 79.75 160 THR B N 1
ATOM 3538 C CA . THR B 1 160 ? -28.703 0.839 12.602 1 79.75 160 THR B CA 1
ATOM 3539 C C . THR B 1 160 ? -27.656 0.698 11.5 1 79.75 160 THR B C 1
ATOM 3541 O O . THR B 1 160 ? -26.531 0.269 11.75 1 79.75 160 THR B O 1
ATOM 3544 N N . ILE B 1 161 ? -28.109 1.014 10.297 1 77.69 161 ILE B N 1
ATOM 3545 C CA . ILE B 1 161 ? -27.172 0.906 9.18 1 77.69 161 ILE B CA 1
ATOM 3546 C C . ILE B 1 161 ? -27.156 2.219 8.398 1 77.69 161 ILE B C 1
ATOM 3548 O O . ILE B 1 161 ? -28.062 3.035 8.523 1 77.69 161 ILE B O 1
ATOM 3552 N N . GLY B 1 162 ? -26.062 2.475 7.785 1 74.31 162 GLY B N 1
ATOM 3553 C CA . GLY B 1 162 ? -25.953 3.533 6.793 1 74.31 162 GLY B CA 1
ATOM 3554 C C . GLY B 1 162 ? -25.859 3.012 5.371 1 74.31 162 GLY B C 1
ATOM 3555 O O . GLY B 1 162 ? -25.219 1.991 5.117 1 74.31 162 GLY B O 1
ATOM 3556 N N . VAL B 1 163 ? -26.75 3.643 4.555 1 72.31 163 VAL B N 1
ATOM 3557 C CA . VAL B 1 163 ? -26.734 3.311 3.133 1 72.31 163 VAL B CA 1
ATOM 3558 C C . VAL B 1 163 ? -26.188 4.496 2.336 1 72.31 163 VAL B C 1
ATOM 3560 O O . VAL B 1 163 ? -26.656 5.629 2.514 1 72.31 163 VAL B O 1
ATOM 3563 N N . ASP B 1 164 ? -25.094 4.348 1.626 1 63.19 164 ASP B N 1
ATOM 3564 C CA . ASP B 1 164 ? -24.531 5.438 0.835 1 63.19 164 ASP B CA 1
ATOM 3565 C C . ASP B 1 164 ? -24.078 4.941 -0.536 1 63.19 164 ASP B C 1
ATOM 3567 O O . ASP B 1 164 ? -23.891 3.738 -0.736 1 63.19 164 ASP B O 1
ATOM 3571 N N . ASP B 1 165 ? -24.156 6.109 -1.417 1 58.62 165 ASP B N 1
ATOM 3572 C CA . ASP B 1 165 ? -23.562 5.828 -2.723 1 58.62 165 ASP B CA 1
ATOM 3573 C C . ASP B 1 165 ? -22.047 5.711 -2.623 1 58.62 165 ASP B C 1
ATOM 3575 O O . ASP B 1 165 ? -21.406 6.43 -1.85 1 58.62 165 ASP B O 1
ATOM 3579 N N . PHE B 1 166 ? -21.719 4.715 -2.955 1 53.97 166 PHE B N 1
ATOM 3580 C CA . PHE B 1 166 ? -20.281 4.598 -3.121 1 53.97 166 PHE B CA 1
ATOM 3581 C C . PHE B 1 166 ? -19.875 4.938 -4.551 1 53.97 166 PHE B C 1
ATOM 3583 O O . PHE B 1 166 ? -20.359 4.332 -5.504 1 53.97 166 PHE B O 1
ATOM 3590 N N . ALA B 1 167 ? -19.5 6.43 -4.699 1 47.88 167 ALA B N 1
ATOM 3591 C CA . ALA B 1 167 ? -19.094 6.863 -6.031 1 47.88 167 ALA B CA 1
ATOM 3592 C C . ALA B 1 167 ? -17.828 6.133 -6.48 1 47.88 167 ALA B C 1
ATOM 3594 O O . ALA B 1 167 ? -16.828 6.105 -5.758 1 47.88 167 ALA B O 1
ATOM 3595 N N . PHE B 1 168 ? -18.047 5.273 -7.449 1 42.75 168 PHE B N 1
ATOM 3596 C CA . PHE B 1 168 ? -16.953 4.48 -8.016 1 42.75 168 PHE B CA 1
ATOM 3597 C C . PHE B 1 168 ? -16.047 5.344 -8.891 1 42.75 168 PHE B C 1
ATOM 3599 O O . PHE B 1 168 ? -14.844 5.117 -8.961 1 42.75 168 PHE B O 1
ATOM 3606 N N . LYS B 1 169 ? -16.688 5.992 -9.891 1 40.59 169 LYS B N 1
ATOM 3607 C CA . LYS B 1 169 ? -16.031 6.859 -10.859 1 40.59 169 LYS B CA 1
ATOM 3608 C C . LYS B 1 169 ? -16.672 8.242 -10.883 1 40.59 169 LYS B C 1
ATOM 3610 O O . LYS B 1 169 ? -17.828 8.406 -10.5 1 40.59 169 LYS B O 1
ATOM 3615 N N . LYS B 1 170 ? -15.922 9.344 -11.148 1 39.53 170 LYS B N 1
ATOM 3616 C CA . LYS B 1 170 ? -16.484 10.695 -11.234 1 39.53 170 LYS B CA 1
ATOM 3617 C C . LYS B 1 170 ? -17.906 10.672 -11.781 1 39.53 170 LYS B C 1
ATOM 3619 O O . LYS B 1 170 ? -18.766 11.43 -11.328 1 39.53 170 LYS B O 1
ATOM 3624 N N . ARG B 1 171 ? -18.156 10.102 -12.93 1 40.31 171 ARG B N 1
ATOM 3625 C CA . ARG B 1 171 ? -19.375 10.273 -13.695 1 40.31 171 ARG B CA 1
ATOM 3626 C C . ARG B 1 171 ? -20.188 8.977 -13.734 1 40.31 171 ARG B C 1
ATOM 3628 O O . ARG B 1 171 ? -21.188 8.883 -14.453 1 40.31 171 ARG B O 1
ATOM 3635 N N . SER B 1 172 ? -19.766 7.875 -13.297 1 44.97 172 SER B N 1
ATOM 3636 C CA . SER B 1 172 ? -20.656 6.805 -13.734 1 44.97 172 SER B CA 1
ATOM 3637 C C . SER B 1 172 ? -21.094 5.938 -12.555 1 44.97 172 SER B C 1
ATOM 3639 O O . SER B 1 172 ? -22.297 5.781 -12.305 1 44.97 172 SER B O 1
ATOM 3641 N N . ARG B 1 173 ? -20.375 4.676 -12.359 1 48.88 173 ARG B N 1
ATOM 3642 C CA . ARG B 1 173 ? -21.031 3.496 -11.805 1 48.88 173 ARG B CA 1
ATOM 3643 C C . ARG B 1 173 ? -20.984 3.512 -10.273 1 48.88 173 ARG B C 1
ATOM 3645 O O . ARG B 1 173 ? -19.938 3.719 -9.68 1 48.88 173 ARG B O 1
ATOM 3652 N N . TYR B 1 174 ? -22.078 3.76 -9.594 1 53.56 174 TYR B N 1
ATOM 3653 C CA . TYR B 1 174 ? -22.266 3.887 -8.156 1 53.56 174 TYR B CA 1
ATOM 3654 C C . TYR B 1 174 ? -22.688 2.553 -7.543 1 53.56 174 TYR B C 1
ATOM 3656 O O . TYR B 1 174 ? -23.266 1.708 -8.219 1 53.56 174 TYR B O 1
ATOM 3664 N N . GLY B 1 175 ? -21.859 2.043 -6.68 1 60.75 175 GLY B N 1
ATOM 3665 C CA . GLY B 1 175 ? -22.422 1.006 -5.828 1 60.75 175 GLY B CA 1
ATOM 3666 C C . GLY B 1 175 ? -22.984 1.541 -4.523 1 60.75 175 GLY B C 1
ATOM 3667 O O . GLY B 1 175 ? -22.953 2.75 -4.281 1 60.75 175 GLY B O 1
ATOM 3668 N N . THR B 1 176 ? -23.891 0.685 -3.973 1 65.81 176 THR B N 1
ATOM 3669 C CA . THR B 1 176 ? -24.453 1.004 -2.662 1 65.81 176 THR B CA 1
ATOM 3670 C C . THR B 1 176 ? -23.656 0.322 -1.556 1 65.81 176 THR B C 1
ATOM 3672 O O . THR B 1 176 ? -23.328 -0.864 -1.655 1 65.81 176 THR B O 1
ATOM 3675 N N . VAL B 1 177 ? -23.094 1.01 -0.722 1 68.62 177 VAL B N 1
ATOM 3676 C CA . VAL B 1 177 ? -22.422 0.446 0.443 1 68.62 177 VAL B CA 1
ATOM 3677 C C . VAL B 1 177 ? -23.328 0.546 1.666 1 68.62 177 VAL B C 1
ATOM 3679 O O . VAL B 1 177 ? -24 1.561 1.865 1 68.62 177 VAL B O 1
ATOM 3682 N N . ILE B 1 178 ? -23.453 -0.516 2.381 1 71.75 178 ILE B N 1
ATOM 3683 C CA . ILE B 1 178 ? -24.172 -0.554 3.646 1 71.75 178 ILE B CA 1
ATOM 3684 C C . ILE B 1 178 ? -23.188 -0.675 4.805 1 71.75 178 ILE B C 1
ATOM 3686 O O . ILE B 1 178 ? -22.344 -1.574 4.812 1 71.75 178 ILE B O 1
ATOM 3690 N N . VAL B 1 179 ? -23.266 0.268 5.641 1 67.69 179 VAL B N 1
ATOM 3691 C CA . VAL B 1 179 ? -22.328 0.303 6.762 1 67.69 179 VAL B CA 1
ATOM 3692 C C . VAL B 1 179 ? -23.094 0.118 8.07 1 67.69 179 VAL B C 1
ATOM 3694 O O . VAL B 1 179 ? -24.172 0.688 8.258 1 67.69 179 VAL B O 1
ATOM 3697 N N . ASP B 1 180 ? -22.562 -0.782 8.883 1 68.12 180 ASP B N 1
ATOM 3698 C CA . ASP B 1 180 ? -23.078 -0.885 10.242 1 68.12 180 ASP B CA 1
ATOM 3699 C C . ASP B 1 180 ? -22.656 0.316 11.086 1 68.12 180 ASP B C 1
ATOM 3701 O O . ASP B 1 180 ? -21.469 0.564 11.266 1 68.12 180 ASP B O 1
ATOM 3705 N N . GLU B 1 181 ? -23.578 1.02 11.484 1 65.38 181 GLU B N 1
ATOM 3706 C CA . GLU B 1 181 ? -23.25 2.262 12.172 1 65.38 181 GLU B CA 1
ATOM 3707 C C . GLU B 1 181 ? -22.703 1.988 13.57 1 65.38 181 GLU B C 1
ATOM 3709 O O . GLU B 1 181 ? -22.016 2.836 14.148 1 65.38 181 GLU B O 1
ATOM 3714 N N . ALA B 1 182 ? -23.031 0.791 14.031 1 60.34 182 ALA B N 1
ATOM 3715 C CA . ALA B 1 182 ? -22.516 0.415 15.344 1 60.34 182 ALA B CA 1
ATOM 3716 C C . ALA B 1 182 ? -21.016 0.084 15.266 1 60.34 182 ALA B C 1
ATOM 3718 O O . ALA B 1 182 ? -20.25 0.499 16.125 1 60.34 182 ALA B O 1
ATOM 3719 N N . THR B 1 183 ? -20.703 -0.585 14.258 1 56.72 183 THR B N 1
ATOM 3720 C CA . THR B 1 183 ? -19.328 -1.068 14.141 1 56.72 183 THR B CA 1
ATOM 3721 C C . THR B 1 183 ? -18.531 -0.189 13.188 1 56.72 183 THR B C 1
ATOM 3723 O O . THR B 1 183 ? -17.297 -0.247 13.164 1 56.72 183 THR B O 1
ATOM 3726 N N . HIS B 1 184 ? -19.344 0.568 12.406 1 54.84 184 HIS B N 1
ATOM 3727 C CA . HIS B 1 184 ? -18.766 1.42 11.375 1 54.84 184 HIS B CA 1
ATOM 3728 C C . HIS B 1 184 ? -18.031 0.593 10.32 1 54.84 184 HIS B C 1
ATOM 3730 O O . HIS B 1 184 ? -17.078 1.069 9.703 1 54.84 184 HIS B O 1
ATOM 3736 N N . LYS B 1 185 ? -18.422 -0.65 10.258 1 60 185 LYS B N 1
ATOM 3737 C CA . LYS B 1 185 ? -17.875 -1.537 9.234 1 60 185 LYS B CA 1
ATOM 3738 C C . LYS B 1 185 ? -18.875 -1.759 8.109 1 60 185 LYS B C 1
ATOM 3740 O O . LYS B 1 185 ? -20.078 -1.825 8.352 1 60 185 LYS B O 1
ATOM 3745 N N . PRO B 1 186 ? -18.312 -1.717 6.93 1 62.56 186 PRO B N 1
ATOM 3746 C CA . PRO B 1 186 ? -19.234 -2.086 5.852 1 62.56 186 PRO B CA 1
ATOM 3747 C C . PRO B 1 186 ? -19.797 -3.5 6.012 1 62.56 186 PRO B C 1
ATOM 3749 O O . PRO B 1 186 ? -19.047 -4.422 6.375 1 62.56 186 PRO B O 1
ATOM 3752 N N . VAL B 1 187 ? -21.094 -3.639 5.934 1 67.25 187 VAL B N 1
ATOM 3753 C CA . VAL B 1 187 ? -21.719 -4.949 6.078 1 67.25 187 VAL B CA 1
ATOM 3754 C C . VAL B 1 187 ? -22.125 -5.48 4.707 1 67.25 187 VAL B C 1
ATOM 3756 O O . VAL B 1 187 ? -22.344 -6.684 4.539 1 67.25 187 VAL B O 1
ATOM 3759 N N . ALA B 1 188 ? -22.266 -4.492 3.754 1 67.56 188 ALA B N 1
ATOM 3760 C CA . ALA B 1 188 ? -22.594 -4.949 2.41 1 67.56 188 ALA B CA 1
ATOM 3761 C C . ALA B 1 188 ? -22.188 -3.924 1.359 1 67.56 188 ALA B C 1
ATOM 3763 O O . ALA B 1 188 ? -22.203 -2.719 1.622 1 67.56 188 ALA B O 1
ATOM 3764 N N . VAL B 1 189 ? -21.766 -4.355 0.282 1 66.44 189 VAL B N 1
ATOM 3765 C CA . VAL B 1 189 ? -21.578 -3.557 -0.925 1 66.44 189 VAL B CA 1
ATOM 3766 C C . VAL B 1 189 ? -22.438 -4.129 -2.059 1 66.44 189 VAL B C 1
ATOM 3768 O O . VAL B 1 189 ? -22.281 -5.293 -2.43 1 66.44 189 VAL B O 1
ATOM 3771 N N . LEU B 1 190 ? -23.391 -3.336 -2.418 1 68.31 190 LEU B N 1
ATOM 3772 C CA . LEU B 1 190 ? -24.344 -3.801 -3.414 1 68.31 190 LEU B CA 1
ATOM 3773 C C . LEU B 1 190 ? -24.031 -3.213 -4.785 1 68.31 190 LEU B C 1
ATOM 3775 O O . LEU B 1 190 ? -23.578 -2.074 -4.887 1 68.31 190 LEU B O 1
ATOM 3779 N N . ASN B 1 191 ? -24.172 -4.027 -5.785 1 64.38 191 ASN B N 1
ATOM 3780 C CA . ASN B 1 191 ? -23.922 -3.574 -7.148 1 64.38 191 ASN B CA 1
ATOM 3781 C C . ASN B 1 191 ? -24.984 -2.596 -7.617 1 64.38 191 ASN B C 1
ATOM 3783 O O . ASN B 1 191 ? -26.172 -2.936 -7.652 1 64.38 191 ASN B O 1
ATOM 3787 N N . GLY B 1 192 ? -24.547 -1.461 -7.965 1 62.41 192 GLY B N 1
ATOM 3788 C CA . GLY B 1 192 ? -25.438 -0.458 -8.547 1 62.41 192 GLY B CA 1
ATOM 3789 C C . GLY B 1 192 ? -26.156 0.369 -7.504 1 62.41 192 GLY B C 1
ATOM 3790 O O . GLY B 1 192 ? -25.984 0.16 -6.301 1 62.41 192 GLY B O 1
ATOM 3791 N N . ARG B 1 193 ? -26.828 1.356 -8.008 1 60.91 193 ARG B N 1
ATOM 3792 C CA . ARG B 1 193 ? -27.641 2.232 -7.172 1 60.91 193 ARG B CA 1
ATOM 3793 C C . ARG B 1 193 ? -29.125 1.894 -7.297 1 60.91 193 ARG B C 1
ATOM 3795 O O . ARG B 1 193 ? -29.984 2.723 -6.992 1 60.91 193 ARG B O 1
ATOM 3802 N N . ASP B 1 194 ? -29.234 0.651 -7.738 1 65.75 194 ASP B N 1
ATOM 3803 C CA . ASP B 1 194 ? -30.625 0.274 -7.992 1 65.75 194 ASP B CA 1
ATOM 3804 C C . ASP B 1 194 ? -31.328 -0.132 -6.699 1 65.75 194 ASP B C 1
ATOM 3806 O O . ASP B 1 194 ? -30.719 -0.763 -5.828 1 65.75 194 ASP B O 1
ATOM 3810 N N . SER B 1 195 ? -32.562 0.29 -6.609 1 72.75 195 SER B N 1
ATOM 3811 C CA . SER B 1 195 ? -33.438 -0.002 -5.469 1 72.75 195 SER B CA 1
ATOM 3812 C C . SER B 1 195 ? -33.625 -1.504 -5.297 1 72.75 195 SER B C 1
ATOM 3814 O O . SER B 1 195 ? -33.781 -1.991 -4.176 1 72.75 195 SER B O 1
ATOM 3816 N N . ASN B 1 196 ? -33.438 -2.232 -6.336 1 79.88 196 ASN B N 1
ATOM 3817 C CA . ASN B 1 196 ? -33.719 -3.656 -6.242 1 79.88 196 ASN B CA 1
ATOM 3818 C C . ASN B 1 196 ? -32.688 -4.406 -5.441 1 79.88 196 ASN B C 1
ATOM 3820 O O . ASN B 1 196 ? -33 -5.293 -4.648 1 79.88 196 ASN B O 1
ATOM 3824 N N . THR B 1 197 ? -31.547 -4.012 -5.691 1 77.56 197 THR B N 1
ATOM 3825 C CA . THR B 1 197 ? -30.469 -4.68 -4.973 1 77.56 197 THR B CA 1
ATOM 3826 C C . THR B 1 197 ? -30.531 -4.367 -3.48 1 77.56 197 THR B C 1
ATOM 3828 O O . THR B 1 197 ? -30.312 -5.25 -2.646 1 77.56 197 THR B O 1
ATOM 3831 N N . LEU B 1 198 ? -30.828 -3.127 -3.211 1 81.69 198 LEU B N 1
ATOM 3832 C CA . LEU B 1 198 ? -30.984 -2.752 -1.811 1 81.69 198 LEU B CA 1
ATOM 3833 C C . LEU B 1 198 ? -32.188 -3.469 -1.186 1 81.69 198 LEU B C 1
ATOM 3835 O O . LEU B 1 198 ? -32.094 -3.953 -0.055 1 81.69 198 LEU B O 1
ATOM 3839 N N . LYS B 1 199 ? -33.25 -3.58 -1.912 1 86.44 199 LYS B N 1
ATOM 3840 C CA . LYS B 1 199 ? -34.438 -4.273 -1.427 1 86.44 199 LYS B CA 1
ATOM 3841 C C . LYS B 1 199 ? -34.125 -5.723 -1.071 1 86.44 199 LYS B C 1
ATOM 3843 O O . LYS B 1 199 ? -34.531 -6.215 -0.022 1 86.44 199 LYS B O 1
ATOM 3848 N N . ALA B 1 200 ? -33.406 -6.324 -1.916 1 85.25 200 ALA B N 1
ATOM 3849 C CA . ALA B 1 200 ? -33.062 -7.723 -1.688 1 85.25 200 ALA B CA 1
ATOM 3850 C C . ALA B 1 200 ? -32.25 -7.879 -0.406 1 85.25 200 ALA B C 1
ATOM 3852 O O . ALA B 1 200 ? -32.469 -8.812 0.367 1 85.25 200 ALA B O 1
ATOM 3853 N N . TRP B 1 201 ? -31.406 -6.98 -0.225 1 83 201 TRP B N 1
ATOM 3854 C CA . TRP B 1 201 ? -30.578 -7.051 0.975 1 83 201 TRP B CA 1
ATOM 3855 C C . TRP B 1 201 ? -31.422 -6.777 2.225 1 83 201 TRP B C 1
ATOM 3857 O O . TRP B 1 201 ? -31.266 -7.457 3.24 1 83 201 TRP B O 1
ATOM 3867 N N . LEU B 1 202 ? -32.312 -5.844 2.145 1 86.94 202 LEU B N 1
ATOM 3868 C CA . LEU B 1 202 ? -33.156 -5.477 3.277 1 86.94 202 LEU B CA 1
ATOM 3869 C C . LEU B 1 202 ? -34.094 -6.625 3.664 1 86.94 202 LEU B C 1
ATOM 3871 O O . LEU B 1 202 ? -34.375 -6.828 4.848 1 86.94 202 LEU B O 1
ATOM 3875 N N . ARG B 1 203 ? -34.469 -7.375 2.693 1 87.69 203 ARG B N 1
ATOM 3876 C CA . ARG B 1 203 ? -35.344 -8.508 2.947 1 87.69 203 ARG B CA 1
ATOM 3877 C C . ARG B 1 203 ? -34.656 -9.562 3.807 1 87.69 203 ARG B C 1
ATOM 3879 O O . ARG B 1 203 ? -35.312 -10.266 4.586 1 87.69 203 ARG B O 1
ATOM 3886 N N . GLN B 1 204 ? -33.375 -9.602 3.65 1 84.06 204 GLN B N 1
ATOM 3887 C CA . GLN B 1 204 ? -32.594 -10.586 4.398 1 84.06 204 GLN B CA 1
ATOM 3888 C C . GLN B 1 204 ? -32.156 -10.023 5.746 1 84.06 204 GLN B C 1
ATOM 3890 O O . GLN B 1 204 ? -31.609 -10.758 6.582 1 84.06 204 GLN B O 1
ATOM 3895 N N . ASN B 1 205 ? -32.375 -8.727 5.887 1 86.06 205 ASN B N 1
ATOM 3896 C CA . ASN B 1 205 ? -31.938 -8.055 7.105 1 86.06 205 ASN B CA 1
ATOM 3897 C C . ASN B 1 205 ? -33.031 -7.191 7.699 1 86.06 205 ASN B C 1
ATOM 3899 O O . ASN B 1 205 ? -32.844 -5.988 7.895 1 86.06 205 ASN B O 1
ATOM 3903 N N . ARG B 1 206 ? -34 -7.82 8.086 1 85.94 206 ARG B N 1
ATOM 3904 C CA . ARG B 1 206 ? -35.219 -7.133 8.523 1 85.94 206 ARG B CA 1
ATOM 3905 C C . ARG B 1 206 ? -35.094 -6.621 9.945 1 85.94 206 ARG B C 1
ATOM 3907 O O . ARG B 1 206 ? -35.969 -5.922 10.453 1 85.94 206 ARG B O 1
ATOM 3914 N N . GLN B 1 207 ? -33.969 -6.934 10.5 1 83.19 207 GLN B N 1
ATOM 3915 C CA . GLN B 1 207 ? -33.719 -6.469 11.859 1 83.19 207 GLN B CA 1
ATOM 3916 C C . GLN B 1 207 ? -33.312 -4.996 11.883 1 83.19 207 GLN B C 1
ATOM 3918 O O . GLN B 1 207 ? -33.281 -4.367 12.938 1 83.19 207 GLN B O 1
ATOM 3923 N N . VAL B 1 208 ? -33.031 -4.398 10.789 1 86.88 208 VAL B N 1
ATOM 3924 C CA . VAL B 1 208 ? -32.594 -3.008 10.68 1 86.88 208 VAL B CA 1
ATOM 3925 C C . VAL B 1 208 ? -33.75 -2.084 11.039 1 86.88 208 VAL B C 1
ATOM 3927 O O . VAL B 1 208 ? -34.875 -2.242 10.523 1 86.88 208 VAL B O 1
ATOM 3930 N N . LYS B 1 209 ? -33.5 -1.07 11.914 1 84.38 209 LYS B N 1
ATOM 3931 C CA . LYS B 1 209 ? -34.562 -0.18 12.383 1 84.38 209 LYS B CA 1
ATOM 3932 C C . LYS B 1 209 ? -34.219 1.275 12.047 1 84.38 209 LYS B C 1
ATOM 3934 O O . LYS B 1 209 ? -35.125 2.117 11.992 1 84.38 209 LYS B O 1
ATOM 3939 N N . ARG B 1 210 ? -33.031 1.577 11.93 1 82.12 210 ARG B N 1
ATOM 3940 C CA . ARG B 1 210 ? -32.562 2.93 11.617 1 82.12 210 ARG B CA 1
ATOM 3941 C C . ARG B 1 210 ? -31.609 2.928 10.438 1 82.12 210 ARG B C 1
ATOM 3943 O O . ARG B 1 210 ? -30.625 2.184 10.438 1 82.12 210 ARG B O 1
ATOM 3950 N N . ILE B 1 211 ? -31.922 3.699 9.484 1 81.81 211 ILE B N 1
ATOM 3951 C CA . ILE B 1 211 ? -31.078 3.76 8.289 1 81.81 211 ILE B CA 1
ATOM 3952 C C . ILE B 1 211 ? -30.734 5.211 7.98 1 81.81 211 ILE B C 1
ATOM 3954 O O . ILE B 1 211 ? -31.609 6.066 7.863 1 81.81 211 ILE B O 1
ATOM 3958 N N . THR B 1 212 ? -29.484 5.457 7.977 1 73 212 THR B N 1
ATOM 3959 C CA . THR B 1 212 ? -29 6.746 7.48 1 73 212 THR B CA 1
ATOM 3960 C C . THR B 1 212 ? -28.688 6.668 5.988 1 73 212 THR B C 1
ATOM 3962 O O . THR B 1 212 ? -28.078 5.707 5.527 1 73 212 THR B O 1
ATOM 3965 N N . ARG B 1 213 ? -29.266 7.461 5.23 1 70 213 ARG B N 1
ATOM 3966 C CA . ARG B 1 213 ? -29.047 7.418 3.787 1 70 213 ARG B CA 1
ATOM 3967 C C . ARG B 1 213 ? -28.859 8.82 3.223 1 70 213 ARG B C 1
ATOM 3969 O O . ARG B 1 213 ? -29.188 9.812 3.875 1 70 213 ARG B O 1
ATOM 3976 N N . ASP B 1 214 ? -28.016 8.75 2.031 1 59.28 214 ASP B N 1
ATOM 3977 C CA . ASP B 1 214 ? -27.969 10.008 1.299 1 59.28 214 ASP B CA 1
ATOM 3978 C C . ASP B 1 214 ? -29.359 10.383 0.774 1 59.28 214 ASP B C 1
ATOM 3980 O O . ASP B 1 214 ? -30.312 9.617 0.929 1 59.28 214 ASP B O 1
ATOM 3984 N N . ARG B 1 215 ? -29.438 11.578 0.215 1 50.06 215 ARG B N 1
ATOM 3985 C CA . ARG B 1 215 ? -30.719 12.133 -0.209 1 50.06 215 ARG B CA 1
ATOM 3986 C C . ARG B 1 215 ? -31.25 11.43 -1.457 1 50.06 215 ARG B C 1
ATOM 3988 O O . ARG B 1 215 ? -32.344 11.727 -1.937 1 50.06 215 ARG B O 1
ATOM 3995 N N . ALA B 1 216 ? -30.516 10.406 -1.871 1 54.06 216 ALA B N 1
ATOM 3996 C CA . ALA B 1 216 ? -31.062 9.859 -3.109 1 54.06 216 ALA B CA 1
ATOM 3997 C C . ALA B 1 216 ? -32.406 9.172 -2.859 1 54.06 216 ALA B C 1
ATOM 3999 O O . ALA B 1 216 ? -32.531 8.391 -1.915 1 54.06 216 ALA B O 1
ATOM 4000 N N . GLY B 1 217 ? -33.344 9.594 -3.441 1 60.66 217 GLY B N 1
ATOM 4001 C CA . GLY B 1 217 ? -34.719 9.156 -3.408 1 60.66 217 GLY B CA 1
ATOM 4002 C C . GLY B 1 217 ? -34.906 7.664 -3.633 1 60.66 217 GLY B C 1
ATOM 4003 O O . GLY B 1 217 ? -35.781 7.035 -3.062 1 60.66 217 GLY B O 1
ATOM 4004 N N . ALA B 1 218 ? -34.031 7.074 -4.301 1 69.06 218 ALA B N 1
ATOM 4005 C CA . ALA B 1 218 ? -34.219 5.66 -4.633 1 69.06 218 ALA B CA 1
ATOM 4006 C C . ALA B 1 218 ? -34.031 4.785 -3.395 1 69.06 218 ALA B C 1
ATOM 4008 O O . ALA B 1 218 ? -34.75 3.809 -3.209 1 69.06 218 ALA B O 1
ATOM 4009 N N . TYR B 1 219 ? -33.188 5.234 -2.504 1 77.69 219 TYR B N 1
ATOM 4010 C CA . TYR B 1 219 ? -33 4.441 -1.295 1 77.69 219 TYR B CA 1
ATOM 4011 C C . TYR B 1 219 ? -34.156 4.594 -0.34 1 77.69 219 TYR B C 1
ATOM 4013 O O . TYR B 1 219 ? -34.594 3.621 0.278 1 77.69 219 TYR B O 1
ATOM 4021 N N . ALA B 1 220 ? -34.594 5.844 -0.345 1 78.5 220 ALA B N 1
ATOM 4022 C CA . ALA B 1 220 ? -35.719 6.098 0.553 1 78.5 220 ALA B CA 1
ATOM 4023 C C . ALA B 1 220 ? -36.906 5.227 0.192 1 78.5 220 ALA B C 1
ATOM 4025 O O . ALA B 1 220 ? -37.562 4.645 1.071 1 78.5 220 ALA B O 1
ATOM 4026 N N . SER B 1 221 ? -37.188 5.109 -1.057 1 82.88 221 SER B N 1
ATOM 4027 C CA . SER B 1 221 ? -38.312 4.32 -1.528 1 82.88 221 SER B CA 1
ATOM 4028 C C . SER B 1 221 ? -38.125 2.836 -1.236 1 82.88 221 SER B C 1
ATOM 4030 O O . SER B 1 221 ? -39.062 2.154 -0.798 1 82.88 221 SER B O 1
ATOM 4032 N N . ALA B 1 222 ? -37.031 2.352 -1.464 1 84.88 222 ALA B N 1
ATOM 4033 C CA . ALA B 1 222 ? -36.719 0.943 -1.225 1 84.88 222 ALA B CA 1
ATOM 4034 C C . ALA B 1 222 ? -36.875 0.593 0.253 1 84.88 222 ALA B C 1
ATOM 4036 O O . ALA B 1 222 ? -37.438 -0.442 0.599 1 84.88 222 ALA B O 1
ATOM 4037 N N . ILE B 1 223 ? -36.469 1.503 1.08 1 86 223 ILE B N 1
ATOM 4038 C CA . ILE B 1 223 ? -36.531 1.278 2.521 1 86 223 ILE B CA 1
ATOM 4039 C C . ILE B 1 223 ? -37.969 1.297 3 1 86 223 ILE B C 1
ATOM 4041 O O . ILE B 1 223 ? -38.375 0.44 3.785 1 86 223 ILE B O 1
ATOM 4045 N N . ARG B 1 224 ? -38.656 2.254 2.496 1 86.56 224 ARG B N 1
ATOM 4046 C CA . ARG B 1 224 ? -40.062 2.377 2.873 1 86.56 224 ARG B CA 1
ATOM 4047 C C . ARG B 1 224 ? -40.844 1.135 2.467 1 86.56 224 ARG B C 1
ATOM 4049 O O . ARG B 1 224 ? -41.75 0.697 3.189 1 86.56 224 ARG B O 1
ATOM 4056 N N . GLU B 1 225 ? -40.5 0.583 1.377 1 90.12 225 GLU B N 1
ATOM 4057 C CA . GLU B 1 225 ? -41.188 -0.576 0.84 1 90.12 225 GLU B CA 1
ATOM 4058 C C . GLU B 1 225 ? -40.906 -1.83 1.657 1 90.12 225 GLU B C 1
ATOM 4060 O O . GLU B 1 225 ? -41.812 -2.602 1.971 1 90.12 225 GLU B O 1
ATOM 4065 N N . ILE B 1 226 ? -39.719 -2.025 2.055 1 90.81 226 ILE B N 1
ATOM 4066 C CA . ILE B 1 226 ? -39.312 -3.289 2.662 1 90.81 226 ILE B CA 1
ATOM 4067 C C . ILE B 1 226 ? -39.375 -3.168 4.184 1 90.81 226 ILE B C 1
ATOM 4069 O O . ILE B 1 226 ? -39.75 -4.113 4.875 1 90.81 226 ILE B O 1
ATOM 4073 N N . LEU B 1 227 ? -38.969 -1.985 4.66 1 88.88 227 LEU B N 1
ATOM 4074 C CA . LEU B 1 227 ? -38.969 -1.715 6.094 1 88.88 227 LEU B CA 1
ATOM 4075 C C . LEU B 1 227 ? -39.719 -0.434 6.41 1 88.88 227 LEU B C 1
ATOM 4077 O O . LEU B 1 227 ? -39.125 0.564 6.82 1 88.88 227 LEU B O 1
ATOM 4081 N N . PRO B 1 228 ? -40.969 -0.505 6.328 1 88 228 PRO B N 1
ATOM 4082 C CA . PRO B 1 228 ? -41.781 0.705 6.484 1 88 228 PRO B CA 1
ATOM 4083 C C . PRO B 1 228 ? -41.656 1.329 7.871 1 88 228 PRO B C 1
ATOM 4085 O O . PRO B 1 228 ? -41.812 2.541 8.023 1 88 228 PRO B O 1
ATOM 4088 N N . ASP B 1 229 ? -41.25 0.521 8.781 1 86.19 229 ASP B N 1
ATOM 4089 C CA . ASP B 1 229 ? -41.188 1.019 10.148 1 86.19 229 ASP B CA 1
ATOM 4090 C C . ASP B 1 229 ? -39.781 1.561 10.469 1 86.19 229 ASP B C 1
ATOM 4092 O O . ASP B 1 229 ? -39.562 2.098 11.555 1 86.19 229 ASP B O 1
ATOM 4096 N N . ALA B 1 230 ? -38.938 1.371 9.602 1 85.88 230 ALA B N 1
ATOM 4097 C CA . ALA B 1 230 ? -37.562 1.834 9.859 1 85.88 230 ALA B CA 1
ATOM 4098 C C . ALA B 1 230 ? -37.469 3.355 9.773 1 85.88 230 ALA B C 1
ATOM 4100 O O . ALA B 1 230 ? -38.094 3.969 8.898 1 85.88 230 ALA B O 1
ATOM 4101 N N . MET B 1 231 ? -36.781 3.98 10.727 1 80.62 231 MET B N 1
ATOM 4102 C CA . MET B 1 231 ? -36.531 5.414 10.703 1 80.62 231 MET B CA 1
ATOM 4103 C C . MET B 1 231 ? -35.438 5.742 9.695 1 80.62 231 MET B C 1
ATOM 4105 O O . MET B 1 231 ? -34.344 5.152 9.734 1 80.62 231 MET B O 1
ATOM 4109 N N . GLN B 1 232 ? -35.781 6.586 8.758 1 79.44 232 GLN B N 1
ATOM 4110 C CA . GLN B 1 232 ? -34.781 7.027 7.785 1 79.44 232 GLN B CA 1
ATOM 4111 C C . GLN B 1 232 ? -34.219 8.391 8.156 1 79.44 232 GLN B C 1
ATOM 4113 O O . GLN B 1 232 ? -34.969 9.328 8.43 1 79.44 232 GLN B O 1
ATOM 4118 N N . ILE B 1 233 ? -33 8.352 8.398 1 64.44 233 ILE B N 1
ATOM 4119 C CA . ILE B 1 233 ? -32.312 9.586 8.727 1 64.44 233 ILE B CA 1
ATOM 4120 C C . ILE B 1 233 ? -31.484 10.047 7.527 1 64.44 233 ILE B C 1
ATOM 4122 O O . ILE B 1 233 ? -30.672 9.281 6.996 1 64.44 233 ILE B O 1
ATOM 4126 N N . ALA B 1 234 ? -31.859 11.102 6.918 1 52.88 234 ALA B N 1
ATOM 4127 C CA . ALA B 1 234 ? -31.047 11.648 5.828 1 52.88 234 ALA B CA 1
ATOM 4128 C C . ALA B 1 234 ? -29.672 12.07 6.324 1 52.88 234 ALA B C 1
ATOM 4130 O O . ALA B 1 234 ? -29.547 12.719 7.363 1 52.88 234 ALA B O 1
ATOM 4131 N N . ASP B 1 235 ? -28.828 11.211 6.086 1 47.78 235 ASP B N 1
ATOM 4132 C CA . ASP B 1 235 ? -27.453 11.453 6.551 1 47.78 235 ASP B CA 1
ATOM 4133 C C . ASP B 1 235 ? -26.969 12.828 6.125 1 47.78 235 ASP B C 1
ATOM 4135 O O . ASP B 1 235 ? -26.875 13.117 4.93 1 47.78 235 ASP B O 1
ATOM 4139 N N . ARG B 1 236 ? -27.047 13.766 6.879 1 37.25 236 ARG B N 1
ATOM 4140 C CA . ARG B 1 236 ? -26.453 15.07 6.633 1 37.25 236 ARG B CA 1
ATOM 4141 C C . ARG B 1 236 ? -25.047 14.938 6.07 1 37.25 236 ARG B C 1
ATOM 4143 O O . ARG B 1 236 ? -24.609 15.766 5.27 1 37.25 236 ARG B O 1
ATOM 4150 N N . PHE B 1 237 ? -24.438 14.148 6.598 1 34.75 237 PHE B N 1
ATOM 4151 C CA . PHE B 1 237 ? -23.016 13.938 6.344 1 34.75 237 PHE B CA 1
ATOM 4152 C C . PHE B 1 237 ? -22.781 13.453 4.918 1 34.75 237 PHE B C 1
ATOM 4154 O O . PHE B 1 237 ? -21.656 13.469 4.426 1 34.75 237 PHE B O 1
ATOM 4161 N N . HIS B 1 238 ? -23.812 12.867 4.344 1 38.03 238 HIS B N 1
ATOM 4162 C CA . HIS B 1 238 ? -23.719 12.57 2.92 1 38.03 238 HIS B CA 1
ATOM 4163 C C . HIS B 1 238 ? -23.562 13.852 2.105 1 38.03 238 HIS B C 1
ATOM 4165 O O . HIS B 1 238 ? -22.875 13.859 1.074 1 38.03 238 HIS B O 1
ATOM 4171 N N . LEU B 1 239 ? -24.25 14.992 2.533 1 32.41 239 LEU B N 1
ATOM 4172 C CA . LEU B 1 239 ? -24.062 16.344 2.043 1 32.41 239 LEU B CA 1
ATOM 4173 C C . LEU B 1 239 ? -22.594 16.766 2.152 1 32.41 239 LEU B C 1
ATOM 4175 O O . LEU B 1 239 ? -22.062 17.375 1.231 1 32.41 239 LEU B O 1
ATOM 4179 N N . HIS B 1 240 ? -22.062 16.609 3.184 1 31.77 240 HIS B N 1
ATOM 4180 C CA . HIS B 1 240 ? -20.656 16.969 3.316 1 31.77 240 HIS B CA 1
ATOM 4181 C C . HIS B 1 240 ? -19.797 16.234 2.279 1 31.77 240 HIS B C 1
ATOM 4183 O O . HIS B 1 240 ? -18.938 16.844 1.638 1 31.77 240 HIS B O 1
ATOM 4189 N N . GLN B 1 241 ? -20.172 15.102 2.102 1 35.22 241 GLN B N 1
ATOM 4190 C CA . GLN B 1 241 ? -19.516 14.414 1 1 35.22 241 GLN B CA 1
ATOM 4191 C C . GLN B 1 241 ? -20.016 14.922 -0.349 1 35.22 241 GLN B C 1
ATOM 4193 O O . GLN B 1 241 ? -19.219 15.125 -1.274 1 35.22 241 GLN B O 1
ATOM 4198 N N . ASN B 1 242 ? -21.328 15.289 -0.538 1 34.16 242 ASN B N 1
ATOM 4199 C CA . ASN B 1 242 ? -21.875 15.914 -1.732 1 34.16 242 ASN B CA 1
ATOM 4200 C C . ASN B 1 242 ? -21.5 17.391 -1.826 1 34.16 242 ASN B C 1
ATOM 4202 O O . ASN B 1 242 ? -21.188 17.875 -2.91 1 34.16 242 ASN B O 1
ATOM 4206 N N . LEU B 1 243 ? -21.656 18.266 -0.814 1 30.34 243 LEU B N 1
ATOM 4207 C CA . LEU B 1 243 ? -21.188 19.641 -0.781 1 30.34 243 LEU B CA 1
ATOM 4208 C C . LEU B 1 243 ? -19.672 19.703 -1.003 1 30.34 243 LEU B C 1
ATOM 4210 O O . LEU B 1 243 ? -19.188 20.547 -1.77 1 30.34 243 LEU B O 1
ATOM 4214 N N . LEU B 1 244 ? -18.969 18.812 -0.493 1 32.19 244 LEU B N 1
ATOM 4215 C CA . LEU B 1 244 ? -17.578 18.812 -0.965 1 32.19 244 LEU B CA 1
ATOM 4216 C C . LEU B 1 244 ? -17.516 18.484 -2.453 1 32.19 244 LEU B C 1
ATOM 4218 O O . LEU B 1 244 ? -16.766 19.109 -3.197 1 32.19 244 LEU B O 1
ATOM 4222 N N . GLU B 1 245 ? -18.484 17.891 -2.818 1 36.38 245 GLU B N 1
ATOM 4223 C CA . GLU B 1 245 ? -18.672 17.688 -4.25 1 36.38 245 GLU B CA 1
ATOM 4224 C C . GLU B 1 245 ? -19.344 18.891 -4.895 1 36.38 245 GLU B C 1
ATOM 4226 O O . GLU B 1 245 ? -18.938 19.344 -5.973 1 36.38 245 GLU B O 1
ATOM 4231 N N . ALA B 1 246 ? -20.344 19.469 -4.383 1 33.44 246 ALA B N 1
ATOM 4232 C CA . ALA B 1 246 ? -21.031 20.641 -4.922 1 33.44 246 ALA B CA 1
ATOM 4233 C C . ALA B 1 246 ? -20.203 21.906 -4.711 1 33.44 246 ALA B C 1
ATOM 4235 O O . ALA B 1 246 ? -20.078 22.734 -5.613 1 33.44 246 ALA B O 1
ATOM 4236 N N . VAL B 1 247 ? -19.656 22.281 -3.625 1 31.61 247 VAL B N 1
ATOM 4237 C CA . VAL B 1 247 ? -18.703 23.359 -3.445 1 31.61 247 VAL B CA 1
ATOM 4238 C C . VAL B 1 247 ? -17.547 23.203 -4.414 1 31.61 247 VAL B C 1
ATOM 4240 O O . VAL B 1 247 ? -17.125 24.156 -5.066 1 31.61 247 VAL B O 1
ATOM 4243 N N . GLN B 1 248 ? -17.188 22.062 -4.547 1 32.28 248 GLN B N 1
ATOM 4244 C CA . GLN B 1 248 ? -16.281 21.891 -5.676 1 32.28 248 GLN B CA 1
ATOM 4245 C C . GLN B 1 248 ? -17 22.125 -7 1 32.28 248 GLN B C 1
ATOM 4247 O O . GLN B 1 248 ? -16.469 22.781 -7.895 1 32.28 248 GLN B O 1
ATOM 4252 N N . ASN B 1 249 ? -18.188 21.844 -6.953 1 34.44 249 ASN B N 1
ATOM 4253 C CA . ASN B 1 249 ? -18.953 22.141 -8.156 1 34.44 249 ASN B CA 1
ATOM 4254 C C . ASN B 1 249 ? -19.406 23.594 -8.188 1 34.44 249 ASN B C 1
ATOM 4256 O O . ASN B 1 249 ? -19.344 24.234 -9.242 1 34.44 249 ASN B O 1
ATOM 4260 N N . ALA B 1 250 ? -20 24.141 -7.25 1 29.27 250 ALA B N 1
ATOM 4261 C CA . ALA B 1 250 ? -20.422 25.531 -7.203 1 29.27 250 ALA B CA 1
ATOM 4262 C C . ALA B 1 250 ? -19.219 26.469 -7.164 1 29.27 250 ALA B C 1
ATOM 4264 O O . ALA B 1 250 ? -19.219 27.516 -7.797 1 29.27 250 ALA B O 1
ATOM 4265 N N . LEU B 1 251 ? -18.297 26.219 -6.332 1 28.89 251 LEU B N 1
ATOM 4266 C CA . LEU B 1 251 ? -17.109 27.047 -6.43 1 28.89 251 LEU B CA 1
ATOM 4267 C C . LEU B 1 251 ? -16.531 27.016 -7.848 1 28.89 251 LEU B C 1
ATOM 4269 O O . LEU B 1 251 ? -16.016 28.016 -8.336 1 28.89 251 LEU B O 1
ATOM 4273 N N . LYS B 1 252 ? -16.781 25.984 -8.508 1 32.19 252 LYS B N 1
ATOM 4274 C CA . LYS B 1 252 ? -16.562 26.094 -9.953 1 32.19 252 LYS B CA 1
ATOM 4275 C C . LYS B 1 252 ? -17.672 26.922 -10.609 1 32.19 252 LYS B C 1
ATOM 4277 O O . LYS B 1 252 ? -17.422 27.609 -11.602 1 32.19 252 LYS B O 1
ATOM 4282 N N . SER B 1 253 ? -18.812 26.828 -10.102 1 28.97 253 SER B N 1
ATOM 4283 C CA . SER B 1 253 ? -19.797 27.609 -10.836 1 28.97 253 SER B CA 1
ATOM 4284 C C . SER B 1 253 ? -19.797 29.062 -10.383 1 28.97 253 SER B C 1
ATOM 4286 O O . SER B 1 253 ? -20.016 29.969 -11.188 1 28.97 253 SER B O 1
ATOM 4288 N N . VAL B 1 254 ? -20.109 29.375 -9.172 1 27.78 254 VAL B N 1
ATOM 4289 C CA . VAL B 1 254 ? -20.25 30.781 -8.805 1 27.78 254 VAL B CA 1
ATOM 4290 C C . VAL B 1 254 ? -18.875 31.359 -8.453 1 27.78 254 VAL B C 1
ATOM 4292 O O . VAL B 1 254 ? -18.734 32.562 -8.242 1 27.78 254 VAL B O 1
ATOM 4295 N N . VAL B 1 255 ? -17.891 30.766 -7.742 1 25.69 255 VAL B N 1
ATOM 4296 C CA . VAL B 1 255 ? -16.938 31.844 -7.512 1 25.69 255 VAL B CA 1
ATOM 4297 C C . VAL B 1 255 ? -16.547 32.5 -8.836 1 25.69 255 VAL B C 1
ATOM 4299 O O . VAL B 1 255 ? -15.906 31.859 -9.68 1 25.69 255 VAL B O 1
ATOM 4302 N N . PRO B 1 256 ? -17.516 33.188 -9.359 1 27.61 256 PRO B N 1
ATOM 4303 C CA . PRO B 1 256 ? -16.859 34.281 -10.086 1 27.61 256 PRO B CA 1
ATOM 4304 C C . PRO B 1 256 ? -15.602 34.781 -9.375 1 27.61 256 PRO B C 1
ATOM 4306 O O . PRO B 1 256 ? -15.438 34.562 -8.172 1 27.61 256 PRO B O 1
ATOM 4309 N N . ALA B 1 257 ? -14.562 35.594 -9.906 1 28.3 257 ALA B N 1
ATOM 4310 C CA . ALA B 1 257 ? -13.367 36.344 -9.555 1 28.3 257 ALA B CA 1
ATOM 4311 C C . ALA B 1 257 ? -13.547 37.062 -8.219 1 28.3 257 ALA B C 1
ATOM 4313 O O . ALA B 1 257 ? -12.609 37.125 -7.418 1 28.3 257 ALA B O 1
ATOM 4314 N N . ASP B 1 258 ? -14.703 37.812 -7.984 1 24.08 258 ASP B N 1
ATOM 4315 C CA . ASP B 1 258 ? -14.938 39 -7.168 1 24.08 258 ASP B CA 1
ATOM 4316 C C . ASP B 1 258 ? -15.758 38.656 -5.922 1 24.08 258 ASP B C 1
ATOM 4318 O O . ASP B 1 258 ? -16.391 39.531 -5.324 1 24.08 258 ASP B O 1
ATOM 4322 N N . ILE B 1 259 ? -15.828 37.5 -5.527 1 25.95 259 ILE B N 1
ATOM 4323 C CA . ILE B 1 259 ? -17 37.438 -4.66 1 25.95 259 ILE B CA 1
ATOM 4324 C C . ILE B 1 259 ? -16.672 38.094 -3.32 1 25.95 259 ILE B C 1
ATOM 4326 O O . ILE B 1 259 ? -15.805 37.625 -2.586 1 25.95 259 ILE B O 1
ATOM 4330 N N . LYS B 1 260 ? -17.141 39.219 -3.096 1 24.88 260 LYS B N 1
ATOM 4331 C CA . LYS B 1 260 ? -17.188 40.188 -2.014 1 24.88 260 LYS B CA 1
ATOM 4332 C C . LYS B 1 260 ? -17.906 39.625 -0.792 1 24.88 260 LYS B C 1
ATOM 4334 O O . LYS B 1 260 ? -19.078 39.25 -0.871 1 24.88 260 LYS B O 1
ATOM 4339 N N . ILE B 1 261 ? -17.297 38.625 -0.163 1 26.19 261 ILE B N 1
ATOM 4340 C CA . ILE B 1 261 ? -17.922 38.156 1.068 1 26.19 261 ILE B CA 1
ATOM 4341 C C . ILE B 1 261 ? -18.438 39.312 1.878 1 26.19 261 ILE B C 1
ATOM 4343 O O . ILE B 1 261 ? -17.672 40.188 2.283 1 26.19 261 ILE B O 1
ATOM 4347 N N . PRO B 1 262 ? -19.625 39.625 1.854 1 22.28 262 PRO B N 1
ATOM 4348 C CA . PRO B 1 262 ? -20.141 40.812 2.547 1 22.28 262 PRO B CA 1
ATOM 4349 C C . PRO B 1 262 ? -19.859 40.781 4.047 1 22.28 262 PRO B C 1
ATOM 4351 O O . PRO B 1 262 ? -19.891 39.719 4.668 1 22.28 262 PRO B O 1
ATOM 4354 N N . ILE B 1 263 ? -19 41.594 4.633 1 25.34 263 ILE B N 1
ATOM 4355 C CA . ILE B 1 263 ? -18.625 42.125 5.945 1 25.34 263 ILE B CA 1
ATOM 4356 C C . ILE B 1 263 ? -19.875 42.312 6.801 1 25.34 263 ILE B C 1
ATOM 4358 O O . ILE B 1 263 ? -20.688 43.188 6.516 1 25.34 263 ILE B O 1
ATOM 4362 N N . ASP B 1 264 ? -20.609 41.156 7.004 1 24.2 264 ASP B N 1
ATOM 4363 C CA . ASP B 1 264 ? -21.766 41.531 7.789 1 24.2 264 ASP B CA 1
ATOM 4364 C C . ASP B 1 264 ? -21.375 42.469 8.938 1 24.2 264 ASP B C 1
ATOM 4366 O O . ASP B 1 264 ? -20.422 42.188 9.664 1 24.2 264 ASP B O 1
ATOM 4370 N N . GLN B 1 265 ? -21.719 43.594 8.969 1 24.55 265 GLN B N 1
ATOM 4371 C CA . GLN B 1 265 ? -21.672 44.875 9.688 1 24.55 265 GLN B CA 1
ATOM 4372 C C . GLN B 1 265 ? -22.047 44.688 11.156 1 24.55 265 GLN B C 1
ATOM 4374 O O . GLN B 1 265 ? -21.5 45.375 12.023 1 24.55 265 GLN B O 1
ATOM 4379 N N . ASP B 1 266 ? -23.266 44 11.523 1 24.22 266 ASP B N 1
ATOM 4380 C CA . ASP B 1 266 ? -24 44.844 12.461 1 24.22 266 ASP B CA 1
ATOM 4381 C C . ASP B 1 266 ? -23.703 44.469 13.906 1 24.22 266 ASP B C 1
ATOM 4383 O O . ASP B 1 266 ? -24.359 44.938 14.828 1 24.22 266 ASP B O 1
ATOM 4387 N N . HIS B 1 267 ? -23.156 43.156 14.188 1 27.94 267 HIS B N 1
ATOM 4388 C CA . HIS B 1 267 ? -23.688 42.938 15.523 1 27.94 267 HIS B CA 1
ATOM 4389 C C . HIS B 1 267 ? -23.141 43.938 16.516 1 27.94 267 HIS B C 1
ATOM 4391 O O . HIS B 1 267 ? -21.938 43.969 16.797 1 27.94 267 HIS B O 1
ATOM 4397 N N . SER B 1 268 ? -23.609 45 16.656 1 25.16 268 SER B N 1
ATOM 4398 C CA . SER B 1 268 ? -23.578 46.094 17.625 1 25.16 268 SER B CA 1
ATOM 4399 C C . SER B 1 268 ? -23.688 45.562 19.047 1 25.16 268 SER B C 1
ATOM 4401 O O . SER B 1 268 ? -24.75 45.094 19.453 1 25.16 268 SER B O 1
ATOM 4403 N N . ASP B 1 269 ? -22.766 44.594 19.344 1 24.41 269 ASP B N 1
ATOM 4404 C CA . ASP B 1 269 ? -22.844 44.25 20.75 1 24.41 269 ASP B CA 1
ATOM 4405 C C . ASP B 1 269 ? -23.016 45.469 21.641 1 24.41 269 ASP B C 1
ATOM 4407 O O . ASP B 1 269 ? -22.047 46.188 21.906 1 24.41 269 ASP B O 1
ATOM 4411 N N . LYS B 1 270 ? -24.094 46.156 21.562 1 27.75 270 LYS B N 1
ATOM 4412 C CA . LYS B 1 270 ? -24.469 47.219 22.484 1 27.75 270 LYS B CA 1
ATOM 4413 C C . LYS B 1 270 ? -24.469 46.75 23.922 1 27.75 270 LYS B C 1
ATOM 4415 O O . LYS B 1 270 ? -25.016 47.375 24.812 1 27.75 270 LYS B O 1
ATOM 4420 N N . GLN B 1 271 ? -24.281 45.406 24.172 1 26.66 271 GLN B N 1
ATOM 4421 C CA . GLN B 1 271 ? -24.781 45.281 25.531 1 26.66 271 GLN B CA 1
ATOM 4422 C C . GLN B 1 271 ? -23.891 46.031 26.516 1 26.66 271 GLN B C 1
ATOM 4424 O O . GLN B 1 271 ? -22.719 45.656 26.688 1 26.66 271 GLN B O 1
ATOM 4429 N N . GLN B 1 272 ? -24.078 47.25 26.719 1 24.91 272 GLN B N 1
ATOM 4430 C CA . GLN B 1 272 ? -23.625 48.25 27.688 1 24.91 272 GLN B CA 1
ATOM 4431 C C . GLN B 1 272 ? -23.672 47.719 29.109 1 24.91 272 GLN B C 1
ATOM 4433 O O . GLN B 1 272 ? -24.75 47.438 29.625 1 24.91 272 GLN B O 1
ATOM 4438 N N . PRO B 1 273 ? -22.781 46.812 29.453 1 25.77 273 PRO B N 1
ATOM 4439 C CA . PRO B 1 273 ? -22.969 46.469 30.859 1 25.77 273 PRO B CA 1
ATOM 4440 C C . PRO B 1 273 ? -23.172 47.656 31.766 1 25.77 273 PRO B C 1
ATOM 4442 O O . PRO B 1 273 ? -22.453 48.656 31.641 1 25.77 273 PRO B O 1
ATOM 4445 N N . LYS B 1 274 ? -24.344 47.875 32.281 1 28.7 274 LYS B N 1
ATOM 4446 C CA . LYS B 1 274 ? -24.812 48.906 33.219 1 28.7 274 LYS B CA 1
ATOM 4447 C C . LYS B 1 274 ? -23.859 49.031 34.406 1 28.7 274 LYS B C 1
ATOM 4449 O O . LYS B 1 274 ? -23.438 48.031 35 1 28.7 274 LYS B O 1
ATOM 4454 N N . GLU B 1 275 ? -23.172 50.156 34.531 1 25.23 275 GLU B N 1
ATOM 4455 C CA . GLU B 1 275 ? -22.344 50.812 35.562 1 25.23 275 GLU B CA 1
ATOM 4456 C C . GLU B 1 275 ? -22.984 50.688 36.938 1 25.23 275 GLU B C 1
ATOM 4458 O O . GLU B 1 275 ? -23.938 51.438 37.25 1 25.23 275 GLU B O 1
ATOM 4463 N N . LYS B 1 276 ? -23.391 49.469 37.406 1 27.53 276 LYS B N 1
ATOM 4464 C CA . LYS B 1 276 ? -24.031 49.625 38.719 1 27.53 276 LYS B CA 1
ATOM 4465 C C . LYS B 1 276 ? -23.219 50.5 39.625 1 27.53 276 LYS B C 1
ATOM 4467 O O . LYS B 1 276 ? -22.016 50.281 39.812 1 27.53 276 LYS B O 1
ATOM 4472 N N . THR B 1 277 ? -23.703 51.656 39.938 1 24.44 277 THR B N 1
ATOM 4473 C CA . THR B 1 277 ? -23.422 52.781 40.844 1 24.44 277 THR B CA 1
ATOM 4474 C C . THR B 1 277 ? -23.203 52.25 42.25 1 24.44 277 THR B C 1
ATOM 4476 O O . THR B 1 277 ? -24.125 51.688 42.875 1 24.44 277 THR B O 1
ATOM 4479 N N . ALA B 1 278 ? -22 51.594 42.531 1 24.17 278 ALA B N 1
ATOM 4480 C CA . ALA B 1 278 ? -21.688 51.344 43.906 1 24.17 278 ALA B CA 1
ATOM 4481 C C . ALA B 1 278 ? -21.984 52.562 44.781 1 24.17 278 ALA B C 1
ATOM 4483 O O . ALA B 1 278 ? -21.312 53.594 44.656 1 24.17 278 ALA B O 1
ATOM 4484 N N . GLU B 1 279 ? -23.219 52.75 45.219 1 24.47 279 GLU B N 1
ATOM 4485 C CA . GLU B 1 279 ? -23.766 53.688 46.188 1 24.47 279 GLU B CA 1
ATOM 4486 C C . GLU B 1 279 ? -22.828 53.844 47.375 1 24.47 279 GLU B C 1
ATOM 4488 O O . GLU B 1 279 ? -21.844 53.094 47.5 1 24.47 279 GLU B O 1
ATOM 4493 N N . GLY B 1 280 ? -23.438 53.812 48.625 1 23.22 280 GLY B N 1
ATOM 4494 C CA . GLY B 1 280 ? -23.672 54.719 49.75 1 23.22 280 GLY B CA 1
ATOM 4495 C C . GLY B 1 280 ? -22.688 54.5 50.875 1 23.22 280 GLY B C 1
ATOM 4496 O O . GLY B 1 280 ? -22.75 55.219 51.906 1 23.22 280 GLY B O 1
ATOM 4497 N N . PHE B 1 281 ? -21.984 53.312 51.125 1 24.33 281 PHE B N 1
ATOM 4498 C CA . PHE B 1 281 ? -22 53.125 52.562 1 24.33 281 PHE B CA 1
ATOM 4499 C C . PHE B 1 281 ? -21.25 54.25 53.281 1 24.33 281 PHE B C 1
ATOM 4501 O O . PHE B 1 281 ? -20.062 54.438 53.062 1 24.33 281 PHE B O 1
ATOM 4508 N N . LYS B 1 282 ? -21.984 55.25 53.812 1 24.92 282 LYS B N 1
ATOM 4509 C CA . LYS B 1 282 ? -21.906 56.344 54.781 1 24.92 282 LYS B CA 1
ATOM 4510 C C . LYS B 1 282 ? -21.203 55.844 56.062 1 24.92 282 LYS B C 1
ATOM 4512 O O . LYS B 1 282 ? -20.891 56.656 56.938 1 24.92 282 LYS B O 1
ATOM 4517 N N . LYS B 1 283 ? -21.516 54.594 56.594 1 23.89 283 LYS B N 1
ATOM 4518 C CA . LYS B 1 283 ? -21.797 54.781 58.031 1 23.89 283 LYS B CA 1
ATOM 4519 C C . LYS B 1 283 ? -20.672 55.531 58.719 1 23.89 283 LYS B C 1
ATOM 4521 O O . LYS B 1 283 ? -19.531 55.5 58.281 1 23.89 283 LYS B O 1
ATOM 4526 N N . LYS B 1 284 ? -20.922 55.438 60.156 1 23.78 284 LYS B N 1
ATOM 4527 C CA . LYS B 1 284 ? -20.578 55.781 61.531 1 23.78 284 LYS B CA 1
ATOM 4528 C C . LYS B 1 284 ? -19.172 55.344 61.875 1 23.78 284 LYS B C 1
ATOM 4530 O O . LYS B 1 284 ? -18.766 54.219 61.531 1 23.78 284 LYS B O 1
#

Nearest PDB structures (foldseek):
  7xt4-assembly1_C  TM=3.311E-01  e=1.780E-01  Candidatus Scalindua brodae
  7xsq-assembly1_B  TM=3.529E-01  e=7.000E-01  Candidatus Scalindua brodae
  8d9f-assembly1_A  TM=3.066E-01  e=4.097E-01  Candidatus Scalindua brodae
  7y8y-assembly1_B  TM=3.227E-01  e=4.348E-01  Candidatus Scalindua brodae
  7xss-assembly1_C  TM=3.216E-01  e=7.429E-01  Candidatus Scalindua brodae

Sequence (568 aa):
MDSPNTLILDHYFPSDVLKITEVIETDKIIIHMKSLSRTCICPRCHQTLNHYHGTYTRKVQDLPILGKNVQLRIKAHEYICDNEACSVKTVAETFNDFLNANRRMTQRCEDFICLLAMETSCEGCARICQAMNLYISGDSVIRFLTEHYEAQPVPVCSETIGVDDFAFKKRSRYGTVIVDEATHKPVAVLNGRDSNTLKAWLRQNRQVKRITRDRAGAYASAIREILPDAMQIADRFHLHQNLLEAVQNALKSVVPADIKIPIDQDHSDKQQPKEKTAEGFKKKMDSPNTLILDHYFPSDVLKITEVIETDKIIIHMKSLSRTCICPRCHQTLNHYHGTYTRKVQDLPILGKNVQLRIKAHEYICDNEACSVKTVAETFNDFLNANRRMTQRCEDFICLLAMETSCEGCARICQAMNLYISGDSVIRFLTEHYEAQPVPVCSETIGVDDFAFKKRSRYGTVIVDEATHKPVAVLNGRDSNTLKAWLRQNRQVKRITRDRAGAYASAIREILPDAMQIADRFHLHQNLLEAVQNALKSVVPADIKIPIDQDHSDKQQPKEKTAEGFKKK

Solvent-accessible surface area (backbone atoms only — not comparable to full-atom values): 31289 Å² total; per-residue (Å²): 127,81,59,43,43,46,42,70,52,55,81,80,46,66,54,86,41,36,42,63,66,34,58,45,79,71,91,39,36,38,36,31,30,35,55,62,64,71,61,39,66,38,90,81,77,60,47,81,24,68,43,78,70,47,73,46,74,44,69,29,37,44,47,26,48,63,55,33,25,30,36,35,40,33,40,34,51,26,26,36,46,84,52,82,87,43,90,56,53,69,42,71,60,63,40,87,94,38,31,58,78,95,52,51,41,27,44,70,35,49,51,49,49,42,52,39,33,72,55,32,42,37,55,40,27,33,50,52,32,45,75,39,44,39,89,61,50,35,67,54,53,49,51,49,41,32,52,51,42,66,68,38,74,76,55,84,64,53,40,37,32,31,43,36,76,36,66,31,44,101,84,66,60,35,27,28,33,31,25,18,58,83,76,67,37,75,54,39,48,41,79,38,74,48,40,63,52,53,36,57,52,43,70,77,42,70,69,45,42,34,35,30,24,41,84,54,60,51,55,54,53,30,41,47,71,76,39,64,82,36,47,75,38,68,33,62,50,43,43,40,59,42,42,57,44,38,48,48,42,41,50,58,62,60,51,51,100,71,68,69,72,75,72,83,74,67,86,68,80,61,83,67,81,77,80,84,76,85,84,83,84,83,79,137,126,82,60,42,43,45,42,68,51,55,80,78,46,66,55,86,42,36,41,63,67,33,59,46,80,71,91,38,36,38,39,31,31,37,55,62,65,70,62,39,66,38,89,81,77,61,47,79,25,68,44,76,68,47,73,45,76,44,68,28,37,45,48,26,49,63,55,34,27,30,37,35,41,34,39,35,52,25,27,35,47,86,51,83,88,42,90,55,54,69,43,72,61,62,41,86,95,37,31,58,79,96,53,51,39,26,44,70,35,50,53,49,49,42,52,39,34,72,54,32,41,39,55,41,27,33,51,53,31,46,75,39,46,39,89,61,52,37,68,54,51,49,51,48,41,31,51,52,43,68,68,38,75,76,53,84,63,54,40,36,32,30,43,36,76,35,68,32,44,100,83,65,61,33,27,28,34,30,26,20,57,85,76,67,39,75,54,40,49,40,78,37,75,47,39,63,52,53,36,57,50,44,70,76,43,71,68,47,42,34,35,30,25,41,83,55,60,50,57,56,52,29,40,48,71,75,40,63,81,35,46,74,39,69,34,63,48,43,42,42,60,41,41,58,47,38,49,52,44,40,49,62,61,58,59,55,98,70,76,71,73,76,74,81,77,66,86,68,79,63,80,66,76,76,78,76,74,83,75,70,92,70,82,132

Organism: Acetobacterium woodii (strain ATCC 29683 / DSM 1030 / JCM 2381 / KCTC 1655 / WB1) (NCBI:txid931626)

Secondary structure (DSSP, 8-state):
---TTEEEGGGGS-TTTEEEEEEEESSSEEEEEEE----EE-TTT-PEE-EEEEEEEEEEEEEEETTEEEEEEEEEEEEE---TT-S--EEE--BTTTB-TT-SB-HHHHHHHHHHHHHS-HHHHHHHHHHTT----HHHHHHHHHHHHHHS------SEEEEEEEE-STTS-EEEEEEETTTTEEEEEESSS-HHHHHHHHHH-TT--EEEE-S-HHHHHHHHHH-TTSEEEE-HHHHHHHHHHHHHHHHHHT--TT--------------------------/---TTEEEGGGGS-TTTEEEEEEEESSSEEEEEEE----EE-TTT-PEE-EEEEEEEEEEEEEEETTEEEEEEEEEEEEE---TT-S--EEE--BTTTB-TT-SB-HHHHHHHHHHHHHS-HHHHHHHHHHTT----HHHHHHHHHHHHHHS------SEEEEEEEE-STTS-EEEEEEETTTTEEEEEESSS-HHHHHHHHHH-TT--EEEE-S-HHHHHHHHHH-TTSEEEE-HHHHHHHHHHHHHHHHHHT--TT--------------------------

Foldseek 3Di:
DPPPPDDDCCVVDVCVFKPWDDWDDDQAIETEIEGPDQWAADPFPRDIFRAWDDWDWAWAWEQGDVLGTYIYTYTWTKTADPDPVTPDGIDTHADPQFGDPPHRYTPVRLVVLLVLCQVDALVSSCVVCVSSVHHDALVVSLVSNQVVLVPDDQPQAAQEKEWEWRPSDPPDWTWIWIARPVVRGTRHIFGGPALVRVLVVCLVRVSHAEYAYAPPPRVVVSCCVNHVRHHYHPHVVVVVVVVVVVCVVVVVVPPDPDPPPDPPDDPPPPPPPDPPDDDDDDDD/DPDPPDDDCCVVDVCVFKPWDDWDDDQAIETEIEGPDQWAADPFPRDIFRAWDDWDWAWAWEQGDVLGTYIYTYTWTKTADPDPPTPDGIDTHADPQFGDPPHRYTPVRLVVLLVLCQVDALVSSCVVCVSSVHHDALVVSLVSNQVVLVPDDQPQAAQEKEWEWRPSDPPDWTWIWIARPVVRGTRHIFGGPALVRVLVVCQVRVSHAEYAYAPPPSVVVSCCVNHVRHHYHDHVVVVVVVVVVVCVVVVVVPPPPDPPPDPPPDPPPPPPPDPPPPDDPPDD

pLDDT: mean 71.26, std 24.26, range [19.77, 98.0]

InterPro domains:
  IPR002560 Transposase IS204/IS1001/IS1096/IS1165, DDE domain [PF01610] (161-254)
  IPR029261 Transposase IS204/IS1001/IS1096/IS1165, zinc-finger [PF14690] (39-83)
  IPR047951 Transposase ISL3 [PTHR33498] (28-250)